Protein AF-0000000084461355 (afdb_homodimer)

Solvent-accessible surface area (backbone atoms only — not comparable to full-atom values): 29724 Å² total; per-residue (Å²): 111,69,67,58,50,47,50,54,44,50,46,58,46,47,44,50,69,73,66,49,80,62,68,92,62,82,38,73,72,47,61,78,74,59,48,78,47,93,41,66,64,48,29,44,41,38,62,54,52,41,50,49,50,45,49,71,66,50,78,59,71,68,61,66,69,59,54,49,51,53,48,51,50,36,51,46,14,26,50,41,54,46,68,76,40,98,62,53,69,63,56,49,51,52,52,50,46,54,50,25,39,36,48,45,52,49,53,40,51,31,39,25,69,75,67,73,39,80,62,88,72,86,71,70,45,66,73,42,81,84,67,58,48,61,45,53,48,51,52,54,51,49,60,55,37,66,74,40,45,88,82,29,44,58,56,48,51,42,51,40,51,42,44,72,57,61,51,51,51,69,34,56,91,40,92,60,22,66,60,54,50,53,51,51,48,50,50,46,44,50,52,48,45,62,56,49,55,57,50,55,49,57,66,56,51,75,69,57,72,72,75,79,78,77,76,85,86,63,74,71,65,60,68,60,54,55,59,53,45,52,52,48,50,49,49,47,49,48,45,50,53,48,51,52,52,53,51,55,61,56,58,60,66,62,60,67,66,63,69,77,108,112,68,68,59,49,47,51,53,44,51,45,59,44,46,44,52,68,72,68,46,78,62,68,92,63,83,40,72,73,46,62,74,75,60,44,79,48,93,41,66,63,47,30,44,40,38,62,55,52,40,50,48,49,44,49,71,68,50,78,60,72,69,61,66,70,58,54,49,51,53,48,51,48,35,51,46,12,27,49,42,53,47,68,75,40,99,62,53,68,64,57,50,49,52,51,49,46,54,49,25,39,36,49,44,52,48,52,41,52,32,38,25,69,75,68,73,40,80,63,86,73,85,69,71,45,67,74,43,81,82,69,58,48,64,43,51,47,52,53,54,50,50,59,56,39,64,75,40,45,89,81,29,43,58,56,48,52,42,52,42,50,43,45,72,56,63,51,51,51,69,35,57,91,42,94,60,20,66,59,53,50,52,51,50,48,50,51,47,45,51,53,48,45,61,56,49,54,56,51,55,47,58,65,54,52,72,71,41,78,72,76,77,77,78,77,84,84,67,70,72,64,60,67,60,55,57,59,54,46,52,52,47,48,51,50,48,50,51,47,50,55,51,50,54,56,52,51,58,62,57,58,60,64,58,60,63,62,59,63,80,103

InterPro domains:
  IPR017732 Type IV / VI secretion system, DotU [PF09850] (40-238)
  IPR017732 Type IV / VI secretion system, DotU [TIGR03349] (39-246)
  IPR038522 Type IV / VI secretion system, DotU superfamily [G3DSA:1.25.40.590] (37-196)

Nearest PDB structures (foldseek):
  7thw-assembly1_A  TM=7.748E-01  e=5.033E-05  Yersinia pestis CO92
  6y4r-assembly1_A  TM=7.777E-01  e=5.281E-05  Acinetobacter baumannii
  4v3i-assembly1_A  TM=7.506E-01  e=5.281E-05  Vibrio cholerae
  3u66-assembly1_A  TM=7.107E-01  e=7.179E-03  Escherichia coli 042
  7thw-assembly1_A  TM=7.822E-01  e=8.140E-05  Yersinia pestis CO92

Structure (mmCIF, N/CA/C/O backbone):
data_AF-0000000084461355-model_v1
#
loop_
_entity.id
_entity.type
_entity.pdbx_description
1 polymer 'IcmH (DotU)'
#
loop_
_atom_site.group_PDB
_atom_site.id
_atom_site.type_symbol
_atom_site.label_atom_id
_atom_site.label_alt_id
_atom_site.label_comp_id
_atom_site.label_asym_id
_atom_site.label_entity_id
_atom_site.label_seq_id
_atom_site.pdbx_PDB_ins_code
_atom_site.Cartn_x
_atom_site.Cartn_y
_atom_site.Cartn_z
_atom_site.occupancy
_atom_site.B_iso_or_equiv
_atom_site.auth_seq_id
_atom_site.auth_comp_id
_atom_site.auth_asym_id
_atom_site.auth_atom_id
_atom_site.pdbx_PDB_model_num
ATOM 1 N N . MET A 1 1 ? 5.43 -34.844 -16.844 1 35.88 1 MET A N 1
ATOM 2 C CA . MET A 1 1 ? 4.113 -35.438 -17.078 1 35.88 1 MET A CA 1
ATOM 3 C C . MET A 1 1 ? 3.164 -35.156 -15.93 1 35.88 1 MET A C 1
ATOM 5 O O . MET A 1 1 ? 1.998 -34.812 -16.156 1 35.88 1 MET A O 1
ATOM 9 N N . ALA A 1 2 ? 3.676 -35.344 -14.766 1 39.03 2 ALA A N 1
ATOM 10 C CA . ALA A 1 2 ? 2.854 -35.219 -13.57 1 39.03 2 ALA A CA 1
ATOM 11 C C . ALA A 1 2 ? 2.549 -33.75 -13.289 1 39.03 2 ALA A C 1
ATOM 13 O O . ALA A 1 2 ? 1.439 -33.406 -12.867 1 39.03 2 ALA A O 1
ATOM 14 N N . ALA A 1 3 ? 3.508 -32.938 -13.586 1 43.47 3 ALA A N 1
ATOM 15 C CA . ALA A 1 3 ? 3.395 -31.484 -13.43 1 43.47 3 ALA A CA 1
ATOM 16 C C . ALA A 1 3 ? 2.389 -30.906 -14.422 1 43.47 3 ALA A C 1
ATOM 18 O O . ALA A 1 3 ? 1.652 -29.969 -14.094 1 43.47 3 ALA A O 1
ATOM 19 N N . GLU A 1 4 ? 2.342 -31.422 -15.547 1 46.56 4 GLU A N 1
ATOM 20 C CA . GLU A 1 4 ? 1.362 -31.047 -16.562 1 46.56 4 GLU A CA 1
ATOM 21 C C . GLU A 1 4 ? -0.053 -31.406 -16.125 1 46.56 4 GLU A C 1
ATOM 23 O O . GLU A 1 4 ? -1.001 -30.672 -16.391 1 46.56 4 GLU A O 1
ATOM 28 N N . HIS A 1 5 ? -0.237 -32.5 -15.5 1 46.66 5 HIS A N 1
ATOM 29 C CA . HIS A 1 5 ? -1.539 -32.938 -15.031 1 46.66 5 HIS A CA 1
ATOM 30 C C . HIS A 1 5 ? -2.041 -32.094 -13.875 1 46.66 5 HIS A C 1
ATOM 32 O O . HIS A 1 5 ? -3.246 -31.859 -13.742 1 46.66 5 HIS A O 1
ATOM 38 N N . TYR A 1 6 ? -1.182 -31.703 -13.117 1 49.25 6 TYR A N 1
ATOM 39 C CA . TYR A 1 6 ? -1.58 -30.891 -11.977 1 49.25 6 TYR A CA 1
ATOM 40 C C . TYR A 1 6 ? -1.993 -29.484 -12.43 1 49.25 6 TYR A C 1
ATOM 42 O O . TYR A 1 6 ? -2.912 -28.891 -11.867 1 49.25 6 TYR A O 1
ATOM 50 N N . SER A 1 7 ? -1.264 -29.016 -13.492 1 53.28 7 SER A N 1
ATOM 51 C CA . SER A 1 7 ? -1.641 -27.719 -14.055 1 53.28 7 SER A CA 1
ATOM 52 C C . SER A 1 7 ? -3.088 -27.719 -14.531 1 53.28 7 SER A C 1
ATOM 54 O O . SER A 1 7 ? -3.855 -26.812 -14.227 1 53.28 7 SER A O 1
ATOM 56 N N . ALA A 1 8 ? -3.311 -28.734 -15.477 1 52.56 8 ALA A N 1
ATOM 57 C CA . ALA A 1 8 ? -4.664 -28.859 -16.016 1 52.56 8 ALA A CA 1
ATOM 58 C C . ALA A 1 8 ? -5.672 -29.109 -14.891 1 52.56 8 ALA A C 1
ATOM 60 O O . ALA A 1 8 ? -6.777 -28.547 -14.914 1 52.56 8 ALA A O 1
ATOM 61 N N . SER A 1 9 ? -5.184 -29.828 -13.906 1 57.56 9 SER A N 1
ATOM 62 C CA . SER A 1 9 ? -6.07 -30.172 -12.805 1 57.56 9 SER A CA 1
ATOM 63 C C . SER A 1 9 ? -6.309 -28.984 -11.883 1 57.56 9 SER A C 1
ATOM 65 O O . SER A 1 9 ? -7.434 -28.766 -11.422 1 57.56 9 SER A O 1
ATOM 67 N N . LEU A 1 10 ? -5.227 -28.297 -11.711 1 60 10 LEU A N 1
ATOM 68 C CA . LEU A 1 10 ? -5.414 -27.125 -10.852 1 60 10 LEU A CA 1
ATOM 69 C C . LEU A 1 10 ? -6.324 -26.094 -11.523 1 60 10 LEU A C 1
ATOM 71 O O . LEU A 1 10 ? -7.23 -25.562 -10.883 1 60 10 LEU A O 1
ATOM 75 N N . VAL A 1 11 ? -6.008 -25.984 -12.797 1 57.38 11 VAL A N 1
ATOM 76 C CA . VAL A 1 11 ? -6.816 -25.031 -13.562 1 57.38 11 VAL A CA 1
ATOM 77 C C . VAL A 1 11 ? -8.234 -25.578 -13.719 1 57.38 11 VAL A C 1
ATOM 79 O O . VAL A 1 11 ? -9.211 -24.828 -13.602 1 57.38 11 VAL A O 1
ATOM 82 N N . SER A 1 12 ? -8.242 -26.828 -14.102 1 57.5 12 SER A N 1
ATOM 83 C CA . SER A 1 12 ? -9.555 -27.453 -14.25 1 57.5 12 SER A CA 1
ATOM 84 C C . SER A 1 12 ? -10.359 -27.359 -12.961 1 57.5 12 SER A C 1
ATOM 86 O O . SER A 1 12 ? -11.586 -27.25 -12.992 1 57.5 12 SER A O 1
ATOM 88 N N . GLN A 1 13 ? -9.656 -27.5 -11.977 1 57.72 13 GLN A N 1
ATOM 89 C CA . GLN A 1 13 ? -10.289 -27.391 -10.664 1 57.72 13 GLN A CA 1
ATOM 90 C C . GLN A 1 13 ? -10.609 -25.938 -10.32 1 57.72 13 GLN A C 1
ATOM 92 O O . GLN A 1 13 ? -11.484 -25.672 -9.492 1 57.72 13 GLN A O 1
ATOM 97 N N . LEU A 1 14 ? -9.742 -25.156 -10.844 1 55.41 14 LEU A N 1
ATOM 98 C CA . LEU A 1 14 ? -10.055 -23.75 -10.656 1 55.41 14 LEU A CA 1
ATOM 99 C C . LEU A 1 14 ? -11.188 -23.328 -11.594 1 55.41 14 LEU A C 1
ATOM 101 O O . LEU A 1 14 ? -11.414 -22.125 -11.789 1 55.41 14 LEU A O 1
ATOM 105 N N . SER A 1 15 ? -11.992 -24.391 -12.016 1 51.44 15 SER A N 1
ATOM 106 C CA . SER A 1 15 ? -13.172 -24.062 -12.805 1 51.44 15 SER A CA 1
ATOM 107 C C . SER A 1 15 ? -13.734 -22.688 -12.414 1 51.44 15 SER A C 1
ATOM 109 O O . SER A 1 15 ? -14.406 -22.562 -11.391 1 51.44 15 SER A O 1
ATOM 111 N N . LEU A 1 16 ? -12.852 -21.766 -12.445 1 46.72 16 LEU A N 1
ATOM 112 C CA . LEU A 1 16 ? -13.516 -20.484 -12.219 1 46.72 16 LEU A CA 1
ATOM 113 C C . LEU A 1 16 ? -14.859 -20.438 -12.938 1 46.72 16 LEU A C 1
ATOM 115 O O . LEU A 1 16 ? -14.914 -20.312 -14.164 1 46.72 16 LEU A O 1
ATOM 119 N N . PRO A 1 17 ? -15.711 -21.312 -12.555 1 41.62 17 PRO A N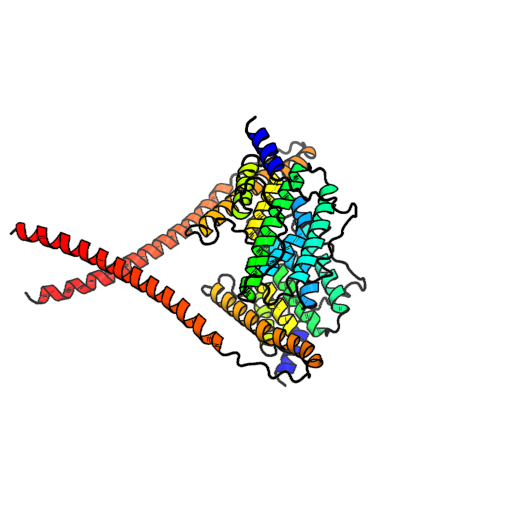 1
ATOM 120 C CA . PRO A 1 17 ? -17 -21.219 -13.234 1 41.62 17 PRO A CA 1
ATOM 121 C C . PRO A 1 17 ? -17.281 -19.828 -13.797 1 41.62 17 PRO A C 1
ATOM 123 O O . PRO A 1 17 ? -18.062 -19.688 -14.734 1 41.62 17 PRO A O 1
ATOM 126 N N . GLY A 1 18 ? -17.234 -18.906 -12.906 1 37.97 18 GLY A N 1
ATOM 127 C CA . GLY A 1 18 ? -17.703 -17.594 -13.32 1 37.97 18 GLY A CA 1
ATOM 128 C C . GLY A 1 18 ? -16.891 -17 -14.445 1 37.97 18 GLY A C 1
ATOM 129 O O . GLY A 1 18 ? -16.312 -15.922 -14.289 1 37.97 18 GLY A O 1
ATOM 130 N N . THR A 1 19 ? -16 -17.656 -15.016 1 41.47 19 THR A N 1
ATOM 131 C CA . THR A 1 19 ? -15.812 -17.078 -16.344 1 41.47 19 THR A CA 1
ATOM 132 C C . THR A 1 19 ? -17.125 -16.484 -16.859 1 41.47 19 THR A C 1
ATOM 134 O O . THR A 1 19 ? -17.844 -17.109 -17.625 1 41.47 19 THR A O 1
ATOM 137 N N . GLN A 1 20 ? -18.109 -16.422 -16.109 1 40.56 20 GLN A N 1
ATOM 138 C CA . GLN A 1 20 ? -19.156 -15.57 -16.641 1 40.56 20 GLN A CA 1
ATOM 139 C C . GLN A 1 20 ? -18.578 -14.531 -17.594 1 40.56 20 GLN A C 1
ATOM 141 O O . GLN A 1 20 ? -17.453 -14.055 -17.406 1 40.56 20 GLN A O 1
ATOM 146 N N . GLN A 1 21 ? -19.062 -14.516 -18.719 1 45.41 21 GLN A N 1
ATOM 147 C CA . GLN A 1 21 ? -18.812 -13.586 -19.812 1 45.41 21 GLN A CA 1
ATOM 148 C C . GLN A 1 21 ? -18.359 -12.227 -19.281 1 45.41 21 GLN A C 1
ATOM 150 O O . GLN A 1 21 ? -19.156 -11.477 -18.719 1 45.41 21 GLN A O 1
ATOM 155 N N . MET A 1 22 ? -17.188 -12.297 -18.531 1 50.72 22 MET A N 1
ATOM 156 C CA . MET A 1 22 ? -16.75 -10.93 -18.266 1 50.72 22 MET A CA 1
ATOM 157 C C . MET A 1 22 ? -17.203 -9.984 -19.375 1 50.72 22 MET A C 1
ATOM 159 O O . MET A 1 22 ? -17.125 -10.32 -20.547 1 50.72 22 MET A O 1
ATOM 163 N N . PRO A 1 23 ? -17.984 -9.102 -19.031 1 51.78 23 PRO A N 1
ATOM 164 C CA . PRO A 1 23 ? -18.438 -8.195 -20.078 1 51.78 23 PRO A CA 1
ATOM 165 C C . PRO A 1 23 ? -17.328 -7.824 -21.062 1 51.78 23 PRO A C 1
ATOM 167 O O . PRO A 1 23 ? -16.156 -7.754 -20.672 1 51.78 23 PRO A O 1
ATOM 170 N N . GLN A 1 24 ? -17.438 -8.172 -22.234 1 55.38 24 GLN A N 1
ATOM 171 C CA . GLN A 1 24 ? -16.547 -7.914 -23.359 1 55.38 24 GLN A CA 1
ATOM 172 C C . GLN A 1 24 ? -16.109 -6.453 -23.375 1 55.38 24 GLN A C 1
ATOM 174 O O . GLN A 1 24 ? -15.211 -6.082 -24.141 1 55.38 24 GLN A O 1
ATOM 179 N N . GLY A 1 25 ? -16.516 -5.633 -22.281 1 60.31 25 GLY A N 1
ATOM 180 C CA . GLY A 1 25 ? -16.109 -4.238 -22.359 1 60.31 25 GLY A CA 1
ATOM 181 C C . GLY A 1 25 ? -14.797 -3.963 -21.656 1 60.31 25 GLY A C 1
ATOM 182 O O . GLY A 1 25 ? -14.336 -4.77 -20.844 1 60.31 25 GLY A O 1
ATOM 183 N N . TYR A 1 26 ? -14.023 -3.076 -22.281 1 67.69 26 TYR A N 1
ATOM 184 C CA . TYR A 1 26 ? -12.789 -2.623 -21.656 1 67.69 26 TYR A CA 1
ATOM 185 C C . TYR A 1 26 ? -13.078 -1.764 -20.422 1 67.69 26 TYR A C 1
ATOM 187 O O . TYR A 1 26 ? -13.836 -0.793 -20.5 1 67.69 26 TYR A O 1
ATOM 195 N N . PHE A 1 27 ? -12.711 -2.256 -19.328 1 71.5 27 PHE A N 1
ATOM 196 C CA . PHE A 1 27 ? -12.867 -1.503 -18.094 1 71.5 27 PHE A CA 1
ATOM 197 C C . PHE A 1 27 ? -11.562 -0.82 -17.703 1 71.5 27 PHE A C 1
ATOM 199 O O . PHE A 1 27 ? -10.508 -1.457 -17.672 1 71.5 27 PHE A O 1
ATOM 206 N N . ARG A 1 28 ? -11.609 0.537 -17.469 1 70.56 28 ARG A N 1
ATOM 207 C CA . ARG A 1 28 ? -10.461 1.299 -17 1 70.56 28 ARG A CA 1
ATOM 208 C C . ARG A 1 28 ? -10.516 1.493 -15.492 1 70.56 28 ARG A C 1
ATOM 210 O O . ARG A 1 28 ? -11.586 1.733 -14.93 1 70.56 28 ARG A O 1
ATOM 217 N N . SER A 1 29 ? -9.43 1.325 -14.852 1 73.75 29 SER A N 1
ATOM 218 C CA . SER A 1 29 ? -9.352 1.51 -13.406 1 73.75 29 SER A CA 1
ATOM 219 C C . SER A 1 29 ? -9.883 2.877 -12.992 1 73.75 29 SER A C 1
ATOM 221 O O . SER A 1 29 ? -9.641 3.875 -13.68 1 73.75 29 SER A O 1
ATOM 223 N N . LYS A 1 30 ? -10.758 2.869 -11.906 1 63.66 30 LYS A N 1
ATOM 224 C CA . LYS A 1 30 ? -11.289 4.109 -11.352 1 63.66 30 LYS A CA 1
ATOM 225 C C . LYS A 1 30 ? -10.641 4.434 -10.008 1 63.66 30 LYS A C 1
ATOM 227 O O . LYS A 1 30 ? -11.102 5.312 -9.281 1 63.66 30 LYS A O 1
ATOM 232 N N . LEU A 1 31 ? -9.75 3.564 -9.477 1 61.31 31 LEU A N 1
ATOM 233 C CA . LEU A 1 31 ? -9.203 3.633 -8.125 1 61.31 31 LEU A CA 1
ATOM 234 C C . LEU A 1 31 ? -8.945 5.078 -7.715 1 61.31 31 LEU A C 1
ATOM 236 O O . LEU A 1 31 ? -9.156 5.445 -6.555 1 61.31 31 LEU A O 1
ATOM 240 N N . PHE A 1 32 ? -8.562 5.961 -8.648 1 58.5 32 PHE A N 1
ATOM 241 C CA . PHE A 1 32 ? -8.188 7.285 -8.164 1 58.5 32 PHE A CA 1
ATOM 242 C C . PHE A 1 32 ? -9.328 8.281 -8.367 1 58.5 32 PHE A C 1
ATOM 244 O O . PHE A 1 32 ? -9.242 9.422 -7.922 1 58.5 32 PHE A O 1
ATOM 251 N N . VAL A 1 33 ? -10.414 7.699 -8.875 1 54.56 33 VAL A N 1
ATOM 252 C CA . VAL A 1 33 ? -11.609 8.531 -8.969 1 54.56 33 VAL A CA 1
ATOM 253 C C . VAL A 1 33 ? -12.562 8.18 -7.828 1 54.56 33 VAL A C 1
ATOM 255 O O . VAL A 1 33 ? -13.219 9.062 -7.266 1 54.56 33 VAL A O 1
ATOM 258 N N . ALA A 1 34 ? -12.648 6.926 -7.496 1 54.28 34 ALA A N 1
ATOM 259 C CA . ALA A 1 34 ? -13.516 6.492 -6.406 1 54.28 34 ALA A CA 1
ATOM 260 C C . ALA A 1 34 ? -12.695 6.086 -5.184 1 54.28 34 ALA A C 1
ATOM 262 O O . ALA A 1 34 ? -12.141 4.988 -5.133 1 54.28 34 ALA A O 1
ATOM 263 N N . PRO A 1 35 ? -12.531 7.148 -4.277 1 57.16 35 PRO A N 1
ATOM 264 C CA . PRO A 1 35 ? -11.578 6.953 -3.182 1 57.16 35 PRO A CA 1
ATOM 265 C C . PRO A 1 35 ? -12.078 5.961 -2.137 1 57.16 35 PRO A C 1
ATOM 267 O O . PRO A 1 35 ? -13.289 5.793 -1.965 1 57.16 35 PRO A O 1
ATOM 270 N N . PHE A 1 36 ? -11.219 5.027 -1.661 1 60.53 36 PHE A N 1
ATOM 271 C CA . PHE A 1 36 ? -11.445 4.148 -0.52 1 60.53 36 PHE A CA 1
ATOM 272 C C . PHE A 1 36 ? -11.617 4.957 0.76 1 60.53 36 PHE A C 1
ATOM 274 O O . PHE A 1 36 ? -11.93 4.402 1.814 1 60.53 36 PHE A O 1
ATOM 281 N N . THR A 1 37 ? -11.445 6.277 0.606 1 65.62 37 THR A N 1
ATOM 282 C CA . THR A 1 37 ? -11.516 7.117 1.799 1 65.62 37 THR A CA 1
ATOM 283 C C . THR A 1 37 ? -12.461 8.297 1.579 1 65.62 37 THR A C 1
ATOM 285 O O . THR A 1 37 ? -12.711 8.688 0.439 1 65.62 37 THR A O 1
ATOM 288 N N . THR A 1 38 ? -13.031 8.711 2.615 1 73.94 38 THR A N 1
ATOM 289 C CA . THR A 1 38 ? -13.859 9.914 2.582 1 73.94 38 THR A CA 1
ATOM 290 C C . THR A 1 38 ? -13 11.172 2.586 1 73.94 38 THR A C 1
ATOM 292 O O . THR A 1 38 ? -13.508 12.281 2.404 1 73.94 38 THR A O 1
ATOM 295 N N . ASN A 1 39 ? -11.672 11.078 2.752 1 85.81 39 ASN A N 1
ATOM 296 C CA . ASN A 1 39 ? -10.719 12.188 2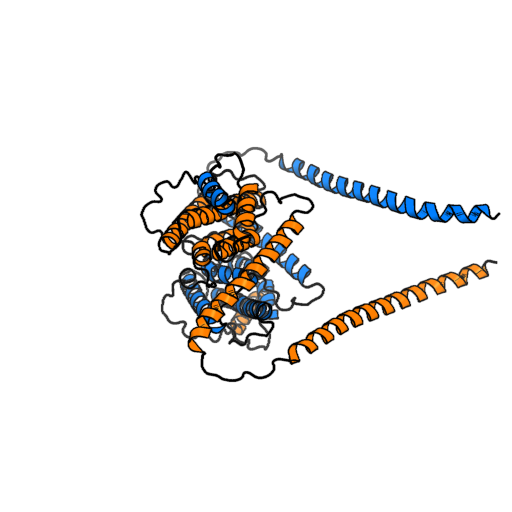.748 1 85.81 39 ASN A CA 1
ATOM 297 C C . ASN A 1 39 ? -10.219 12.484 1.34 1 85.81 39 ASN A C 1
ATOM 299 O O . ASN A 1 39 ? -9.406 11.734 0.793 1 85.81 39 ASN A O 1
ATOM 303 N N . PRO A 1 40 ? -10.641 13.594 0.802 1 87.94 40 PRO A N 1
ATOM 304 C CA . PRO A 1 40 ? -10.258 13.906 -0.576 1 87.94 40 PRO A CA 1
ATOM 305 C C . PRO A 1 40 ? -8.75 14.109 -0.735 1 87.94 40 PRO A C 1
ATOM 307 O O . PRO A 1 40 ? -8.195 13.828 -1.8 1 87.94 40 PRO A O 1
ATOM 310 N N . LEU A 1 41 ? -8.117 14.586 0.305 1 92.25 41 LEU A N 1
ATOM 311 C CA . LEU A 1 41 ? -6.676 14.789 0.261 1 92.25 41 LEU A CA 1
ATOM 312 C C . LEU A 1 41 ? -5.941 13.461 0.12 1 92.25 41 LEU A C 1
ATOM 314 O O . LEU A 1 41 ? -5.066 13.312 -0.737 1 92.25 41 LEU A O 1
ATOM 318 N N . VAL A 1 42 ? -6.344 12.531 0.941 1 91.25 42 VAL A N 1
ATOM 319 C CA . VAL A 1 42 ? -5.727 11.211 0.906 1 91.25 42 VAL A CA 1
ATOM 320 C C . VAL A 1 42 ? -6.094 10.5 -0.397 1 91.25 42 VAL A C 1
ATOM 322 O O . VAL A 1 42 ? -5.273 9.781 -0.97 1 91.25 42 VAL A O 1
ATOM 325 N N . ALA A 1 43 ? -7.254 10.758 -0.844 1 86.19 43 ALA A N 1
ATOM 326 C CA . ALA A 1 43 ? -7.656 10.203 -2.131 1 86.19 43 ALA A CA 1
ATOM 327 C C . ALA A 1 43 ? -6.762 10.711 -3.256 1 86.19 43 ALA A C 1
ATOM 329 O O . ALA A 1 43 ? -6.332 9.938 -4.117 1 86.19 43 ALA A O 1
ATOM 330 N N . ALA A 1 44 ? -6.484 11.961 -3.238 1 88.56 44 ALA A N 1
ATOM 331 C CA . ALA A 1 44 ? -5.621 12.562 -4.254 1 88.56 44 ALA A CA 1
ATOM 332 C C . ALA A 1 44 ? -4.195 12.031 -4.148 1 88.56 44 ALA A C 1
ATOM 334 O O . ALA A 1 44 ? -3.502 11.883 -5.156 1 88.56 44 ALA A O 1
ATOM 335 N N . ALA A 1 45 ? -3.775 11.727 -2.947 1 91.88 45 ALA A N 1
ATOM 336 C CA . ALA A 1 45 ? -2.414 11.25 -2.711 1 91.88 45 ALA A CA 1
ATOM 337 C C . ALA A 1 45 ? -2.307 9.75 -2.965 1 91.88 45 ALA A C 1
ATOM 339 O O . ALA A 1 45 ? -1.21 9.188 -2.939 1 91.88 45 ALA A O 1
ATOM 340 N N . GLY A 1 46 ? -3.357 9.102 -3.25 1 88.38 46 GLY A N 1
ATOM 341 C CA . GLY A 1 46 ? -3.461 7.652 -3.363 1 88.38 46 GLY A CA 1
ATOM 342 C C . GLY A 1 46 ? -2.393 7.047 -4.254 1 88.38 46 GLY A C 1
ATOM 343 O O . GLY A 1 46 ? -1.662 6.148 -3.832 1 88.38 46 GLY A O 1
ATOM 344 N N . PRO A 1 47 ? -2.258 7.527 -5.426 1 87.25 47 PRO A N 1
ATOM 345 C CA . PRO A 1 47 ? -1.268 6.953 -6.34 1 87.25 47 PRO A CA 1
ATOM 346 C C . PRO A 1 47 ? 0.159 7.055 -5.805 1 87.25 47 PRO A C 1
ATOM 348 O O . PRO A 1 47 ? 0.929 6.098 -5.906 1 87.25 47 PRO A O 1
ATOM 351 N N . VAL A 1 48 ? 0.438 8.156 -5.191 1 90.38 48 VAL A N 1
ATOM 352 C CA . VAL A 1 48 ? 1.777 8.344 -4.641 1 90.38 48 VAL A CA 1
ATOM 353 C C . VAL A 1 48 ? 1.991 7.391 -3.467 1 90.38 48 VAL A C 1
ATOM 355 O O . VAL A 1 48 ? 3.021 6.719 -3.385 1 90.38 48 VAL A O 1
ATOM 358 N N . LEU A 1 49 ? 1.007 7.352 -2.641 1 90.12 49 LEU A N 1
ATOM 359 C CA . LEU A 1 49 ? 1.11 6.48 -1.474 1 90.12 49 LEU A CA 1
ATOM 360 C C . LEU A 1 49 ? 1.244 5.023 -1.893 1 90.12 49 LEU A C 1
ATOM 362 O O . LEU A 1 49 ? 2.029 4.273 -1.308 1 90.12 49 LEU A O 1
ATOM 366 N N . SER A 1 50 ? 0.508 4.691 -2.854 1 85.69 50 SER A N 1
ATOM 367 C CA . SER A 1 50 ? 0.581 3.332 -3.375 1 85.69 50 SER A CA 1
ATOM 368 C C . SER A 1 50 ? 1.978 3.014 -3.896 1 85.69 50 SER A C 1
ATOM 370 O O . SER A 1 50 ? 2.516 1.937 -3.631 1 85.69 50 SER A O 1
ATOM 372 N N . LEU A 1 51 ? 2.559 3.92 -4.57 1 85.69 51 LEU A N 1
ATOM 373 C CA . LEU A 1 51 ? 3.914 3.762 -5.082 1 85.69 51 LEU A CA 1
ATOM 374 C C . LEU A 1 51 ? 4.91 3.598 -3.943 1 85.69 51 LEU A C 1
ATOM 376 O O . LEU A 1 51 ? 5.789 2.73 -3.998 1 85.69 51 LEU A O 1
ATOM 380 N N . LEU A 1 52 ? 4.707 4.348 -2.949 1 88.81 52 LEU A N 1
ATOM 381 C CA . LEU A 1 52 ? 5.625 4.324 -1.817 1 88.81 52 LEU A CA 1
ATOM 382 C C . LEU A 1 52 ? 5.535 2.996 -1.072 1 88.81 52 LEU A C 1
ATOM 384 O O . LEU A 1 52 ? 6.551 2.449 -0.638 1 88.81 52 LEU A O 1
ATOM 388 N N . GLU A 1 53 ? 4.391 2.521 -0.964 1 83.88 53 GLU A N 1
ATOM 389 C CA . GLU A 1 53 ? 4.184 1.248 -0.282 1 83.88 53 GLU A CA 1
ATOM 390 C C . GLU A 1 53 ? 4.836 0.1 -1.045 1 83.88 53 GLU A C 1
ATOM 392 O O . GLU A 1 53 ? 5.363 -0.835 -0.439 1 83.88 53 GLU A O 1
ATOM 397 N N . ARG A 1 54 ? 4.871 0.189 -2.27 1 83.31 54 ARG A N 1
ATOM 398 C CA . ARG A 1 54 ? 5.441 -0.859 -3.107 1 83.31 54 ARG A CA 1
ATOM 399 C C . ARG A 1 54 ? 6.961 -0.746 -3.17 1 83.31 54 ARG A C 1
ATOM 401 O O . ARG A 1 54 ? 7.66 -1.757 -3.258 1 83.31 54 ARG A O 1
ATOM 408 N N . LEU A 1 55 ? 7.453 0.458 -3.121 1 85.56 55 LEU A N 1
ATOM 409 C CA . LEU A 1 55 ? 8.891 0.693 -3.158 1 85.56 55 LEU A CA 1
ATOM 410 C C . LEU A 1 55 ? 9.602 -0.095 -2.061 1 85.56 55 LEU A C 1
ATOM 412 O O . LEU A 1 55 ? 10.664 -0.673 -2.295 1 85.56 55 LEU A O 1
ATOM 416 N N . GLY A 1 56 ? 8.953 -0.154 -0.96 1 84 56 GLY A N 1
ATOM 417 C CA . GLY A 1 56 ? 9.602 -0.722 0.208 1 84 56 GLY A CA 1
ATOM 418 C C . GLY A 1 56 ? 9.68 -2.236 0.171 1 84 56 GLY A C 1
ATOM 419 O O . GLY A 1 56 ? 10.492 -2.838 0.876 1 84 56 GLY A O 1
ATOM 420 N N . VAL A 1 57 ? 8.922 -2.82 -0.729 1 85.12 57 VAL A N 1
ATOM 421 C CA . VAL A 1 57 ? 8.844 -4.273 -0.658 1 85.12 57 VAL A CA 1
ATOM 422 C C . VAL A 1 57 ? 9.203 -4.879 -2.014 1 85.12 57 VAL A C 1
ATOM 424 O O . VAL A 1 57 ? 9.328 -6.098 -2.143 1 85.12 57 VAL A O 1
ATOM 427 N N . SER A 1 58 ? 9.367 -4.07 -2.996 1 87.44 58 SER A N 1
ATOM 428 C CA . SER A 1 58 ? 9.641 -4.574 -4.34 1 87.44 58 SER A CA 1
ATOM 429 C C . SER A 1 58 ? 11.016 -5.234 -4.41 1 87.44 58 SER A C 1
ATOM 431 O O . SER A 1 58 ? 12.008 -4.664 -3.953 1 87.44 58 SER A O 1
ATOM 433 N N . PRO A 1 59 ? 11.062 -6.414 -5.027 1 85.56 59 PRO A N 1
ATOM 434 C CA . PRO A 1 59 ? 12.352 -7.102 -5.156 1 85.56 59 PRO A CA 1
ATOM 435 C C . PRO A 1 59 ? 13.234 -6.508 -6.254 1 85.56 59 PRO A C 1
ATOM 437 O O . PRO A 1 59 ? 14.422 -6.816 -6.332 1 85.56 59 PRO A O 1
ATOM 440 N N . SER A 1 60 ? 12.641 -5.695 -7.043 1 82.06 60 SER A N 1
ATOM 441 C CA . SER A 1 60 ? 13.398 -5.051 -8.109 1 82.06 60 SER A CA 1
ATOM 442 C C . SER A 1 60 ? 12.828 -3.676 -8.438 1 82.06 60 SER A C 1
ATOM 444 O O . SER A 1 60 ? 11.609 -3.479 -8.398 1 82.06 60 SER A O 1
ATOM 446 N N . LEU A 1 61 ? 13.734 -2.768 -8.719 1 82.19 61 LEU A N 1
ATOM 447 C CA . LEU A 1 61 ? 13.336 -1.41 -9.078 1 82.19 61 LEU A CA 1
ATOM 448 C C . LEU A 1 61 ? 14.047 -0.948 -10.344 1 82.19 61 LEU A C 1
ATOM 450 O O . LEU A 1 61 ? 15.211 -1.306 -10.578 1 82.19 61 LEU A O 1
ATOM 454 N N . PRO A 1 62 ? 13.383 -0.188 -11.133 1 82.31 62 PRO A N 1
ATOM 455 C CA . PRO A 1 62 ? 14.062 0.424 -12.273 1 82.31 62 PRO A CA 1
ATOM 456 C C . PRO A 1 62 ? 15.102 1.456 -11.859 1 82.31 62 PRO A C 1
ATOM 458 O O . PRO A 1 62 ? 15.242 1.751 -10.664 1 82.31 62 PRO A O 1
ATOM 461 N N . PRO A 1 63 ? 15.852 1.939 -12.883 1 84.31 63 PRO A N 1
ATOM 462 C CA . PRO A 1 63 ? 16.781 3.021 -12.539 1 84.31 63 PRO A CA 1
ATOM 463 C C . PRO A 1 63 ? 16.094 4.172 -11.805 1 84.31 63 PRO A C 1
ATOM 465 O O . PRO A 1 63 ? 14.945 4.512 -12.109 1 84.31 63 PRO A O 1
ATOM 468 N N . VAL A 1 64 ? 16.797 4.758 -10.914 1 87.75 64 VAL A N 1
ATOM 469 C CA . VAL A 1 64 ? 16.234 5.734 -9.992 1 87.75 64 VAL A CA 1
ATOM 470 C C . VAL A 1 64 ? 15.641 6.91 -10.766 1 87.75 64 VAL A C 1
ATOM 472 O O . VAL A 1 64 ? 14.633 7.484 -10.359 1 87.75 64 VAL A O 1
ATOM 475 N N . GLN A 1 65 ? 16.234 7.234 -11.906 1 88.31 65 GLN A N 1
ATOM 476 C CA . GLN A 1 65 ? 15.75 8.367 -12.688 1 88.31 65 GLN A CA 1
ATOM 477 C C . GLN A 1 65 ? 14.367 8.094 -13.258 1 88.31 65 GLN A C 1
ATOM 479 O O . GLN A 1 65 ? 13.547 9.008 -13.367 1 88.31 65 GLN A O 1
ATOM 484 N N . THR A 1 66 ? 14.141 6.875 -13.547 1 85.69 66 THR A N 1
ATOM 485 C CA . THR A 1 66 ? 12.844 6.488 -14.086 1 85.69 66 THR A CA 1
ATOM 486 C C . THR A 1 66 ? 11.758 6.594 -13.016 1 85.69 66 THR A C 1
ATOM 488 O O . THR A 1 66 ? 10.703 7.188 -13.25 1 85.69 66 THR A O 1
ATOM 491 N N . ILE A 1 67 ? 12.07 6.098 -11.867 1 86.5 67 ILE A N 1
ATOM 492 C CA . ILE A 1 67 ? 11.094 6.129 -10.789 1 86.5 67 ILE A CA 1
ATOM 493 C C . ILE A 1 67 ? 10.883 7.57 -10.32 1 86.5 67 ILE A C 1
ATOM 495 O O . ILE A 1 67 ? 9.766 7.957 -9.977 1 86.5 67 ILE A O 1
ATOM 499 N N . ARG A 1 68 ? 11.945 8.336 -10.336 1 90.44 68 ARG A N 1
ATOM 500 C CA . ARG A 1 68 ? 11.82 9.734 -9.945 1 90.44 68 ARG A CA 1
ATOM 501 C C . ARG A 1 68 ? 10.883 10.484 -10.883 1 90.44 68 ARG A C 1
ATOM 503 O O . ARG A 1 68 ? 10.07 11.297 -10.438 1 90.44 68 ARG A O 1
ATOM 510 N N . GLY A 1 69 ? 11.039 10.18 -12.188 1 88.62 69 GLY A N 1
ATOM 511 C CA . GLY A 1 69 ? 10.148 10.789 -13.164 1 88.62 69 GLY A CA 1
ATOM 512 C C . GLY A 1 69 ? 8.688 10.422 -12.945 1 88.62 69 GLY A C 1
ATOM 513 O O . GLY A 1 69 ? 7.809 11.281 -13.047 1 88.62 69 GLY A O 1
ATOM 514 N N . ASN A 1 70 ? 8.43 9.242 -12.609 1 85.94 70 ASN A N 1
ATOM 515 C CA . ASN A 1 70 ? 7.07 8.781 -12.32 1 85.94 70 ASN A CA 1
ATOM 516 C C . ASN A 1 70 ? 6.496 9.469 -11.086 1 85.94 70 ASN A C 1
ATOM 518 O O . ASN A 1 70 ? 5.336 9.883 -11.078 1 85.94 70 ASN A O 1
ATOM 522 N N . ILE A 1 71 ? 7.34 9.586 -10.133 1 91 71 ILE A N 1
ATOM 523 C CA . ILE A 1 71 ? 6.91 10.211 -8.883 1 91 71 ILE A CA 1
ATOM 524 C C . ILE A 1 71 ? 6.613 11.688 -9.117 1 91 71 ILE A C 1
ATOM 526 O O . ILE A 1 71 ? 5.621 12.219 -8.609 1 91 71 ILE A O 1
ATOM 530 N N . GLU A 1 72 ? 7.48 12.297 -9.867 1 91.12 72 GLU A N 1
ATOM 531 C CA . GLU A 1 72 ? 7.266 13.703 -10.203 1 91.12 72 GLU A CA 1
ATOM 532 C C . GLU A 1 72 ? 5.918 13.906 -10.891 1 91.12 72 GLU A C 1
ATOM 534 O O . GLU A 1 72 ? 5.172 14.828 -10.539 1 91.12 72 GLU A O 1
ATOM 539 N N . HIS A 1 73 ? 5.652 13.07 -11.797 1 88.62 73 HIS A N 1
ATOM 540 C CA . HIS A 1 73 ? 4.379 13.148 -12.508 1 88.62 73 HIS A CA 1
ATOM 541 C C . HIS A 1 73 ? 3.203 12.969 -11.547 1 88.62 73 HIS A C 1
ATOM 543 O O . HIS A 1 73 ? 2.217 13.703 -11.625 1 88.62 73 HIS A O 1
ATOM 549 N N . GLU A 1 74 ? 3.328 12.031 -10.672 1 89.81 74 GLU A N 1
ATOM 550 C CA . GLU A 1 74 ? 2.24 11.766 -9.734 1 89.81 74 GLU A CA 1
ATOM 551 C C . GLU A 1 74 ? 2.074 12.906 -8.742 1 89.81 74 GLU A C 1
ATOM 553 O O . GLU A 1 74 ? 0.959 13.203 -8.305 1 89.81 74 GLU A O 1
ATOM 558 N N . LEU A 1 75 ? 3.146 13.555 -8.422 1 91.81 75 LEU A N 1
ATOM 559 C CA . LEU A 1 75 ? 3.064 14.719 -7.543 1 91.81 75 LEU A CA 1
ATOM 560 C C . LEU A 1 75 ? 2.344 15.875 -8.234 1 91.81 75 LEU A C 1
ATOM 562 O O . LEU A 1 75 ? 1.574 16.594 -7.602 1 91.81 75 LEU A O 1
ATOM 566 N N . LEU A 1 76 ? 2.59 16.016 -9.492 1 90.62 76 LEU A N 1
ATOM 567 C CA . LEU A 1 76 ? 1.886 17.031 -10.266 1 90.62 76 LEU A CA 1
ATOM 568 C C . LEU A 1 76 ? 0.397 16.719 -10.359 1 90.62 76 LEU A C 1
ATOM 570 O O . LEU A 1 76 ? -0.442 17.609 -10.227 1 90.62 76 LEU A O 1
ATOM 574 N N . ALA A 1 77 ? 0.12 15.484 -10.531 1 88.81 77 ALA A N 1
ATOM 575 C CA . ALA A 1 77 ? -1.275 15.055 -10.57 1 88.81 77 ALA A CA 1
ATOM 576 C C . ALA A 1 77 ? -1.967 15.297 -9.234 1 88.81 77 ALA A C 1
ATOM 578 O O . ALA A 1 77 ? -3.119 15.734 -9.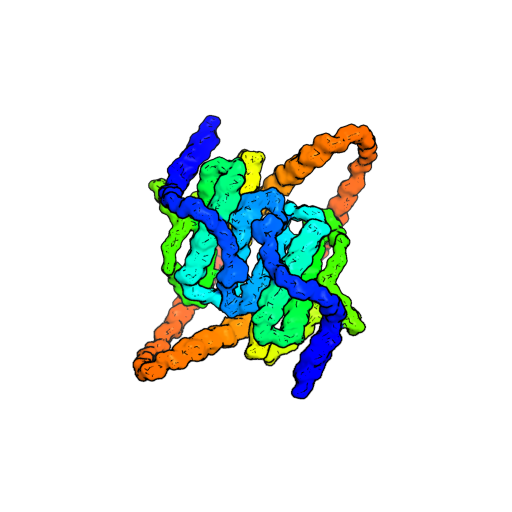195 1 88.81 77 ALA A O 1
ATOM 579 N N . PHE A 1 78 ? -1.277 15.016 -8.203 1 90.44 78 PHE A N 1
ATOM 580 C CA . PHE A 1 78 ? -1.776 15.289 -6.863 1 90.44 78 PHE A CA 1
ATOM 581 C C . PHE A 1 78 ? -2.123 16.766 -6.703 1 90.44 78 PHE A C 1
ATOM 583 O O . PHE A 1 78 ? -3.217 17.109 -6.242 1 90.44 78 PHE A O 1
ATOM 590 N N . HIS A 1 79 ? -1.185 17.516 -7.082 1 89.38 79 HIS A N 1
ATOM 591 C CA . HIS A 1 79 ? -1.379 18.969 -6.961 1 89.38 79 HIS A CA 1
ATOM 592 C C . HIS A 1 79 ? -2.6 19.422 -7.75 1 89.38 79 HIS A C 1
ATOM 594 O O . HIS A 1 79 ? -3.406 20.219 -7.254 1 89.38 79 HIS A O 1
ATOM 600 N N . SER A 1 80 ? -2.762 18.938 -8.914 1 87.88 80 SER A N 1
ATOM 601 C CA . SER A 1 80 ? -3.885 19.297 -9.773 1 87.88 80 SER A CA 1
ATOM 602 C C . SER A 1 80 ? -5.215 18.891 -9.148 1 87.88 80 SER A C 1
ATOM 604 O O . SER A 1 80 ? -6.203 19.609 -9.25 1 87.88 80 SER A O 1
ATOM 606 N N . ARG A 1 81 ? -5.211 17.891 -8.484 1 86.31 81 ARG A N 1
ATOM 607 C CA . ARG A 1 81 ? -6.445 17.375 -7.906 1 86.31 81 ARG A CA 1
ATOM 608 C C . ARG A 1 81 ? -6.844 18.172 -6.664 1 86.31 81 ARG A C 1
ATOM 610 O O . ARG A 1 81 ? -8.031 18.375 -6.402 1 86.31 81 ARG A O 1
ATOM 617 N N . VAL A 1 82 ? -5.84 18.562 -5.938 1 89.12 82 VAL A N 1
ATOM 618 C CA . VAL A 1 82 ? -6.156 19.219 -4.676 1 89.12 82 VAL A CA 1
ATOM 619 C C . VAL A 1 82 ? -6.449 20.703 -4.926 1 89.12 82 VAL A C 1
ATOM 621 O O . VAL A 1 82 ? -7.195 21.328 -4.168 1 89.12 82 VAL A O 1
ATOM 624 N N . LEU A 1 83 ? -5.852 21.297 -5.941 1 83.19 83 LEU A N 1
ATOM 625 C CA . LEU A 1 83 ? -6.133 22.688 -6.27 1 83.19 83 LEU A CA 1
ATOM 626 C C . LEU A 1 83 ? -7.613 22.891 -6.582 1 83.19 83 LEU A C 1
ATOM 628 O O . LEU A 1 83 ? -8.164 23.953 -6.324 1 83.19 83 LEU A O 1
ATOM 632 N N . GLY A 1 84 ? -8.219 21.875 -7.078 1 72.06 84 GLY A N 1
ATOM 633 C CA . GLY A 1 84 ? -9.625 21.953 -7.418 1 72.06 84 GLY A CA 1
ATOM 634 C C . GLY A 1 84 ? -10.547 21.797 -6.219 1 72.06 84 GLY A C 1
ATOM 635 O O . GLY A 1 84 ? -11.75 22 -6.32 1 72.06 84 GLY A O 1
ATOM 636 N N . LYS A 1 85 ? -9.836 21.656 -5.16 1 76.94 85 LYS A N 1
ATOM 637 C CA . LYS A 1 85 ? -10.656 21.453 -3.965 1 76.94 85 LYS A CA 1
ATOM 638 C C . LYS A 1 85 ? -10.609 22.672 -3.053 1 76.94 85 LYS A C 1
ATOM 640 O O . LYS A 1 85 ? -9.891 23.641 -3.332 1 76.94 85 LYS A O 1
ATOM 645 N N . SER A 1 86 ? -11.469 22.891 -2.084 1 83.31 86 SER A N 1
ATOM 646 C CA . SER A 1 86 ? -11.633 24.047 -1.204 1 83.31 86 SER A CA 1
ATOM 647 C C . SER A 1 86 ? -10.547 24.094 -0.141 1 83.31 86 SER A C 1
ATOM 649 O O . SER A 1 86 ? -10.812 24.422 1.018 1 83.31 86 SER A O 1
ATOM 651 N N . TYR A 1 87 ? -9.32 23.703 -0.504 1 88.19 87 TYR A N 1
ATOM 652 C CA . TYR A 1 87 ? -8.219 23.781 0.449 1 88.19 87 TYR A CA 1
ATOM 653 C C . TYR A 1 87 ? -7.453 25.094 0.293 1 88.19 87 TYR A C 1
ATOM 655 O O . TYR A 1 87 ? -7.301 25.609 -0.82 1 88.19 87 TYR A O 1
ATOM 663 N N . SER A 1 88 ? -6.992 25.609 1.429 1 88.81 88 SER A N 1
ATOM 664 C CA . SER A 1 88 ? -6.148 26.797 1.386 1 88.81 88 SER A CA 1
ATOM 665 C C . SER A 1 88 ? -4.762 26.469 0.835 1 88.81 88 SER A C 1
ATOM 667 O O . SER A 1 88 ? -4.336 25.312 0.85 1 88.81 88 SER A O 1
ATOM 669 N N . ASP A 1 89 ? -4.035 27.438 0.389 1 84.5 89 ASP A N 1
ATOM 670 C CA . ASP A 1 89 ? -2.678 27.266 -0.127 1 84.5 89 ASP A CA 1
ATOM 671 C C . ASP A 1 89 ? -1.746 26.703 0.948 1 84.5 89 ASP A C 1
ATOM 673 O O . ASP A 1 89 ? -0.869 25.891 0.657 1 84.5 89 ASP A O 1
ATOM 677 N N . GLU A 1 90 ? -1.981 27.234 2.092 1 85.75 90 GLU A N 1
ATOM 678 C CA . GLU A 1 90 ? -1.174 26.75 3.211 1 85.75 90 GLU A CA 1
ATOM 679 C C . GLU A 1 90 ? -1.385 25.266 3.443 1 85.75 90 GLU A C 1
ATOM 681 O O . GLU A 1 90 ? -0.423 24.516 3.645 1 85.75 90 GLU A O 1
ATOM 686 N N . PHE A 1 91 ? -2.609 24.922 3.383 1 91.56 91 PHE A N 1
ATOM 687 C CA . PHE A 1 91 ? -2.99 23.531 3.568 1 91.56 91 PHE A CA 1
ATOM 688 C C . PHE A 1 91 ? -2.348 22.641 2.506 1 91.56 91 PHE A C 1
ATOM 690 O O . PHE A 1 91 ? -1.766 21.609 2.824 1 91.56 91 PHE A O 1
ATOM 697 N N . ILE A 1 92 ? -2.318 23.125 1.347 1 91.69 92 ILE A N 1
ATOM 698 C CA . ILE A 1 92 ? -1.77 22.375 0.22 1 91.69 92 ILE A CA 1
ATOM 699 C C . ILE A 1 92 ? -0.249 22.312 0.337 1 91.69 92 ILE A C 1
ATOM 701 O O . ILE A 1 92 ? 0.354 21.266 0.064 1 91.69 92 ILE A O 1
ATOM 705 N N . ALA A 1 93 ? 0.32 23.328 0.762 1 90 93 ALA A N 1
ATOM 706 C CA . ALA A 1 93 ? 1.77 23.375 0.928 1 90 93 ALA A CA 1
ATOM 707 C C . ALA A 1 93 ? 2.234 22.375 1.983 1 90 93 ALA A C 1
ATOM 709 O O . ALA A 1 93 ? 3.242 21.688 1.796 1 90 93 ALA A O 1
ATOM 710 N N . ILE A 1 94 ? 1.474 22.328 3.047 1 93.19 94 ILE A N 1
ATOM 711 C CA . ILE A 1 94 ? 1.804 21.375 4.109 1 93.19 94 ILE A CA 1
ATOM 712 C C . ILE A 1 94 ? 1.686 19.953 3.59 1 93.19 94 ILE A C 1
ATOM 714 O O . ILE A 1 94 ? 2.572 19.125 3.818 1 93.19 94 ILE A O 1
ATOM 718 N N . ALA A 1 95 ? 0.646 19.688 2.871 1 96.12 95 ALA A N 1
ATOM 719 C CA . ALA A 1 95 ? 0.416 18.359 2.311 1 96.12 95 ALA A CA 1
ATOM 720 C C . ALA A 1 95 ? 1.557 17.953 1.382 1 96.12 95 ALA A C 1
ATOM 722 O O . ALA A 1 95 ? 2.07 16.844 1.475 1 96.12 95 ALA A O 1
ATOM 723 N N . ARG A 1 96 ? 1.901 18.859 0.564 1 93.75 96 ARG A N 1
ATOM 724 C CA . ARG A 1 96 ? 2.98 18.594 -0.379 1 93.75 96 ARG A CA 1
ATOM 725 C C . ARG A 1 96 ? 4.293 18.328 0.352 1 93.75 96 ARG A C 1
ATOM 727 O O . ARG A 1 96 ? 5.039 17.422 -0.016 1 93.75 96 ARG A O 1
ATOM 734 N N . TYR A 1 97 ? 4.527 19.109 1.309 1 93.62 97 TYR A N 1
ATOM 735 C CA . TYR A 1 97 ? 5.758 18.938 2.07 1 93.62 97 TYR A CA 1
ATOM 736 C C . TYR A 1 97 ? 5.805 17.547 2.717 1 93.62 97 TYR A C 1
ATOM 738 O O . TYR A 1 97 ? 6.82 16.859 2.633 1 93.62 97 TYR A O 1
ATOM 746 N N . LEU A 1 98 ? 4.715 17.172 3.377 1 96.88 98 LEU A N 1
ATOM 747 C CA . LEU A 1 98 ? 4.645 15.867 4.031 1 96.88 98 LEU A CA 1
ATOM 748 C C . LEU A 1 98 ? 4.883 14.742 3.029 1 96.88 98 LEU A C 1
ATOM 750 O O . LEU A 1 98 ? 5.645 13.812 3.303 1 96.88 98 LEU A O 1
ATOM 754 N N . LEU A 1 99 ? 4.305 14.844 1.877 1 97.12 99 LEU A N 1
ATOM 755 C CA . LEU A 1 99 ? 4.445 13.828 0.841 1 97.12 99 LEU A CA 1
ATOM 756 C C . LEU A 1 99 ? 5.875 13.789 0.313 1 97.12 99 LEU A C 1
ATOM 758 O O . LEU A 1 99 ? 6.473 12.711 0.214 1 97.12 99 LEU A O 1
ATOM 762 N N . CYS A 1 100 ? 6.395 14.945 0.024 1 96.56 100 CYS A N 1
ATOM 763 C CA . CYS A 1 100 ? 7.73 15.023 -0.556 1 96.56 100 CYS A CA 1
ATOM 764 C C . CYS A 1 100 ? 8.781 14.484 0.416 1 96.56 100 CYS A C 1
ATOM 766 O O . CYS A 1 100 ? 9.664 13.727 0.023 1 96.56 100 CYS A O 1
ATOM 768 N N . ALA A 1 101 ? 8.641 14.852 1.657 1 96.5 101 ALA A N 1
ATOM 769 C CA . ALA A 1 101 ? 9.578 14.359 2.668 1 96.5 101 ALA A CA 1
ATOM 770 C C . ALA A 1 101 ? 9.539 12.836 2.756 1 96.5 101 ALA A C 1
ATOM 772 O O . ALA A 1 101 ? 10.586 12.188 2.85 1 96.5 101 ALA A O 1
ATOM 773 N N . THR A 1 102 ? 8.359 12.297 2.738 1 97.75 102 THR A N 1
ATOM 774 C CA . THR A 1 102 ? 8.18 10.852 2.816 1 97.75 102 THR A CA 1
ATOM 775 C C . THR A 1 102 ? 8.766 10.164 1.585 1 97.75 102 THR A C 1
ATOM 777 O O . THR A 1 102 ? 9.453 9.148 1.7 1 97.75 102 THR A O 1
ATOM 780 N N . ILE A 1 103 ? 8.516 10.742 0.408 1 97 103 ILE A N 1
ATOM 781 C CA . ILE A 1 103 ? 9.023 10.195 -0.847 1 97 103 ILE A CA 1
ATOM 782 C C . ILE A 1 103 ? 10.547 10.141 -0.809 1 97 103 ILE A C 1
ATOM 784 O O . ILE A 1 103 ? 11.141 9.102 -1.097 1 97 103 ILE A O 1
ATOM 788 N N . ASP A 1 104 ? 11.148 11.211 -0.418 1 96.31 104 ASP A N 1
ATOM 789 C CA . ASP A 1 104 ? 12.609 11.305 -0.408 1 96.31 104 ASP A CA 1
ATOM 790 C C . ASP A 1 104 ? 13.211 10.234 0.496 1 96.31 104 ASP A C 1
ATOM 792 O O . ASP A 1 104 ? 14.164 9.555 0.108 1 96.31 104 ASP A O 1
ATOM 796 N N . GLU A 1 105 ? 12.641 10.102 1.617 1 96.69 105 GLU A N 1
ATOM 797 C CA . GLU A 1 105 ? 13.195 9.141 2.562 1 96.69 105 GLU A CA 1
ATOM 798 C C . GLU A 1 105 ? 13.016 7.707 2.062 1 96.69 105 GLU A C 1
ATOM 800 O O . GLU A 1 105 ? 13.961 6.914 2.082 1 96.69 105 GLU A O 1
ATOM 805 N N . LEU A 1 106 ? 11.828 7.363 1.614 1 95.81 106 LEU A N 1
ATOM 806 C CA . LEU A 1 106 ? 11.523 5.984 1.241 1 95.81 106 LEU A CA 1
ATOM 807 C C . LEU A 1 106 ? 12.25 5.598 -0.046 1 95.81 106 LEU A C 1
ATOM 809 O O . LEU A 1 106 ? 12.648 4.445 -0.216 1 95.81 106 LEU A O 1
ATOM 813 N N . LEU A 1 107 ? 12.359 6.559 -0.962 1 94.06 107 LEU A N 1
ATOM 814 C CA . LEU A 1 107 ? 13.133 6.312 -2.174 1 94.06 107 LEU A CA 1
ATOM 815 C C . LEU A 1 107 ? 14.578 5.98 -1.837 1 94.06 107 LEU A C 1
ATOM 817 O O . LEU A 1 107 ? 15.117 4.977 -2.307 1 94.06 107 LEU A O 1
ATOM 821 N N . GLY A 1 108 ? 15.172 6.781 -0.997 1 93.56 108 GLY A N 1
ATOM 822 C CA . GLY A 1 108 ? 16.547 6.527 -0.568 1 93.56 108 GLY A CA 1
ATOM 823 C C . GLY A 1 108 ? 16.703 5.184 0.119 1 93.56 108 GLY A C 1
ATOM 824 O O . GLY A 1 108 ? 17.625 4.422 -0.208 1 93.56 108 GLY A O 1
ATOM 825 N N . LYS A 1 109 ? 15.773 4.867 1.013 1 93.12 109 LYS A N 1
ATOM 826 C CA . LYS A 1 109 ? 15.828 3.613 1.762 1 93.12 109 LYS A CA 1
ATOM 827 C C . LYS A 1 109 ? 15.688 2.41 0.832 1 93.12 109 LYS A C 1
ATOM 829 O O . LYS A 1 109 ? 16.375 1.403 1.008 1 93.12 109 LYS A O 1
ATOM 834 N N . SER A 1 110 ? 14.812 2.492 -0.131 1 91.62 110 SER A N 1
ATOM 835 C CA . SER A 1 110 ? 14.508 1.366 -1.009 1 91.62 110 SER A CA 1
ATOM 836 C C . SER A 1 110 ? 15.68 1.062 -1.937 1 91.62 110 SER A C 1
ATOM 838 O O . SER A 1 110 ? 16.047 -0.101 -2.125 1 91.62 110 SER A O 1
ATOM 840 N N . TYR A 1 111 ? 16.25 2.047 -2.455 1 91 111 TYR A N 1
ATOM 841 C CA . TYR A 1 111 ? 17.391 1.82 -3.342 1 91 111 TYR A CA 1
ATOM 842 C C . TYR A 1 111 ? 18.625 1.371 -2.555 1 91 111 TYR A C 1
ATOM 844 O O . TYR A 1 111 ? 19.422 0.566 -3.043 1 91 111 TYR A O 1
ATOM 852 N N . LEU A 1 112 ? 18.797 1.913 -1.387 1 91.31 112 LEU A N 1
ATOM 853 C CA . LEU A 1 112 ? 19.875 1.438 -0.523 1 91.31 112 LEU A CA 1
ATOM 854 C C . LEU A 1 112 ? 19.703 -0.041 -0.198 1 91.31 112 LEU A C 1
ATOM 856 O O . LEU A 1 112 ? 20.672 -0.804 -0.217 1 91.31 112 LEU A O 1
ATOM 860 N N . ARG A 1 113 ? 18.531 -0.389 0.077 1 87.5 113 ARG A N 1
ATOM 861 C CA . ARG A 1 113 ? 18.203 -1.77 0.415 1 87.5 113 ARG A CA 1
ATOM 862 C C . ARG A 1 113 ? 18.516 -2.709 -0.741 1 87.5 113 ARG A C 1
ATOM 864 O O . ARG A 1 113 ? 19.109 -3.777 -0.536 1 87.5 113 ARG A O 1
ATOM 871 N N . LEU A 1 114 ? 18.25 -2.348 -1.966 1 84.75 114 LEU A N 1
ATOM 872 C CA . LEU A 1 114 ? 18.344 -3.227 -3.127 1 84.75 114 LEU A CA 1
ATOM 873 C C . LEU A 1 114 ? 19.75 -3.186 -3.721 1 84.75 114 LEU A C 1
ATOM 875 O O . LEU A 1 114 ? 20.266 -4.207 -4.176 1 84.75 114 LEU A O 1
ATOM 879 N N . HIS A 1 115 ? 20.359 -2.002 -3.719 1 86.19 115 HIS A N 1
ATOM 880 C CA . HIS A 1 115 ? 21.609 -1.85 -4.441 1 86.19 115 HIS A CA 1
ATOM 881 C C . HIS A 1 115 ? 22.797 -1.71 -3.479 1 86.19 115 HIS A C 1
ATOM 883 O O . HIS A 1 115 ? 23.953 -1.658 -3.906 1 86.19 115 HIS A O 1
ATOM 889 N N . LYS A 1 116 ? 22.5 -1.632 -2.176 1 85.81 116 LYS A N 1
ATOM 890 C CA . LYS A 1 116 ? 23.5 -1.538 -1.125 1 85.81 116 LYS A CA 1
ATOM 891 C C . LYS A 1 116 ? 24.344 -0.277 -1.283 1 85.81 116 LYS A C 1
ATOM 893 O O . LYS A 1 116 ? 25.516 -0.247 -0.878 1 85.81 116 LYS A O 1
ATOM 898 N N . GLU A 1 117 ? 23.922 0.653 -2.072 1 85.94 117 GLU A N 1
ATOM 899 C CA . GLU A 1 117 ? 24.531 1.972 -2.246 1 85.94 117 GLU A CA 1
ATOM 900 C C . GLU A 1 117 ? 23.469 3.066 -2.264 1 85.94 117 GLU A C 1
ATOM 902 O O . GLU A 1 117 ? 22.359 2.855 -2.764 1 85.94 117 GLU A O 1
ATOM 907 N N . PRO A 1 118 ? 23.906 4.09 -1.64 1 86 118 PRO A N 1
ATOM 908 C CA . PRO A 1 118 ? 22.938 5.195 -1.665 1 86 118 PRO A CA 1
ATOM 909 C C . PRO A 1 118 ? 22.625 5.672 -3.082 1 86 118 PRO A C 1
ATOM 911 O O . PRO A 1 118 ? 23.516 5.711 -3.934 1 86 118 PRO A O 1
ATOM 914 N N . ALA A 1 119 ? 21.406 5.867 -3.268 1 86.06 119 ALA A N 1
ATOM 915 C CA . ALA A 1 119 ? 21 6.43 -4.551 1 86.06 119 ALA A CA 1
ATOM 916 C C . ALA A 1 119 ? 21.141 7.949 -4.555 1 86.06 119 ALA A C 1
ATOM 918 O O . ALA A 1 119 ? 20.859 8.609 -3.557 1 86.06 119 ALA A O 1
ATOM 919 N N . ILE A 1 120 ? 21.625 8.414 -5.68 1 86.62 120 ILE A N 1
ATOM 920 C CA . ILE A 1 120 ? 21.766 9.859 -5.828 1 86.62 120 ILE A CA 1
ATOM 921 C C . ILE A 1 120 ? 20.641 10.398 -6.711 1 86.62 120 ILE A C 1
ATOM 923 O O . ILE A 1 120 ? 20.484 9.984 -7.863 1 86.62 120 ILE A O 1
ATOM 927 N N . PHE A 1 121 ? 19.906 11.234 -6.117 1 87.5 121 PHE A N 1
ATOM 928 C CA . PHE A 1 121 ? 18.859 11.906 -6.867 1 87.5 121 PHE A CA 1
ATOM 929 C C . PHE A 1 121 ? 18.5 13.234 -6.215 1 87.5 121 PHE A C 1
ATOM 931 O O . PHE A 1 121 ? 18.781 13.461 -5.039 1 87.5 121 PHE A O 1
ATOM 938 N N . ALA A 1 122 ? 17.922 14.125 -7.027 1 87.31 122 ALA A N 1
ATOM 939 C CA . ALA A 1 122 ? 17.469 15.406 -6.496 1 87.31 122 ALA A CA 1
ATOM 940 C C . ALA A 1 122 ? 16.266 15.227 -5.578 1 87.31 122 ALA A C 1
ATOM 942 O O . ALA A 1 122 ? 15.281 14.578 -5.953 1 87.31 122 ALA A O 1
ATOM 943 N N . ALA A 1 123 ? 16.359 15.789 -4.434 1 89.94 123 ALA A N 1
ATOM 944 C CA . ALA A 1 123 ? 15.266 15.703 -3.465 1 89.94 123 ALA A CA 1
ATOM 945 C C . ALA A 1 123 ? 14.023 16.438 -3.967 1 89.94 123 ALA A C 1
ATOM 947 O O . ALA A 1 123 ? 14.133 17.422 -4.703 1 89.94 123 ALA A O 1
ATOM 948 N N . PHE A 1 124 ? 12.867 15.93 -3.574 1 92.88 124 PHE A N 1
ATOM 949 C CA . PHE A 1 124 ? 11.609 16.594 -3.895 1 92.88 124 PHE A CA 1
ATOM 950 C C . PHE A 1 124 ? 11.297 17.672 -2.871 1 92.88 124 PHE A C 1
ATOM 952 O O . PHE A 1 124 ? 10.602 18.656 -3.182 1 92.88 124 PHE A O 1
ATOM 959 N N . THR A 1 125 ? 11.773 17.422 -1.662 1 92.19 125 THR A N 1
ATOM 960 C CA . THR A 1 125 ? 11.508 18.359 -0.569 1 92.19 125 THR A CA 1
ATOM 961 C C . THR A 1 125 ? 12.344 19.625 -0.727 1 92.19 125 THR A C 1
ATOM 963 O O . THR A 1 125 ? 13.562 19.562 -0.872 1 92.19 125 THR A O 1
ATOM 966 N N . PRO A 1 126 ? 11.641 20.672 -0.674 1 84.19 126 PRO A N 1
ATOM 967 C CA . PRO A 1 126 ? 12.398 21.922 -0.751 1 84.19 126 PRO A CA 1
ATOM 968 C C . PRO A 1 126 ? 13.25 22.172 0.49 1 84.19 126 PRO A C 1
ATOM 970 O O . PRO A 1 126 ? 12.898 21.719 1.585 1 84.19 126 PRO A O 1
ATOM 973 N N . ALA A 1 127 ? 14.328 22.875 0.273 1 80.88 127 ALA A N 1
ATOM 974 C CA . ALA A 1 127 ? 15.195 23.234 1.39 1 80.88 127 ALA A CA 1
ATOM 975 C C . ALA A 1 127 ? 14.516 24.266 2.295 1 80.88 127 ALA A C 1
ATOM 977 O O . ALA A 1 127 ? 13.789 25.141 1.818 1 80.88 127 ALA A O 1
ATOM 978 N N . SER A 1 128 ? 14.734 23.969 3.561 1 78.25 128 SER A N 1
ATOM 979 C CA . SER A 1 128 ? 14.164 24.906 4.512 1 78.25 128 SER A CA 1
ATOM 980 C C . SER A 1 128 ? 15.078 26.109 4.711 1 78.25 128 SER A C 1
ATOM 982 O O . SER A 1 128 ? 16.297 25.984 4.664 1 78.25 128 SER A O 1
ATOM 984 N N . GLN A 1 129 ? 14.461 27.203 4.969 1 74.88 129 GLN A N 1
ATOM 985 C CA . GLN A 1 129 ? 15.195 28.453 5.172 1 74.88 129 GLN A CA 1
ATOM 986 C C . GLN A 1 129 ? 15.93 28.438 6.512 1 74.88 129 GLN A C 1
ATOM 988 O O . GLN A 1 129 ? 16.984 29.062 6.648 1 74.88 129 GLN A O 1
ATOM 993 N N . ASP A 1 130 ? 15.43 27.781 7.473 1 79.5 130 ASP A N 1
ATOM 994 C CA . ASP A 1 130 ? 15.992 27.812 8.82 1 79.5 130 ASP A CA 1
ATOM 995 C C . ASP A 1 130 ? 16.984 26.672 9.031 1 79.5 130 ASP A C 1
ATOM 997 O O . ASP A 1 130 ? 17.469 26.469 10.148 1 79.5 130 ASP A O 1
ATOM 1001 N N . GLY A 1 131 ? 17.234 25.953 8.094 1 78.31 131 GLY A N 1
ATOM 1002 C CA . GLY A 1 131 ? 18.234 24.906 8.188 1 78.31 131 GLY A CA 1
ATOM 1003 C C . GLY A 1 131 ? 17.688 23.609 8.758 1 78.31 131 GLY A C 1
ATOM 1004 O O . GLY A 1 131 ? 18.406 22.594 8.82 1 78.31 131 GLY A O 1
ATOM 1005 N N . THR A 1 132 ? 16.453 23.641 9.172 1 83.88 132 THR A N 1
ATOM 1006 C CA . THR A 1 132 ? 15.867 22.406 9.703 1 83.88 132 THR A CA 1
ATOM 1007 C C . THR A 1 132 ? 15.586 21.422 8.578 1 83.88 132 THR A C 1
ATOM 1009 O O . THR A 1 132 ? 14.93 21.766 7.59 1 83.88 132 THR A O 1
ATOM 1012 N N . GLY A 1 133 ? 16.016 20.266 8.742 1 88.62 133 GLY A N 1
ATOM 1013 C CA . GLY A 1 133 ? 15.82 19.234 7.727 1 88.62 133 GLY A CA 1
ATOM 1014 C C . GLY A 1 133 ? 14.438 18.625 7.754 1 88.62 133 GLY A C 1
ATOM 1015 O O . GLY A 1 133 ? 13.695 18.797 8.727 1 88.62 133 GLY A O 1
ATOM 1016 N N . PRO A 1 134 ? 14.117 17.969 6.652 1 90.5 134 PRO A N 1
ATOM 1017 C CA . PRO A 1 134 ? 12.797 17.344 6.566 1 90.5 134 PRO A CA 1
ATOM 1018 C C . PRO A 1 134 ? 12.578 16.266 7.625 1 90.5 134 PRO A C 1
ATOM 1020 O O . PRO A 1 134 ? 11.438 15.984 8 1 90.5 134 PRO A O 1
ATOM 1023 N N . GLU A 1 135 ? 13.656 15.648 8.156 1 92.94 135 GLU A N 1
ATOM 1024 C CA . GLU A 1 135 ? 13.555 14.594 9.156 1 92.94 135 GLU A CA 1
ATOM 1025 C C . GLU A 1 135 ? 12.961 15.125 10.461 1 92.94 135 GLU A C 1
ATOM 1027 O O . GLU A 1 135 ? 12.305 14.391 11.195 1 92.94 135 GLU A O 1
ATOM 1032 N N . GLN A 1 136 ? 13.117 16.359 10.68 1 92.56 136 GLN A N 1
ATOM 1033 C CA . GLN A 1 136 ? 12.594 17 11.883 1 92.56 136 GLN A CA 1
ATOM 1034 C C . GLN A 1 136 ? 11.336 17.812 11.578 1 92.56 136 GLN A C 1
ATOM 1036 O O . GLN A 1 136 ? 10.375 17.797 12.352 1 92.56 136 GLN A O 1
ATOM 1041 N N . ARG A 1 137 ? 11.367 18.5 10.508 1 93.31 137 ARG A N 1
ATOM 1042 C CA . ARG A 1 137 ? 10.281 19.406 10.156 1 93.31 137 ARG A CA 1
ATOM 1043 C C . ARG A 1 137 ? 8.969 18.641 10.008 1 93.31 137 ARG A C 1
ATOM 1045 O O . ARG A 1 137 ? 7.902 19.156 10.359 1 93.31 137 ARG A O 1
ATOM 1052 N N . PHE A 1 138 ? 9 17.438 9.523 1 96.12 138 PHE A N 1
ATOM 1053 C CA . PHE A 1 138 ? 7.824 16.594 9.414 1 96.12 138 PHE A CA 1
ATOM 1054 C C . PHE A 1 138 ? 7.117 16.469 10.758 1 96.12 138 PHE A C 1
ATOM 1056 O O . PHE A 1 138 ? 5.902 16.672 10.852 1 96.12 138 PHE A O 1
ATOM 1063 N N . PHE A 1 139 ? 7.863 16.281 11.781 1 96.75 139 PHE A N 1
ATOM 1064 C CA . PHE A 1 139 ? 7.281 16.047 13.102 1 96.75 139 PHE A CA 1
ATOM 1065 C C . PHE A 1 139 ? 6.816 17.375 13.719 1 96.75 139 PHE A C 1
ATOM 1067 O O . PHE A 1 139 ? 5.828 17.406 14.453 1 96.75 139 PHE A O 1
ATOM 1074 N N . ASP A 1 140 ? 7.559 18.406 13.406 1 94.25 140 ASP A N 1
ATOM 1075 C CA . ASP A 1 140 ? 7.082 19.719 13.844 1 94.25 140 ASP A CA 1
ATOM 1076 C C . ASP A 1 140 ? 5.684 20 13.305 1 94.25 140 ASP A C 1
ATOM 1078 O O . ASP A 1 140 ? 4.816 20.484 14.039 1 94.25 140 ASP A O 1
ATOM 1082 N N . ILE A 1 141 ? 5.52 19.672 12.062 1 94.94 141 ILE A N 1
ATOM 1083 C CA . ILE A 1 141 ? 4.23 19.891 11.406 1 94.94 141 ILE A CA 1
ATOM 1084 C C . ILE A 1 141 ? 3.172 19 12.055 1 94.94 141 ILE A C 1
ATOM 1086 O O . ILE A 1 141 ? 2.08 19.469 12.383 1 94.94 141 ILE A O 1
ATOM 1090 N N . VAL A 1 142 ? 3.496 17.766 12.289 1 97.44 142 VAL A N 1
ATOM 1091 C CA . VAL A 1 142 ? 2.545 16.812 12.859 1 97.44 142 VAL A CA 1
ATOM 1092 C C . VAL A 1 142 ? 2.115 17.281 14.25 1 97.44 142 VAL A C 1
ATOM 1094 O O . VAL A 1 142 ? 0.932 17.219 14.594 1 97.44 142 VAL A O 1
ATOM 1097 N N . HIS A 1 143 ? 3.023 17.719 15.016 1 95.5 143 HIS A N 1
ATOM 1098 C CA . HIS A 1 143 ? 2.707 18.203 16.359 1 95.5 143 HIS A CA 1
ATOM 1099 C C . HIS A 1 143 ? 1.787 19.422 16.297 1 95.5 143 HIS A C 1
ATOM 1101 O O . HIS A 1 143 ? 0.881 19.562 17.109 1 95.5 143 HIS A O 1
ATOM 1107 N N . PHE A 1 144 ? 2.033 20.219 15.344 1 94 144 PHE A N 1
ATOM 1108 C CA . PHE A 1 144 ? 1.221 21.406 15.18 1 94 144 PHE A CA 1
ATOM 1109 C C . PHE A 1 144 ? -0.205 21.047 14.781 1 94 144 PHE A C 1
ATOM 1111 O O . PHE A 1 144 ? -1.164 21.5 15.414 1 94 144 PHE A O 1
ATOM 1118 N N . ILE A 1 145 ? -0.399 20.203 13.836 1 95.5 145 ILE A N 1
ATOM 1119 C CA . ILE A 1 145 ? -1.724 19.938 13.281 1 95.5 145 ILE A CA 1
ATOM 1120 C C . ILE A 1 145 ? -2.52 19.047 14.234 1 95.5 145 ILE A C 1
ATOM 1122 O O . ILE A 1 145 ? -3.746 19.156 14.312 1 95.5 145 ILE A O 1
ATOM 1126 N N . LYS A 1 146 ? -1.852 18.203 14.953 1 95.44 146 LYS A N 1
ATOM 1127 C CA . LYS A 1 146 ? -2.586 17.297 15.836 1 95.44 146 LYS A CA 1
ATOM 1128 C C . LYS A 1 146 ? -3.232 18.062 16.984 1 95.44 146 LYS A C 1
ATOM 1130 O O . LYS A 1 146 ? -4.156 17.547 17.625 1 95.44 146 LYS A O 1
ATOM 1135 N N . GLU A 1 147 ? -2.785 19.266 17.281 1 94.38 147 GLU A N 1
ATOM 1136 C CA . GLU A 1 147 ? -3.367 20.109 18.312 1 94.38 147 GLU A CA 1
ATOM 1137 C C . GLU A 1 147 ? -4.676 20.734 17.859 1 94.38 147 GLU A C 1
ATOM 1139 O O . GLU A 1 147 ? -5.449 21.25 18.672 1 94.38 147 GLU A O 1
ATOM 1144 N N . ARG A 1 148 ? -4.93 20.766 16.594 1 93.69 148 ARG A N 1
ATOM 1145 C CA . ARG A 1 148 ? -6.145 21.328 16.016 1 93.69 148 ARG A CA 1
ATOM 1146 C C . ARG A 1 148 ? -6.797 20.344 15.047 1 93.69 148 ARG A C 1
ATOM 1148 O O . ARG A 1 148 ? -6.984 20.641 13.867 1 93.69 148 ARG A O 1
ATOM 1155 N N . PRO A 1 149 ? -7.258 19.234 15.539 1 93.81 149 PRO A N 1
ATOM 1156 C CA . PRO A 1 149 ? -7.727 18.141 14.68 1 93.81 149 PRO A CA 1
ATOM 1157 C C . PRO A 1 149 ? -8.945 18.516 13.844 1 93.81 149 PRO A C 1
ATOM 1159 O O . PRO A 1 149 ? -9.094 18.062 12.711 1 93.81 149 PRO A O 1
ATOM 1162 N N . ASN A 1 150 ? -9.773 19.391 14.297 1 91.56 150 ASN A N 1
ATOM 1163 C CA . ASN A 1 150 ? -10.961 19.781 13.547 1 91.56 150 ASN A CA 1
ATOM 1164 C C . ASN A 1 150 ? -10.609 20.562 12.289 1 91.56 150 ASN A C 1
ATOM 1166 O O . ASN A 1 150 ? -11.273 20.422 11.258 1 91.56 150 ASN A O 1
ATOM 1170 N N . GLN A 1 151 ? -9.57 21.266 12.453 1 91.5 151 GLN A N 1
ATOM 1171 C CA . GLN A 1 151 ? -9.156 22.109 11.344 1 91.5 151 GLN A CA 1
ATOM 1172 C C . GLN A 1 151 ? -8.289 21.344 10.352 1 91.5 151 GLN A C 1
ATOM 1174 O O . GLN A 1 151 ? -8.344 21.594 9.148 1 91.5 151 GLN A O 1
ATOM 1179 N N . TYR A 1 152 ? -7.504 20.375 10.906 1 94.62 152 TYR A N 1
ATOM 1180 C CA . TYR A 1 152 ? -6.477 19.781 10.062 1 94.62 152 TYR A CA 1
ATOM 1181 C C . TYR A 1 152 ? -6.652 18.266 9.977 1 94.62 152 TYR A C 1
ATOM 1183 O O . TYR A 1 152 ? -5.676 17.531 9.828 1 94.62 152 TYR A O 1
ATOM 1191 N N . LEU A 1 153 ? -7.859 17.797 10.023 1 94.19 153 LEU A N 1
ATOM 1192 C CA . LEU A 1 153 ? -8.117 16.359 10.102 1 94.19 153 LEU A CA 1
ATOM 1193 C C . LEU A 1 153 ? -7.602 15.648 8.852 1 94.19 153 LEU A C 1
ATOM 1195 O O . LEU A 1 153 ? -6.992 14.578 8.953 1 94.19 153 LEU A O 1
ATOM 1199 N N . ASP A 1 154 ? -7.789 16.266 7.727 1 94.25 154 ASP A N 1
ATOM 1200 C CA . ASP A 1 154 ? -7.34 15.641 6.48 1 94.25 154 ASP A CA 1
ATOM 1201 C C . ASP A 1 154 ? -5.82 15.547 6.43 1 94.25 154 ASP A C 1
ATOM 1203 O O . ASP A 1 154 ? -5.27 14.555 5.941 1 94.25 154 ASP A O 1
ATOM 1207 N N . LEU A 1 155 ? -5.184 16.516 6.973 1 96.88 155 LEU A N 1
ATOM 1208 C CA . LEU A 1 155 ? -3.725 16.516 7.012 1 96.88 155 LEU A CA 1
ATOM 1209 C C . LEU A 1 155 ? -3.213 15.492 8.023 1 96.88 155 LEU A C 1
ATOM 1211 O O . LEU A 1 155 ? -2.193 14.844 7.793 1 96.88 155 LEU A O 1
ATOM 1215 N N . ILE A 1 156 ? -3.924 15.414 9.109 1 97 156 ILE A N 1
ATOM 1216 C CA . ILE A 1 156 ? -3.564 14.438 10.133 1 97 156 ILE A CA 1
ATOM 1217 C C . ILE A 1 156 ? -3.641 13.031 9.539 1 97 156 ILE A C 1
ATOM 1219 O O . ILE A 1 156 ? -2.746 12.211 9.75 1 97 156 ILE A O 1
ATOM 1223 N N . GLU A 1 157 ? -4.621 12.797 8.797 1 95.31 157 GLU A N 1
ATOM 1224 C CA . GLU A 1 157 ? -4.789 11.5 8.148 1 95.31 157 GLU A CA 1
ATOM 1225 C C . GLU A 1 157 ? -3.695 11.258 7.109 1 95.31 157 GLU A C 1
ATOM 1227 O O . GLU A 1 157 ? -3.184 10.141 6.992 1 95.31 157 GLU A O 1
ATOM 1232 N N . LEU A 1 158 ? -3.369 12.266 6.379 1 96.31 158 LEU A N 1
ATOM 1233 C CA . LEU A 1 158 ? -2.27 12.117 5.43 1 96.31 158 LEU A CA 1
ATOM 1234 C C . LEU A 1 158 ? -0.974 11.766 6.152 1 96.31 158 LEU A C 1
ATOM 1236 O O . LEU A 1 158 ? -0.251 10.859 5.727 1 96.31 158 LEU A O 1
ATOM 1240 N N . ALA A 1 159 ? -0.706 12.469 7.23 1 97.81 159 ALA A N 1
ATOM 1241 C CA . ALA A 1 159 ? 0.494 12.195 8.016 1 97.81 159 ALA A CA 1
ATOM 1242 C C . ALA A 1 159 ? 0.484 10.758 8.547 1 97.81 159 ALA A C 1
ATOM 1244 O O . ALA A 1 159 ? 1.516 10.086 8.547 1 97.81 159 ALA A O 1
ATOM 1245 N N . TYR A 1 160 ? -0.636 10.352 8.953 1 96.5 160 TYR A N 1
ATOM 1246 C CA . TYR A 1 160 ? -0.817 8.984 9.414 1 96.5 160 TYR A CA 1
ATOM 1247 C C . TYR A 1 160 ? -0.389 7.988 8.344 1 96.5 160 TYR A C 1
ATOM 1249 O O . TYR A 1 160 ? 0.392 7.07 8.609 1 96.5 160 TYR A O 1
ATOM 1257 N N . TYR A 1 161 ? -0.822 8.18 7.129 1 95.06 161 TYR A N 1
ATOM 1258 C CA . TYR A 1 161 ? -0.5 7.246 6.051 1 95.06 161 TYR A CA 1
ATOM 1259 C C . TYR A 1 161 ? 0.968 7.355 5.66 1 95.06 161 TYR A C 1
ATOM 1261 O O . TYR A 1 161 ? 1.589 6.359 5.277 1 95.06 161 TYR A O 1
ATOM 1269 N N . CYS A 1 162 ? 1.518 8.539 5.773 1 97.19 162 CYS A N 1
ATOM 1270 C CA . CYS A 1 162 ? 2.947 8.688 5.523 1 97.19 162 CYS A CA 1
ATOM 1271 C C . CYS A 1 162 ? 3.762 7.867 6.516 1 97.19 162 CYS A C 1
ATOM 1273 O O . CYS A 1 162 ? 4.73 7.211 6.137 1 97.19 162 CYS A O 1
ATOM 1275 N N . LEU A 1 163 ? 3.328 7.859 7.746 1 97.12 163 LEU A N 1
ATOM 1276 C CA . LEU A 1 163 ? 4.016 7.105 8.789 1 97.12 163 LEU A CA 1
ATOM 1277 C C . LEU A 1 163 ? 3.834 5.605 8.586 1 97.12 163 LEU A C 1
ATOM 1279 O O . LEU A 1 163 ? 4.781 4.836 8.742 1 97.12 163 LEU A O 1
ATOM 1283 N N . ILE A 1 164 ? 2.652 5.238 8.18 1 94 164 ILE A N 1
ATOM 1284 C CA . ILE A 1 164 ? 2.357 3.832 7.926 1 94 164 ILE A CA 1
ATOM 1285 C C . ILE A 1 164 ? 3.182 3.338 6.738 1 94 164 ILE A C 1
ATOM 1287 O O . ILE A 1 164 ? 3.621 2.186 6.719 1 94 164 ILE A O 1
ATOM 1291 N N . ALA A 1 165 ? 3.402 4.215 5.762 1 93.19 165 ALA A N 1
ATOM 1292 C CA . ALA A 1 165 ? 4.176 3.85 4.578 1 93.19 165 ALA A CA 1
ATOM 1293 C C . ALA A 1 165 ? 5.637 3.59 4.934 1 93.19 165 ALA A C 1
ATOM 1295 O O . ALA A 1 165 ? 6.352 2.91 4.195 1 93.19 165 ALA A O 1
ATOM 1296 N N . GLY A 1 166 ? 6.16 4.281 6.078 1 94.62 166 GLY A N 1
ATOM 1297 C CA . GLY A 1 166 ? 7.492 3.916 6.527 1 94.62 166 GLY A CA 1
ATOM 1298 C C . GLY A 1 166 ? 8.344 5.113 6.91 1 94.62 166 GLY A C 1
ATOM 1299 O O . GLY A 1 166 ? 9.516 4.961 7.258 1 94.62 166 GLY A O 1
ATOM 1300 N N . PHE A 1 167 ? 7.766 6.328 6.887 1 97.56 167 PHE A N 1
ATOM 1301 C CA . PHE A 1 167 ? 8.547 7.504 7.254 1 97.56 167 PHE A CA 1
ATOM 1302 C C . PHE A 1 167 ? 8.992 7.426 8.711 1 97.56 167 PHE A C 1
ATOM 1304 O O . PHE A 1 167 ? 8.18 7.156 9.594 1 97.56 167 PHE A O 1
ATOM 1311 N N . GLU A 1 168 ? 10.266 7.762 8.938 1 97.62 168 GLU A N 1
ATOM 1312 C CA . GLU A 1 168 ? 10.789 7.691 10.297 1 97.62 168 GLU A CA 1
ATOM 1313 C C . GLU A 1 168 ? 11.453 9.008 10.703 1 97.62 168 GLU A C 1
ATOM 1315 O O . GLU A 1 168 ? 11.469 9.359 11.883 1 97.62 168 GLU A O 1
ATOM 1320 N N . GLY A 1 169 ? 12.023 9.672 9.703 1 96.81 169 GLY A N 1
ATOM 1321 C CA . GLY A 1 169 ? 12.695 10.938 9.969 1 96.81 169 GLY A CA 1
ATOM 1322 C C . GLY A 1 169 ? 13.758 10.836 11.039 1 96.81 169 GLY A C 1
ATOM 1323 O O . GLY A 1 169 ? 14.633 9.961 10.984 1 96.81 169 GLY A O 1
ATOM 1324 N N . ILE A 1 170 ? 13.633 11.648 12.055 1 95.94 170 ILE A N 1
ATOM 1325 C CA . ILE A 1 170 ? 14.648 11.758 13.094 1 95.94 170 ILE A CA 1
ATOM 1326 C C . ILE A 1 170 ? 14.609 10.523 13.992 1 95.94 170 ILE A C 1
ATOM 1328 O O . ILE A 1 170 ? 15.555 10.266 14.742 1 95.94 170 ILE A O 1
ATOM 1332 N N . GLN A 1 171 ? 13.594 9.75 13.93 1 95.69 171 GLN A N 1
AT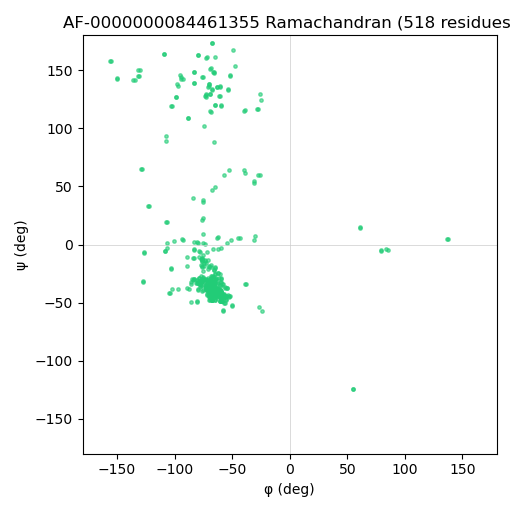OM 1333 C CA . GLN A 1 171 ? 13.453 8.586 14.789 1 95.69 171 GLN A CA 1
ATOM 1334 C C . GLN A 1 171 ? 14.195 7.383 14.211 1 95.69 171 GLN A C 1
ATOM 1336 O O . GLN A 1 171 ? 14.375 6.371 14.898 1 95.69 171 GLN A O 1
ATOM 1341 N N . HIS A 1 172 ? 14.625 7.512 12.969 1 94.62 172 HIS A N 1
ATOM 1342 C CA . HIS A 1 172 ? 15.344 6.414 12.336 1 94.62 172 HIS A CA 1
ATOM 1343 C C . HIS A 1 172 ? 16.641 6.098 13.086 1 94.62 172 HIS A C 1
ATOM 1345 O O . HIS A 1 172 ? 17.438 6.996 13.352 1 94.62 172 HIS A O 1
ATOM 1351 N N . GLY A 1 173 ? 16.812 4.855 13.43 1 90.94 173 GLY A N 1
ATOM 1352 C CA . GLY A 1 173 ? 18.047 4.43 14.078 1 90.94 173 GLY A CA 1
ATOM 1353 C C . GLY A 1 173 ? 18.078 4.758 15.562 1 90.94 173 GLY A C 1
ATOM 1354 O O . GLY A 1 173 ? 19.031 4.402 16.266 1 90.94 173 GLY A O 1
ATOM 1355 N N . GLN A 1 174 ? 17.125 5.434 16.078 1 93.69 174 GLN A N 1
ATOM 1356 C CA . GLN A 1 174 ? 17.062 5.746 17.516 1 93.69 174 GLN A CA 1
ATOM 1357 C C . GLN A 1 174 ? 16.641 4.527 18.328 1 93.69 174 GLN A C 1
ATOM 1359 O O . GLN A 1 174 ? 15.828 3.725 17.875 1 93.69 174 GLN A O 1
ATOM 1364 N N . ALA A 1 175 ? 17.125 4.32 19.484 1 92.44 175 ALA A N 1
ATOM 1365 C CA . ALA A 1 175 ? 16.859 3.17 20.344 1 92.44 175 ALA A CA 1
ATOM 1366 C C . ALA A 1 175 ? 15.367 2.994 20.578 1 92.44 175 ALA A C 1
ATOM 1368 O O . ALA A 1 175 ? 14.844 1.882 20.484 1 92.44 175 ALA A O 1
ATOM 1369 N N . ASN A 1 176 ? 14.68 4.113 20.859 1 94.25 176 ASN A N 1
ATOM 1370 C CA . ASN A 1 176 ? 13.242 4.023 21.109 1 94.25 176 ASN A CA 1
ATOM 1371 C C . ASN A 1 176 ? 12.438 4.574 19.938 1 94.25 176 ASN A C 1
ATOM 1373 O O . ASN A 1 176 ? 11.266 4.918 20.094 1 94.25 176 ASN A O 1
ATOM 1377 N N . GLY A 1 177 ? 13.062 4.652 18.828 1 94.69 177 GLY A N 1
ATOM 1378 C CA . GLY A 1 177 ? 12.438 5.277 17.688 1 94.69 177 GLY A CA 1
ATOM 1379 C C . GLY A 1 177 ? 11.188 4.555 17.219 1 94.69 177 GLY A C 1
ATOM 1380 O O . GLY A 1 177 ? 10.172 5.188 16.906 1 94.69 177 GLY A O 1
ATOM 1381 N N . ARG A 1 178 ? 11.273 3.229 17.172 1 93.69 178 ARG A N 1
ATOM 1382 C CA . ARG A 1 178 ? 10.141 2.428 16.719 1 93.69 178 ARG A CA 1
ATOM 1383 C C . ARG A 1 178 ? 8.938 2.605 17.656 1 93.69 178 ARG A C 1
ATOM 1385 O O . ARG A 1 178 ? 7.809 2.773 17.188 1 93.69 178 ARG A O 1
ATOM 1392 N N . SER A 1 179 ? 9.219 2.607 18.922 1 95.69 179 SER A N 1
ATOM 1393 C CA . SER A 1 179 ? 8.141 2.781 19.906 1 95.69 179 SER A CA 1
ATOM 1394 C C . SER A 1 179 ? 7.523 4.172 19.797 1 95.69 179 SER A C 1
ATOM 1396 O O . SER A 1 179 ? 6.301 4.316 19.875 1 95.69 179 SER A O 1
ATOM 1398 N N . VAL A 1 180 ? 8.375 5.172 19.641 1 96.62 180 VAL A N 1
ATOM 1399 C CA . VAL A 1 180 ? 7.906 6.547 19.5 1 96.62 180 VAL A CA 1
ATOM 1400 C C . VAL A 1 180 ? 6.988 6.652 18.281 1 96.62 180 VAL A C 1
ATOM 1402 O O . VAL A 1 180 ? 5.906 7.238 18.359 1 96.62 180 VAL A O 1
ATOM 1405 N N . LEU A 1 181 ? 7.371 6.035 17.172 1 97.25 181 LEU A N 1
ATOM 1406 C CA . LEU A 1 181 ? 6.598 6.082 15.93 1 97.25 181 LEU A CA 1
ATOM 1407 C C . LEU A 1 181 ? 5.289 5.312 16.078 1 97.25 181 LEU A C 1
ATOM 1409 O O . LEU A 1 181 ? 4.234 5.789 15.656 1 97.25 181 LEU A O 1
ATOM 1413 N N . ASP A 1 182 ? 5.367 4.152 16.734 1 96.12 182 ASP A N 1
ATOM 1414 C CA . ASP A 1 182 ? 4.164 3.354 16.953 1 96.12 182 ASP A CA 1
ATOM 1415 C C . ASP A 1 182 ? 3.146 4.109 17.812 1 96.12 182 ASP A C 1
ATOM 1417 O O . ASP A 1 182 ? 1.949 4.094 17.516 1 96.12 182 ASP A O 1
ATOM 1421 N N . ASN A 1 183 ? 3.617 4.742 18.797 1 97.31 183 ASN A N 1
ATOM 1422 C CA . ASN A 1 183 ? 2.74 5.527 19.656 1 97.31 183 ASN A CA 1
ATOM 1423 C C . ASN A 1 183 ? 2.113 6.695 18.906 1 97.31 183 ASN A C 1
ATOM 1425 O O . ASN A 1 183 ? 0.927 6.984 19.062 1 97.31 183 ASN A O 1
ATOM 1429 N N . LEU A 1 184 ? 2.938 7.34 18.125 1 97.88 184 LEU A N 1
ATOM 1430 C CA . LEU A 1 184 ? 2.428 8.461 17.344 1 97.88 184 LEU A CA 1
ATOM 1431 C C . LEU A 1 184 ? 1.371 7.988 16.344 1 97.88 184 LEU A C 1
ATOM 1433 O O . LEU A 1 184 ? 0.333 8.633 16.188 1 97.88 184 LEU A O 1
ATOM 1437 N N . ILE A 1 185 ? 1.64 6.859 15.68 1 97.12 185 ILE A N 1
ATOM 1438 C CA . ILE A 1 185 ? 0.702 6.285 14.719 1 97.12 185 ILE A CA 1
ATOM 1439 C C . ILE A 1 185 ? -0.619 5.969 15.422 1 97.12 185 ILE A C 1
ATOM 1441 O O . ILE A 1 185 ? -1.692 6.293 14.906 1 97.12 185 ILE A O 1
ATOM 1445 N N . GLU A 1 186 ? -0.541 5.461 16.594 1 95.88 186 GLU A N 1
ATOM 1446 C CA . GLU A 1 186 ? -1.738 5.145 17.359 1 95.88 186 GLU A CA 1
ATOM 1447 C C . GLU A 1 186 ? -2.486 6.41 17.766 1 95.88 186 GLU A C 1
ATOM 1449 O O . GLU A 1 186 ? -3.717 6.461 17.688 1 95.88 186 GLU A O 1
ATOM 1454 N N . GLU A 1 187 ? -1.758 7.332 18.188 1 97.31 187 GLU A N 1
ATOM 1455 C CA . GLU A 1 187 ? -2.355 8.609 18.578 1 97.31 187 GLU A CA 1
ATOM 1456 C C . GLU A 1 187 ? -3.113 9.234 17.406 1 97.31 187 GLU A C 1
ATOM 1458 O O . GLU A 1 187 ? -4.254 9.68 17.578 1 97.31 187 GLU A O 1
ATOM 1463 N N . LEU A 1 188 ? -2.473 9.297 16.25 1 97.06 188 LEU A N 1
ATOM 1464 C CA . LEU A 1 188 ? -3.119 9.867 15.078 1 97.06 188 LEU A CA 1
ATOM 1465 C C . LEU A 1 188 ? -4.344 9.047 14.672 1 97.06 188 LEU A C 1
ATOM 1467 O O . LEU A 1 188 ? -5.375 9.609 14.297 1 97.06 188 LEU A O 1
ATOM 1471 N N . TYR A 1 189 ? -4.195 7.738 14.781 1 93.5 189 TYR A N 1
ATOM 1472 C CA . TYR A 1 189 ? -5.309 6.848 14.484 1 93.5 189 TYR A CA 1
ATOM 1473 C C . TYR A 1 189 ? -6.523 7.18 15.344 1 93.5 189 TYR A C 1
ATOM 1475 O O . TYR A 1 189 ? -7.637 7.316 14.836 1 93.5 189 TYR A O 1
ATOM 1483 N N . GLN A 1 190 ? -6.324 7.395 16.578 1 93.19 190 GLN A N 1
ATOM 1484 C CA . GLN A 1 190 ? -7.402 7.699 17.516 1 93.19 190 GLN A CA 1
ATOM 1485 C C . GLN A 1 190 ? -8.008 9.07 17.234 1 93.19 190 GLN A C 1
ATOM 1487 O O . GLN A 1 190 ? -9.234 9.242 17.297 1 93.19 190 GLN A O 1
ATOM 1492 N N . LEU A 1 191 ? -7.18 9.992 16.938 1 94.81 191 LEU A N 1
ATOM 1493 C CA . LEU A 1 191 ? -7.66 11.328 16.609 1 94.81 191 LEU A CA 1
ATOM 1494 C C . LEU A 1 191 ? -8.578 11.297 15.391 1 94.81 191 LEU A C 1
ATOM 1496 O O . LEU A 1 191 ? -9.625 11.945 15.383 1 94.81 191 LEU A O 1
ATOM 1500 N N . ILE A 1 192 ? -8.242 10.531 14.406 1 93 192 ILE A N 1
ATOM 1501 C CA . ILE A 1 192 ? -9.016 10.43 13.172 1 93 192 ILE A CA 1
ATOM 1502 C C . ILE A 1 192 ? -10.352 9.75 13.461 1 93 192 ILE A C 1
ATOM 1504 O O . ILE A 1 192 ? -11.398 10.211 13 1 93 192 ILE A O 1
ATOM 1508 N N . GLN A 1 193 ? -10.344 8.727 14.242 1 87.19 193 GLN A N 1
ATOM 1509 C CA . GLN A 1 193 ? -11.57 8.008 14.57 1 87.19 193 GLN A CA 1
ATOM 1510 C C . GLN A 1 193 ? -12.539 8.898 15.336 1 87.19 193 GLN A C 1
ATOM 1512 O O . GLN A 1 193 ? -13.742 8.891 15.062 1 87.19 193 GLN A O 1
ATOM 1517 N N . GLN A 1 194 ? -12.008 9.586 16.219 1 89.56 194 GLN A N 1
ATOM 1518 C CA . GLN A 1 194 ? -12.828 10.422 17.078 1 89.56 194 GLN A CA 1
ATOM 1519 C C . GLN A 1 194 ? -13.469 11.562 16.297 1 89.56 194 GLN A C 1
ATOM 1521 O O . GLN A 1 194 ? -14.633 11.891 16.5 1 89.56 194 GLN A O 1
ATOM 1526 N N . HIS A 1 195 ? -12.789 12.07 15.352 1 89.81 195 HIS A N 1
ATOM 1527 C CA . HIS A 1 195 ? -13.25 13.305 14.727 1 89.81 195 HIS A CA 1
ATOM 1528 C C . HIS A 1 195 ? -13.891 13.039 13.375 1 89.81 195 HIS A C 1
ATOM 1530 O O . HIS A 1 195 ? -14.602 13.891 12.836 1 89.81 195 HIS A O 1
ATOM 1536 N N . ARG A 1 196 ? -13.648 11.914 12.719 1 81.75 196 ARG A N 1
ATOM 1537 C CA . ARG A 1 196 ? -14.273 11.609 11.438 1 81.75 196 ARG A CA 1
ATOM 1538 C C . ARG A 1 196 ? -15.695 11.078 11.633 1 81.75 196 ARG A C 1
ATOM 1540 O O . ARG A 1 196 ? -16.594 11.422 10.867 1 81.75 196 ARG A O 1
ATOM 1547 N N . VAL A 1 197 ? -15.953 10.07 12.539 1 64.38 197 VAL A N 1
ATOM 1548 C CA . VAL A 1 197 ? -17.281 9.555 12.859 1 64.38 197 VAL A CA 1
ATOM 1549 C C . VAL A 1 197 ? -18.203 10.711 13.242 1 64.38 197 VAL A C 1
ATOM 1551 O O . VAL A 1 197 ? -19.359 10.742 12.828 1 64.38 197 VAL A O 1
ATOM 1554 N N . ASN A 1 198 ? -17.703 11.516 14.008 1 55.53 198 ASN A N 1
ATOM 1555 C CA . ASN A 1 198 ? -18.531 12.625 14.469 1 55.53 198 ASN A CA 1
ATOM 1556 C C . ASN A 1 198 ? -18.906 13.555 13.328 1 55.53 198 ASN A C 1
ATOM 1558 O O . ASN A 1 198 ? -19.984 14.172 13.344 1 55.53 198 ASN A O 1
ATOM 1562 N N . GLN A 1 199 ? -18.156 13.516 12.336 1 54.88 199 GLN A N 1
ATOM 1563 C CA . GLN A 1 199 ? -18.484 14.305 11.148 1 54.88 199 GLN A CA 1
ATOM 1564 C C . GLN A 1 199 ? -19.547 13.602 10.305 1 54.88 199 GLN A C 1
ATOM 1566 O O . GLN A 1 199 ? -20.406 14.25 9.703 1 54.88 199 GLN A O 1
ATOM 1571 N N . SER A 1 200 ? -19.469 12.25 10.188 1 51.34 200 SER A N 1
ATOM 1572 C CA . SER A 1 200 ? -20.469 11.5 9.422 1 51.34 200 SER A CA 1
ATOM 1573 C C . SER A 1 200 ? -21.828 11.547 10.102 1 51.34 200 SER A C 1
ATOM 1575 O O . SER A 1 200 ? -22.859 11.578 9.43 1 51.34 200 SER A O 1
ATOM 1577 N N . HIS A 1 201 ? -21.953 11.492 11.438 1 44.03 201 HIS A N 1
ATOM 1578 C CA . HIS A 1 201 ? -23.219 11.617 12.141 1 44.03 201 HIS A CA 1
ATOM 1579 C C . HIS A 1 201 ? -23.812 13.008 11.953 1 44.03 201 HIS A C 1
ATOM 1581 O O . HIS A 1 201 ? -25.047 13.164 11.875 1 44.03 201 HIS A O 1
ATOM 1587 N N . HIS A 1 202 ? -23.109 13.93 11.945 1 40.44 202 HIS A N 1
ATOM 1588 C CA . HIS A 1 202 ? -23.719 15.242 11.773 1 40.44 202 HIS A CA 1
ATOM 1589 C C . HIS A 1 202 ? -24.297 15.398 10.375 1 40.44 202 HIS A C 1
ATOM 1591 O O . HIS A 1 202 ? -25.297 16.109 10.188 1 40.44 202 HIS A O 1
ATOM 1597 N N . LEU A 1 203 ? -23.766 14.758 9.438 1 37.56 203 LEU A N 1
ATOM 1598 C CA . LEU A 1 203 ? -24.375 14.875 8.117 1 37.56 203 LEU A CA 1
ATOM 1599 C C . LEU A 1 203 ? -25.641 14.039 8.031 1 37.56 203 LEU A C 1
ATOM 1601 O O . LEU A 1 203 ? -26.578 14.391 7.305 1 37.56 203 LEU A O 1
ATOM 1605 N N . PHE A 1 204 ? -25.734 12.883 8.773 1 37.75 204 PHE A N 1
ATOM 1606 C CA . PHE A 1 204 ? -26.984 12.109 8.742 1 37.75 204 PHE A CA 1
ATOM 1607 C C . PHE A 1 204 ? -28.031 12.734 9.656 1 37.75 204 PHE A C 1
ATOM 1609 O O . PHE A 1 204 ? -29.203 12.383 9.586 1 37.75 204 PHE A O 1
ATOM 1616 N N . LYS A 1 205 ? -27.766 13.391 10.805 1 37.06 205 LYS A N 1
ATOM 1617 C CA . LYS A 1 205 ? -28.812 13.93 11.656 1 37.06 205 LYS A CA 1
ATOM 1618 C C . LYS A 1 205 ? -29.641 14.992 10.922 1 37.06 205 LYS A C 1
ATOM 1620 O O . LYS A 1 205 ? -30.781 15.266 11.289 1 37.06 205 LYS A O 1
ATOM 1625 N N . GLU A 1 206 ? -29.156 15.711 9.984 1 35.06 206 GLU A N 1
ATOM 1626 C CA . GLU A 1 206 ? -30.109 16.719 9.5 1 35.06 206 GLU A CA 1
ATOM 1627 C C . GLU A 1 206 ? -31.312 16.047 8.844 1 35.06 206 GLU A C 1
ATOM 1629 O O . GLU A 1 206 ? -32.375 16.688 8.68 1 35.06 206 GLU A O 1
ATOM 1634 N N . GLN A 1 207 ? -31.203 14.789 8.43 1 33.78 207 GLN A N 1
ATOM 1635 C CA . GLN A 1 207 ? -32.5 14.414 7.855 1 33.78 207 GLN A CA 1
ATOM 1636 C C . GLN A 1 207 ? -33.438 13.922 8.938 1 33.78 207 GLN A C 1
ATOM 1638 O O . GLN A 1 207 ? -34.656 13.898 8.734 1 33.78 207 GLN A O 1
ATOM 1643 N N . LYS A 1 208 ? -33.094 12.984 9.852 1 34.31 208 LYS A N 1
ATOM 1644 C CA . LYS A 1 208 ? -34.156 12.305 10.57 1 34.31 208 LYS A CA 1
ATOM 1645 C C . LYS A 1 208 ? -34.625 13.117 11.773 1 34.31 208 LYS A C 1
ATOM 1647 O O . LYS A 1 208 ? -34.031 13.039 12.844 1 34.31 208 LYS A O 1
ATOM 1652 N N . LYS A 1 209 ? -34.844 14.25 12.055 1 34.41 209 LYS A N 1
ATOM 1653 C CA . LYS A 1 209 ? -35.406 14.516 13.383 1 34.41 209 LYS A CA 1
ATOM 1654 C C . LYS A 1 209 ? -36.625 13.656 13.641 1 34.41 209 LYS A C 1
ATOM 1656 O O . LYS A 1 209 ? -37.5 14.023 14.445 1 34.41 209 LYS A O 1
ATOM 1661 N N . ALA A 1 210 ? -37.094 12.703 12.789 1 30.81 210 ALA A N 1
ATOM 1662 C CA . ALA A 1 210 ? -38.312 12.266 13.484 1 30.81 210 ALA A CA 1
ATOM 1663 C C . ALA A 1 210 ? -37.969 11.594 14.812 1 30.81 210 ALA A C 1
ATOM 1665 O O . ALA A 1 210 ? -36.875 11.078 14.984 1 30.81 210 ALA A O 1
ATOM 1666 N N . ASP A 1 211 ? -38.812 11.391 15.875 1 28.95 211 ASP A N 1
ATOM 1667 C CA . ASP A 1 211 ? -38.969 11.273 17.328 1 28.95 211 ASP A CA 1
ATOM 1668 C C . ASP A 1 211 ? -38.469 9.93 17.828 1 28.95 211 ASP A C 1
ATOM 1670 O O . ASP A 1 211 ? -38.656 9.562 18.984 1 28.95 211 ASP A O 1
ATOM 1674 N N . PHE A 1 212 ? -38.094 8.859 16.969 1 33.03 212 PHE A N 1
ATOM 1675 C CA . PHE A 1 212 ? -38.281 7.613 17.703 1 33.03 212 PHE A CA 1
ATOM 1676 C C . PHE A 1 212 ? -37.344 7.52 18.891 1 33.03 212 PHE A C 1
ATOM 1678 O O . PHE A 1 212 ? -36.156 7.895 18.781 1 33.03 212 PHE A O 1
ATOM 1685 N N . SER A 1 213 ? -37.875 7.406 20.125 1 30.45 213 SER A N 1
ATOM 1686 C CA . SER A 1 213 ? -37.344 7.336 21.484 1 30.45 213 SER A CA 1
ATOM 1687 C C . SER A 1 213 ? -36.375 6.18 21.641 1 30.45 213 SER A C 1
ATOM 1689 O O . SER A 1 213 ? -36.75 5.012 21.578 1 30.45 213 SER A O 1
ATOM 1691 N N . PRO A 1 214 ? -35.312 6.152 20.906 1 32.22 214 PRO A N 1
ATOM 1692 C CA . PRO A 1 214 ? -34.562 4.883 20.828 1 32.22 214 PRO A CA 1
ATOM 1693 C C . PRO A 1 214 ? -34.062 4.41 22.188 1 32.22 214 PRO A C 1
ATOM 1695 O O . PRO A 1 214 ? -33.781 5.234 23.062 1 32.22 214 PRO A O 1
ATOM 1698 N N . THR A 1 215 ? -34.531 3.252 22.562 1 30.19 215 THR A N 1
ATOM 1699 C CA . THR A 1 215 ? -34.438 2.375 23.719 1 30.19 215 THR A CA 1
ATOM 1700 C C . THR A 1 215 ? -32.969 2.193 24.109 1 30.19 215 THR A C 1
ATOM 1702 O O . THR A 1 215 ? -32.062 2.404 23.297 1 30.19 215 THR A O 1
ATOM 1705 N N . SER A 1 216 ? -32.719 1.619 25.344 1 29.47 216 SER A N 1
ATOM 1706 C CA . SER A 1 216 ? -31.734 1.575 26.422 1 29.47 216 SER A CA 1
ATOM 1707 C C . SER A 1 216 ? -30.516 0.747 26.016 1 29.47 216 SER A C 1
ATOM 1709 O O . SER A 1 216 ? -30.656 -0.394 25.578 1 29.47 216 SER A O 1
ATOM 1711 N N . ARG A 1 217 ? -29.484 1.354 25.672 1 30.34 217 ARG A N 1
ATOM 1712 C CA . ARG A 1 217 ? -28.188 0.953 25.141 1 30.34 217 ARG A CA 1
ATOM 1713 C C . ARG A 1 217 ? -27.375 0.178 26.188 1 30.34 217 ARG A C 1
ATOM 1715 O O . ARG A 1 217 ? -26.609 0.764 26.938 1 30.34 217 ARG A O 1
ATOM 1722 N N . LYS A 1 218 ? -27.969 -0.853 26.922 1 30.03 218 LYS A N 1
ATOM 1723 C CA . LYS A 1 218 ? -27.281 -1.343 28.109 1 30.03 218 LYS A CA 1
ATOM 1724 C C . LYS A 1 218 ? -26.047 -2.158 27.734 1 30.03 218 LYS A C 1
ATOM 1726 O O . LYS A 1 218 ? -25.109 -2.279 28.516 1 30.03 218 LYS A O 1
ATOM 1731 N N . PRO A 1 219 ? -26.156 -3.051 26.703 1 30.34 219 PRO A N 1
ATOM 1732 C CA . PRO A 1 219 ? -25.453 -4.312 26.922 1 30.34 219 PRO A CA 1
ATOM 1733 C C . PRO A 1 219 ? -23.938 -4.18 26.75 1 30.34 219 PRO A C 1
ATOM 1735 O O . PRO A 1 219 ? -23.219 -5.184 26.766 1 30.34 219 PRO A O 1
ATOM 1738 N N . LEU A 1 220 ? -23.547 -3.066 26.641 1 30.89 220 LEU A N 1
ATOM 1739 C CA . LEU A 1 220 ? -22.188 -2.916 26.125 1 30.89 220 LEU A CA 1
ATOM 1740 C C . LEU A 1 220 ? -21.156 -3.363 27.156 1 30.89 220 LEU A C 1
ATOM 1742 O O . LEU A 1 220 ? -20.094 -3.865 26.797 1 30.89 220 LEU A O 1
ATOM 1746 N N . LEU A 1 221 ? -21.531 -3.541 28.344 1 30.31 221 LEU A N 1
ATOM 1747 C CA . LEU A 1 221 ? -20.609 -3.686 29.469 1 30.31 221 LEU A CA 1
ATOM 1748 C C . LEU A 1 221 ? -20.031 -5.098 29.516 1 30.31 221 LEU A C 1
ATOM 1750 O O . LEU A 1 221 ? -18.859 -5.281 29.844 1 30.31 221 LEU A O 1
ATOM 1754 N N . THR A 1 222 ? -20.75 -6.055 29.047 1 33.5 222 THR A N 1
ATOM 1755 C CA . THR A 1 222 ? -20.422 -7.434 29.391 1 33.5 222 THR A CA 1
ATOM 1756 C C . THR A 1 222 ? -19.234 -7.926 28.562 1 33.5 222 THR A C 1
ATOM 1758 O O . THR A 1 222 ? -18.359 -8.617 29.078 1 33.5 222 THR A O 1
ATOM 1761 N N . VAL A 1 223 ? -19.156 -7.469 27.391 1 33.03 223 VAL A N 1
ATOM 1762 C CA . VAL A 1 223 ? -18.188 -8.141 26.516 1 33.03 223 VAL A CA 1
ATOM 1763 C C . VAL A 1 223 ? -16.766 -7.699 26.891 1 33.03 223 VAL A C 1
ATOM 1765 O O . VAL A 1 223 ? -15.812 -8.445 26.688 1 33.03 223 VAL A O 1
ATOM 1768 N N . CYS A 1 224 ? -16.609 -6.707 27.656 1 34.34 224 CYS A N 1
ATOM 1769 C CA . CYS A 1 224 ? -15.352 -6.207 28.203 1 34.34 224 CYS A CA 1
ATOM 1770 C C . CYS A 1 224 ? -14.781 -7.176 29.234 1 34.34 224 CYS A C 1
ATOM 1772 O O . CYS A 1 224 ? -13.57 -7.406 29.266 1 34.34 224 CYS A O 1
ATOM 1774 N N . PHE A 1 225 ? -15.586 -7.84 29.859 1 40.38 225 PHE A N 1
ATOM 1775 C CA . PHE A 1 225 ? -15.156 -8.641 31 1 40.38 225 PHE A CA 1
ATOM 1776 C C . PHE A 1 225 ? -14.547 -9.961 30.547 1 40.38 225 PHE A C 1
ATOM 1778 O O . PHE A 1 225 ? -13.555 -10.422 31.109 1 40.38 225 PHE A O 1
ATOM 1785 N N . LEU A 1 226 ? -14.984 -10.461 29.469 1 40.16 226 LEU A N 1
ATOM 1786 C CA . LEU A 1 226 ? -14.516 -11.781 29.078 1 40.16 226 LEU A CA 1
ATOM 1787 C C . LEU A 1 226 ? -13.109 -11.703 28.5 1 40.16 226 LEU A C 1
ATOM 1789 O O . LEU A 1 226 ? -12.258 -12.547 28.797 1 40.16 226 LEU A O 1
ATOM 1793 N N . SER A 1 227 ? -12.828 -10.68 27.844 1 38.06 227 SER A N 1
ATOM 1794 C CA . SER A 1 227 ? -11.508 -10.594 27.234 1 38.06 227 SER A CA 1
ATOM 1795 C C . SER A 1 227 ? -10.438 -10.289 28.281 1 38.06 227 SER A C 1
ATOM 1797 O O . SER A 1 227 ? -9.344 -10.867 28.25 1 38.06 227 SER A O 1
ATOM 1799 N N . LEU A 1 228 ? -10.758 -9.664 29.25 1 43.84 228 LEU A N 1
ATOM 1800 C CA . LEU A 1 228 ? -9.898 -9.414 30.406 1 43.84 228 LEU A CA 1
ATOM 1801 C C . LEU A 1 228 ? -9.633 -10.703 31.172 1 43.84 228 LEU A C 1
ATOM 1803 O O . LEU A 1 228 ? -8.508 -10.945 31.609 1 43.84 228 LEU A O 1
ATOM 1807 N N . GLY A 1 229 ? -10.57 -11.516 31.141 1 47.06 229 GLY A N 1
ATOM 1808 C CA . GLY A 1 229 ? -10.438 -12.812 31.781 1 47.06 229 GLY A CA 1
ATOM 1809 C C . GLY A 1 229 ? -9.453 -13.727 31.078 1 47.06 229 GLY A C 1
ATOM 1810 O O . GLY A 1 229 ? -8.602 -14.352 31.719 1 47.06 229 GLY A O 1
ATOM 1811 N N . LEU A 1 230 ? -9.562 -13.664 29.891 1 46.81 230 LEU A N 1
ATOM 1812 C CA . LEU A 1 230 ? -8.695 -14.539 29.109 1 46.81 230 LEU A CA 1
ATOM 1813 C C . LEU A 1 230 ? -7.242 -14.094 29.203 1 46.81 230 LEU A C 1
ATOM 1815 O O . LEU A 1 230 ? -6.34 -14.922 29.328 1 46.81 230 LEU A O 1
ATOM 1819 N N . LEU A 1 231 ? -7.066 -12.922 29.312 1 44.56 231 LEU A N 1
ATOM 1820 C CA . LEU A 1 231 ? -5.73 -12.359 29.484 1 44.56 231 LEU A CA 1
ATOM 1821 C C . LEU A 1 231 ? -5.199 -12.641 30.891 1 44.56 231 LEU A C 1
ATOM 1823 O O . LEU A 1 231 ? -4.035 -13.008 31.047 1 44.56 231 LEU A O 1
ATOM 1827 N N . ILE A 1 232 ? -6.055 -12.555 31.672 1 53.75 232 ILE A N 1
ATOM 1828 C CA . ILE A 1 232 ? -5.676 -12.828 33.062 1 53.75 232 ILE A CA 1
ATOM 1829 C C . ILE A 1 232 ? -5.391 -14.32 33.219 1 53.75 232 ILE A C 1
ATOM 1831 O O . ILE A 1 232 ? -4.395 -14.703 33.812 1 53.75 232 ILE A O 1
ATOM 1835 N N . ALA A 1 233 ? -6.184 -15.109 32.594 1 54.81 233 ALA A N 1
ATOM 1836 C CA . ALA A 1 233 ? -6.012 -16.562 32.656 1 54.81 233 ALA A CA 1
ATOM 1837 C C . ALA A 1 233 ? -4.699 -16.969 31.984 1 54.81 233 ALA A C 1
ATOM 1839 O O . ALA A 1 233 ? -3.959 -17.797 32.531 1 54.81 233 ALA A O 1
ATOM 1840 N N . GLY A 1 234 ? -4.488 -16.359 30.984 1 46.19 234 GLY A N 1
ATOM 1841 C CA . GLY A 1 234 ? -3.223 -16.625 30.312 1 46.19 234 GLY A CA 1
ATOM 1842 C C . GLY A 1 234 ? -2.02 -16.188 31.125 1 46.19 234 GLY A C 1
ATOM 1843 O O . GLY A 1 234 ? -1.024 -16.906 31.219 1 46.19 234 GLY A O 1
ATOM 1844 N N . TYR A 1 235 ? -2.113 -15.102 31.703 1 48.31 235 TYR A N 1
ATOM 1845 C CA . TYR A 1 235 ? -1.07 -14.594 32.594 1 48.31 235 TYR A CA 1
ATOM 1846 C C . TYR A 1 235 ? -0.902 -15.5 33.812 1 48.31 235 TYR A C 1
ATOM 1848 O O . TYR A 1 235 ? 0.222 -15.836 34.188 1 48.31 235 TYR A O 1
ATOM 1856 N N . LEU A 1 236 ? -1.96 -15.93 34.281 1 53.94 236 LEU A N 1
ATOM 1857 C CA . LEU A 1 236 ? -1.909 -16.797 35.438 1 53.94 236 LEU A CA 1
ATOM 1858 C C . LEU A 1 236 ? -1.313 -18.156 35.094 1 53.94 236 LEU A C 1
ATOM 1860 O O . LEU A 1 236 ? -0.487 -18.688 35.844 1 53.94 236 LEU A O 1
ATOM 1864 N N . VAL A 1 237 ? -1.729 -18.547 34 1 52.75 237 VAL A N 1
ATOM 1865 C CA . VAL A 1 237 ? -1.197 -19.828 33.531 1 52.75 237 VAL A CA 1
ATOM 1866 C C . VAL A 1 237 ? 0.306 -19.703 33.281 1 52.75 237 VAL A C 1
ATOM 1868 O O . VAL A 1 237 ? 1.081 -20.562 33.719 1 52.75 237 VAL A O 1
ATOM 1871 N N . SER A 1 238 ? 0.67 -18.719 32.719 1 49 238 SER A N 1
ATOM 1872 C CA . SER A 1 238 ? 2.088 -18.469 32.5 1 49 238 SER A CA 1
ATOM 1873 C C . SER A 1 238 ? 2.836 -18.234 33.781 1 49 238 SER A C 1
ATOM 1875 O O . SER A 1 238 ? 3.947 -18.734 33.969 1 49 238 SER A O 1
ATOM 1877 N N . TYR A 1 239 ? 2.238 -17.578 34.594 1 50.16 239 TYR A N 1
ATOM 1878 C CA . TYR A 1 239 ? 2.812 -17.344 35.906 1 50.16 239 TYR A CA 1
ATOM 1879 C C . TYR A 1 239 ? 2.963 -18.641 36.688 1 50.16 239 TYR A C 1
ATOM 1881 O O . TYR A 1 239 ? 3.998 -18.891 37.312 1 50.16 239 TYR A O 1
ATOM 1889 N N . ILE A 1 240 ? 1.961 -19.438 36.594 1 54.28 240 ILE A N 1
ATOM 1890 C CA . ILE A 1 240 ? 2.004 -20.734 37.281 1 54.28 240 ILE A CA 1
ATOM 1891 C C . ILE A 1 240 ? 3.072 -21.609 36.656 1 54.28 240 ILE A C 1
ATOM 1893 O O . ILE A 1 240 ? 3.824 -22.297 37.344 1 54.28 240 ILE A O 1
ATOM 1897 N N . LEU A 1 241 ? 3.098 -21.516 35.406 1 50.09 241 LEU A N 1
ATOM 1898 C CA . LEU A 1 241 ? 4.082 -22.344 34.719 1 50.09 241 LEU A CA 1
ATOM 1899 C C . LEU A 1 241 ? 5.496 -21.875 35.031 1 50.09 241 LEU A C 1
ATOM 1901 O O . LEU A 1 241 ? 6.402 -22.688 35.219 1 50.09 241 LEU A O 1
ATOM 1905 N N . LEU A 1 242 ? 5.641 -20.609 35.094 1 45.06 242 LEU A N 1
ATOM 1906 C CA . LEU A 1 242 ? 6.949 -20.047 35.406 1 45.06 242 LEU A CA 1
ATOM 1907 C C . LEU A 1 242 ? 7.309 -20.328 36.875 1 45.06 242 LEU A C 1
ATOM 1909 O O . LEU A 1 242 ? 8.461 -20.625 37.188 1 45.06 242 LEU A O 1
ATOM 1913 N N . GLU A 1 243 ? 6.305 -20.109 37.688 1 50.41 243 GLU A N 1
ATOM 1914 C CA . GLU A 1 243 ? 6.559 -20.406 39.094 1 50.41 243 GLU A CA 1
ATOM 1915 C C . GLU A 1 243 ? 6.91 -21.891 39.281 1 50.41 243 GLU A C 1
ATOM 1917 O O . GLU A 1 243 ? 7.773 -22.219 40.094 1 50.41 243 GLU A O 1
ATOM 1922 N N . ASN A 1 244 ? 6.242 -22.672 38.562 1 47.66 244 ASN A N 1
ATOM 1923 C CA . ASN A 1 244 ? 6.543 -24.094 38.719 1 47.66 244 ASN A CA 1
ATOM 1924 C C . ASN A 1 244 ? 7.938 -24.422 38.188 1 47.66 244 ASN A C 1
ATOM 1926 O O . ASN A 1 244 ? 8.625 -25.281 38.719 1 47.66 244 ASN A O 1
ATOM 1930 N N . LYS A 1 245 ? 8.398 -23.781 37.156 1 46.31 245 LYS A N 1
ATOM 1931 C CA . LYS A 1 245 ? 9.75 -24.047 36.688 1 46.31 245 LYS A CA 1
ATOM 1932 C C . LYS A 1 245 ? 10.797 -23.5 37.656 1 46.31 245 LYS A C 1
ATOM 1934 O O . LYS A 1 245 ? 11.852 -24.109 37.844 1 46.31 245 LYS A O 1
ATOM 1939 N N . ALA A 1 246 ? 10.539 -22.375 38.219 1 44.31 246 ALA A N 1
ATOM 1940 C CA . ALA A 1 246 ? 11.508 -21.828 39.156 1 44.31 246 ALA A CA 1
ATOM 1941 C C . ALA A 1 246 ? 11.625 -22.719 40.406 1 44.31 246 ALA A C 1
ATOM 1943 O O . ALA A 1 246 ? 12.711 -22.859 40.969 1 44.31 246 ALA A O 1
ATOM 1944 N N . LYS A 1 247 ? 10.477 -23.25 40.781 1 45.88 247 LYS A N 1
ATOM 1945 C CA . LYS A 1 247 ? 10.539 -24.125 41.938 1 45.88 247 LYS A CA 1
ATOM 1946 C C . LYS A 1 247 ? 11.344 -25.391 41.656 1 45.88 247 LYS A C 1
ATOM 1948 O O . LYS A 1 247 ? 12.047 -25.906 42.5 1 45.88 247 LYS A O 1
ATOM 1953 N N . THR A 1 248 ? 11.273 -25.797 40.438 1 44.47 248 THR A N 1
ATOM 1954 C CA . THR A 1 248 ? 11.992 -27.031 40.156 1 44.47 248 THR A CA 1
ATOM 1955 C C . THR A 1 248 ? 13.5 -26.797 40.156 1 44.47 248 THR A C 1
ATOM 1957 O O . THR A 1 248 ? 14.258 -27.641 40.656 1 44.47 248 THR A O 1
ATOM 1960 N N . VAL A 1 249 ? 14.031 -25.641 39.688 1 46.12 249 VAL A N 1
ATOM 1961 C CA . VAL A 1 249 ? 15.477 -25.406 39.656 1 46.12 249 VAL A CA 1
ATOM 1962 C C . VAL A 1 249 ? 15.984 -25.203 41.094 1 46.12 249 VAL A C 1
ATOM 1964 O O . VAL A 1 249 ? 17.094 -25.641 41.438 1 46.12 249 VAL A O 1
ATOM 1967 N N . GLN A 1 250 ? 15.25 -24.5 41.938 1 41.09 250 GLN A N 1
ATOM 1968 C CA . GLN A 1 250 ? 15.758 -24.25 43.281 1 41.09 250 GLN A CA 1
ATOM 1969 C C . GLN A 1 250 ? 15.828 -25.531 44.094 1 41.09 250 GLN A C 1
ATOM 1971 O O . GLN A 1 250 ? 16.734 -25.719 44.906 1 41.09 250 GLN A O 1
ATOM 1976 N N . THR A 1 251 ? 14.812 -26.375 43.906 1 41.78 251 THR A N 1
ATOM 1977 C CA . THR A 1 251 ? 14.836 -27.547 44.781 1 41.78 251 THR A CA 1
ATOM 1978 C C . THR A 1 251 ? 15.977 -28.484 44.406 1 41.78 251 THR A C 1
ATOM 1980 O O . THR A 1 251 ? 16.453 -29.281 45.219 1 41.78 251 THR A O 1
ATOM 1983 N N . GLY A 1 252 ? 16.516 -28.391 43.219 1 40.62 252 GLY A N 1
ATOM 1984 C CA . GLY A 1 252 ? 17.578 -29.328 42.938 1 40.62 252 GLY A CA 1
ATOM 1985 C C . GLY A 1 252 ? 18.859 -29.062 43.719 1 40.62 252 GLY A C 1
ATOM 1986 O O . GLY A 1 252 ? 19.609 -29.984 44.031 1 40.62 252 GLY A O 1
ATOM 1987 N N . HIS A 1 253 ? 19.25 -27.828 43.938 1 40.09 253 HIS A N 1
ATOM 1988 C CA . HIS A 1 253 ? 20.547 -27.594 44.531 1 40.09 253 HIS A CA 1
ATOM 1989 C C . HIS A 1 253 ? 20.531 -27.906 46.031 1 40.09 253 HIS A C 1
ATOM 1991 O O . HIS A 1 253 ? 21.594 -28.078 46.656 1 40.09 253 HIS A O 1
ATOM 1997 N N . HIS A 1 254 ? 19.391 -27.781 46.719 1 37.69 254 HIS A N 1
ATOM 1998 C CA . HIS A 1 254 ? 19.5 -27.938 48.156 1 37.69 254 HIS A CA 1
ATOM 1999 C C . HIS A 1 254 ? 19.781 -29.391 48.531 1 37.69 254 HIS A C 1
ATOM 2001 O O . HIS A 1 254 ? 20.109 -29.688 49.688 1 37.69 254 HIS A O 1
ATOM 2007 N N . LEU A 1 255 ? 19.516 -30.375 47.75 1 35.03 255 LEU A N 1
ATOM 2008 C CA . LEU A 1 255 ? 19.641 -31.703 48.344 1 35.03 255 LEU A CA 1
ATOM 2009 C C . LEU A 1 255 ? 21.094 -32.094 48.5 1 35.03 255 LEU A C 1
ATOM 2011 O O . LEU A 1 255 ? 21.438 -32.844 49.438 1 35.03 255 LEU A O 1
ATOM 2015 N N . ILE A 1 256 ? 22.062 -31.594 47.812 1 35.12 256 ILE A N 1
ATOM 2016 C CA . ILE A 1 256 ? 23.328 -32.312 47.938 1 35.12 256 ILE A CA 1
ATOM 2017 C C . ILE A 1 256 ? 24.016 -31.938 49.25 1 35.12 256 ILE A C 1
ATOM 2019 O O . ILE A 1 256 ? 24.828 -32.688 49.781 1 35.12 256 ILE A O 1
ATOM 2023 N N . ALA A 1 257 ? 23.844 -30.766 49.812 1 36.06 257 ALA A N 1
ATOM 2024 C CA . ALA A 1 257 ? 24.75 -30.422 50.906 1 36.06 257 ALA A CA 1
ATOM 2025 C C . ALA A 1 257 ? 24.453 -31.266 52.125 1 36.06 257 ALA A C 1
ATOM 2027 O O . ALA A 1 257 ? 25.328 -31.438 53 1 36.06 257 ALA A O 1
ATOM 2028 N N . LYS A 1 258 ? 23.156 -31.562 52.438 1 33.81 258 LYS A N 1
ATOM 2029 C CA . LYS A 1 258 ? 22.969 -32 53.812 1 33.81 258 LYS A CA 1
ATOM 2030 C C . LYS A 1 258 ? 23.5 -33.406 54 1 33.81 258 LYS A C 1
ATOM 2032 O O . LYS A 1 258 ? 23.547 -33.938 55.125 1 33.81 258 LYS A O 1
ATOM 2037 N N . LEU A 1 259 ? 23.781 -34.125 52.906 1 35.84 259 LEU A N 1
ATOM 2038 C CA . LEU A 1 259 ? 24.156 -35.5 53.281 1 35.84 259 LEU A CA 1
ATOM 2039 C C . LEU A 1 259 ? 25.562 -35.5 53.875 1 35.84 259 LEU A C 1
ATOM 2041 O O . LEU A 1 259 ? 26.047 -36.562 54.344 1 35.84 259 LEU A O 1
ATOM 2045 N N . ASP A 1 260 ? 26.438 -34.438 53.719 1 39.75 260 ASP A N 1
ATOM 2046 C CA . ASP A 1 260 ? 27.75 -34.719 54.281 1 39.75 260 ASP A CA 1
ATOM 2047 C C . ASP A 1 260 ? 27.766 -34.562 55.781 1 39.75 260 ASP A C 1
ATOM 2049 O O . ASP A 1 260 ? 28.781 -34.781 56.438 1 39.75 260 ASP A O 1
ATOM 2053 N N . ASP A 1 261 ? 26.656 -33.969 56.406 1 29.91 261 ASP A N 1
ATOM 2054 C CA . ASP A 1 261 ? 26.828 -34.156 57.844 1 29.91 261 ASP A CA 1
ATOM 2055 C C . ASP A 1 261 ? 26.344 -35.531 58.312 1 29.91 261 ASP A C 1
ATOM 2057 O O . ASP A 1 261 ? 25.312 -36.031 57.812 1 29.91 261 ASP A O 1
ATOM 2061 N N . MET B 1 1 ? -3.531 33.25 19.25 1 36.59 1 MET B N 1
ATOM 2062 C CA . MET B 1 1 ? -2.596 34.219 18.688 1 36.59 1 MET B CA 1
ATOM 2063 C C . MET B 1 1 ? -1.278 33.562 18.312 1 36.59 1 MET B C 1
ATOM 2065 O O . MET B 1 1 ? -0.721 33.812 17.25 1 36.59 1 MET B O 1
ATOM 2069 N N . ALA B 1 2 ? -0.793 32.781 19.234 1 39.53 2 ALA B N 1
ATOM 2070 C CA . ALA B 1 2 ? 0.516 32.156 19.078 1 39.53 2 ALA B CA 1
ATOM 2071 C C . ALA B 1 2 ? 0.459 31.047 18.047 1 39.53 2 ALA B C 1
ATOM 2073 O O . ALA B 1 2 ? 1.405 30.844 17.281 1 39.53 2 ALA B O 1
ATOM 2074 N N . ALA B 1 3 ? -0.637 30.375 18.047 1 43.75 3 ALA B N 1
ATOM 2075 C CA . ALA B 1 3 ? -0.91 29.281 17.094 1 43.75 3 ALA B CA 1
ATOM 2076 C C . ALA B 1 3 ? -1.046 29.812 15.68 1 43.75 3 ALA B C 1
ATOM 2078 O O . ALA B 1 3 ? -0.617 29.172 14.719 1 43.75 3 ALA B O 1
ATOM 2079 N N . GLU B 1 4 ? -1.586 30.938 15.531 1 46.81 4 GLU B N 1
ATOM 2080 C CA . GLU B 1 4 ? -1.688 31.625 14.25 1 46.81 4 GLU B CA 1
ATOM 2081 C C . GLU B 1 4 ? -0.311 32.031 13.727 1 46.81 4 GLU B C 1
ATOM 2083 O O . GLU B 1 4 ? -0.062 31.953 12.516 1 46.81 4 GLU B O 1
ATOM 2088 N N . HIS B 1 5 ? 0.559 32.438 14.523 1 46.78 5 HIS B N 1
ATOM 2089 C CA . HIS B 1 5 ? 1.909 32.844 14.164 1 46.78 5 HIS B CA 1
ATOM 2090 C C . HIS B 1 5 ? 2.756 31.641 13.742 1 46.78 5 HIS B C 1
ATOM 2092 O O . HIS B 1 5 ? 3.604 31.75 12.852 1 46.78 5 HIS B O 1
ATOM 2098 N N . TYR B 1 6 ? 2.549 30.625 14.375 1 49.47 6 TYR B N 1
ATOM 2099 C CA . TYR B 1 6 ? 3.318 29.438 14.031 1 49.47 6 TYR B CA 1
ATOM 2100 C C . TYR B 1 6 ? 2.883 28.875 12.688 1 49.47 6 TYR B C 1
ATOM 2102 O O . TYR B 1 6 ? 3.709 28.375 11.922 1 49.47 6 TYR B O 1
ATOM 2110 N N . SER B 1 7 ? 1.525 28.984 12.445 1 53.19 7 SER B N 1
ATOM 2111 C CA . SER B 1 7 ? 1.019 28.547 11.148 1 53.19 7 SER B CA 1
ATOM 2112 C C . SER B 1 7 ? 1.695 29.312 10.008 1 53.19 7 SER B C 1
ATOM 2114 O O . SER B 1 7 ? 2.146 28.719 9.039 1 53.19 7 SER B O 1
ATOM 2116 N N . ALA B 1 8 ? 1.549 30.688 10.148 1 52.62 8 ALA B N 1
ATOM 2117 C CA . ALA B 1 8 ? 2.16 31.547 9.141 1 52.62 8 ALA B CA 1
ATOM 2118 C C . ALA B 1 8 ? 3.666 31.312 9.055 1 52.62 8 ALA B C 1
ATOM 2120 O O . ALA B 1 8 ? 4.234 31.281 7.961 1 52.62 8 ALA B O 1
ATOM 2121 N N . SER B 1 9 ? 4.195 31.016 10.211 1 57.47 9 SER B N 1
ATOM 2122 C CA . SER B 1 9 ? 5.641 30.828 10.273 1 57.47 9 SER B CA 1
ATOM 2123 C C . SER B 1 9 ? 6.047 29.469 9.703 1 57.47 9 SER B C 1
ATOM 2125 O O . SER B 1 9 ? 7.043 29.375 8.984 1 57.47 9 SER B O 1
ATOM 2127 N N . LEU B 1 10 ? 5.215 28.547 10.055 1 59.84 10 LEU B N 1
ATOM 2128 C CA . LEU B 1 10 ? 5.547 27.234 9.508 1 59.84 10 LEU B CA 1
ATOM 2129 C C . LEU B 1 10 ? 5.398 27.219 7.988 1 59.84 10 LEU B C 1
ATOM 2131 O O . LEU B 1 10 ? 6.266 26.703 7.277 1 59.84 10 LEU B O 1
ATOM 2135 N N . VAL B 1 11 ? 4.305 27.875 7.633 1 57.41 11 VAL B N 1
ATOM 2136 C CA . VAL B 1 11 ? 4.051 27.953 6.199 1 57.41 11 VAL B CA 1
ATOM 2137 C C . VAL B 1 11 ? 5.086 28.859 5.539 1 57.41 11 VAL B C 1
ATOM 2139 O O . VAL B 1 11 ? 5.582 28.562 4.453 1 57.41 11 VAL B O 1
ATOM 2142 N N . SER B 1 12 ? 5.227 30 6.191 1 57.47 12 SER B N 1
ATOM 2143 C CA . SER B 1 12 ? 6.215 30.922 5.66 1 57.47 12 SER B CA 1
ATOM 2144 C C . SER B 1 12 ? 7.59 30.266 5.555 1 57.47 12 SER B C 1
ATOM 2146 O O . SER B 1 12 ? 8.367 30.594 4.652 1 57.47 12 SER B O 1
ATOM 2148 N N . GLN B 1 13 ? 7.805 29.5 6.473 1 57.59 13 GLN B N 1
ATOM 2149 C CA . GLN B 1 13 ? 9.078 28.781 6.48 1 57.59 13 GLN B CA 1
ATOM 2150 C C . GLN B 1 13 ? 9.07 27.641 5.465 1 57.59 13 GLN B C 1
ATOM 2152 O O . GLN B 1 13 ? 10.133 27.188 5.031 1 57.59 13 GLN B O 1
ATOM 2157 N N . LEU B 1 14 ? 7.898 27.188 5.344 1 55.5 14 LEU B N 1
ATOM 2158 C CA . LEU B 1 14 ? 7.793 26.172 4.297 1 55.5 14 LEU B CA 1
ATOM 2159 C C . LEU B 1 14 ? 7.805 26.812 2.914 1 55.5 14 LEU B C 1
ATOM 2161 O O . LEU B 1 14 ? 7.449 26.172 1.922 1 55.5 14 LEU B O 1
ATOM 2165 N N . SER B 1 15 ? 8.375 28.094 2.91 1 51.72 15 SER B N 1
ATOM 2166 C CA . SER B 1 15 ? 8.547 28.734 1.614 1 51.72 15 SER B CA 1
ATOM 2167 C C . SER B 1 15 ? 8.797 27.719 0.51 1 51.72 15 SER B C 1
ATOM 2169 O O . SER B 1 15 ? 9.898 27.188 0.381 1 51.72 15 SER B O 1
ATOM 2171 N N . LEU B 1 16 ? 7.887 26.812 0.454 1 46.88 16 LEU B N 1
ATOM 2172 C CA . LEU B 1 16 ? 8.109 25.984 -0.726 1 46.88 16 LEU B CA 1
ATOM 2173 C C . LEU B 1 16 ? 8.539 26.844 -1.914 1 46.88 16 LEU B C 1
ATOM 2175 O O . LEU B 1 16 ? 7.73 27.562 -2.496 1 46.88 16 LEU B O 1
ATOM 2179 N N . PRO B 1 17 ? 9.641 27.422 -1.778 1 42.03 17 PRO B N 1
ATOM 2180 C CA . PRO B 1 17 ? 10.055 28.219 -2.947 1 42.03 17 PRO B CA 1
ATOM 2181 C C . PRO B 1 17 ? 9.445 27.688 -4.246 1 42.03 17 PRO B C 1
ATOM 2183 O O . PRO B 1 17 ? 9.281 28.453 -5.203 1 42.03 17 PRO B O 1
ATOM 2186 N N . GLY B 1 18 ? 9.664 26.453 -4.449 1 38.31 18 GLY B N 1
ATOM 2187 C CA . GLY B 1 18 ? 9.289 25.953 -5.762 1 38.31 18 GLY B CA 1
ATOM 2188 C C . GLY B 1 18 ? 7.801 26.047 -6.035 1 38.31 18 GLY B C 1
ATOM 2189 O O . GLY B 1 18 ? 7.152 25.047 -6.336 1 38.31 18 GLY B O 1
ATOM 2190 N N . THR B 1 19 ? 7.027 26.609 -5.227 1 41.53 19 THR B N 1
ATOM 2191 C CA . THR B 1 19 ? 5.855 27.047 -5.965 1 41.53 19 THR B CA 1
ATOM 2192 C C . THR B 1 19 ? 6.223 27.406 -7.406 1 41.53 19 THR B C 1
ATOM 2194 O O . THR B 1 19 ? 6.355 28.578 -7.75 1 41.53 19 THR B O 1
ATOM 2197 N N . GLN B 1 20 ? 7.395 27.219 -7.793 1 40.31 20 GLN B N 1
ATOM 2198 C CA . GLN B 1 20 ? 7.504 27.328 -9.242 1 40.31 20 GLN B CA 1
ATOM 2199 C C . GLN B 1 20 ? 6.176 27.016 -9.922 1 40.31 20 GLN B C 1
ATOM 2201 O O . GLN B 1 20 ? 5.395 26.203 -9.43 1 40.31 20 GLN B O 1
ATOM 2206 N N . GLN B 1 21 ? 5.789 27.844 -10.734 1 44.94 21 GLN B N 1
ATOM 2207 C CA . GLN B 1 21 ? 4.633 27.812 -11.625 1 44.94 21 GLN B CA 1
ATOM 2208 C C . GLN B 1 21 ? 4.258 26.375 -11.984 1 44.94 21 GLN B C 1
ATOM 2210 O O . GLN B 1 21 ? 4.965 25.719 -12.75 1 44.94 21 GLN B O 1
ATOM 2215 N N . MET B 1 22 ? 3.943 25.594 -10.883 1 50.12 22 MET B N 1
ATOM 2216 C CA . MET B 1 22 ? 3.396 24.328 -11.367 1 50.12 22 MET B CA 1
ATOM 2217 C C . MET B 1 22 ? 2.725 24.516 -12.727 1 50.12 22 MET B C 1
ATOM 2219 O O . MET B 1 22 ? 2.012 25.484 -12.945 1 50.12 22 MET B O 1
ATOM 2223 N N . PRO B 1 23 ? 3.236 23.891 -13.664 1 50.72 23 PRO B N 1
ATOM 2224 C CA . PRO B 1 23 ? 2.598 24.078 -14.969 1 50.72 23 PRO B CA 1
ATOM 2225 C C . PRO B 1 23 ? 1.074 24.125 -14.883 1 50.72 23 PRO B C 1
ATOM 2227 O O . PRO B 1 23 ? 0.48 23.5 -14.008 1 50.72 23 PRO B O 1
ATOM 2230 N N . GLN B 1 24 ? 0.493 25.172 -15.18 1 54.81 24 GLN B N 1
ATOM 2231 C CA . GLN B 1 24 ? -0.936 25.453 -15.219 1 54.81 24 GLN B CA 1
ATOM 2232 C C . GLN B 1 24 ? -1.713 24.312 -15.859 1 54.81 24 GLN B C 1
ATOM 2234 O O . GLN B 1 24 ? -2.943 24.266 -15.789 1 54.81 24 GLN B O 1
ATOM 2239 N N . GLY B 1 25 ? -0.978 23.125 -16.203 1 59.97 25 GLY B N 1
ATOM 2240 C CA . GLY B 1 25 ? -1.737 22.078 -16.844 1 59.97 25 GLY B CA 1
ATOM 2241 C C . GLY B 1 25 ? -2.264 21.031 -15.875 1 59.97 25 GLY B C 1
ATOM 2242 O O . GLY B 1 25 ? -1.797 20.953 -14.734 1 59.97 25 GLY B O 1
ATOM 2243 N N . TYR B 1 26 ? -3.488 20.578 -16.172 1 66.81 26 TYR B N 1
ATOM 2244 C CA . TYR B 1 26 ? -4.062 19.484 -15.391 1 66.81 26 TYR B CA 1
ATOM 2245 C C . TYR B 1 26 ? -3.33 18.172 -15.664 1 66.81 26 TYR B C 1
ATOM 2247 O O . TYR B 1 26 ? -3.172 17.781 -16.828 1 66.81 26 TYR B O 1
ATOM 2255 N N . PHE B 1 27 ? -2.709 17.688 -14.672 1 70.75 27 PHE B N 1
ATOM 2256 C CA . PHE B 1 27 ? -2.027 16.406 -14.789 1 70.75 27 PHE B CA 1
ATOM 2257 C C . PHE B 1 27 ? -2.881 15.289 -14.211 1 70.75 27 PHE B C 1
ATOM 2259 O O . PHE B 1 27 ? -3.387 15.398 -13.094 1 70.75 27 PHE B O 1
ATOM 2266 N N . ARG B 1 28 ? -3.109 14.188 -15.039 1 69.75 28 ARG B N 1
ATOM 2267 C CA . ARG B 1 28 ? -3.826 13 -14.578 1 69.75 28 ARG B CA 1
ATOM 2268 C C . ARG B 1 28 ? -2.855 11.898 -14.164 1 69.75 28 ARG B C 1
ATOM 2270 O O . ARG B 1 28 ? -1.831 11.688 -14.82 1 69.75 28 ARG B O 1
ATOM 2277 N N . SER B 1 29 ? -3.131 11.266 -13.109 1 73.94 29 SER B N 1
ATOM 2278 C CA . SER B 1 29 ? -2.293 10.18 -12.617 1 73.94 29 SER B CA 1
ATOM 2279 C C . SER B 1 29 ? -2.072 9.125 -13.695 1 73.94 29 SER B C 1
ATOM 2281 O O . SER B 1 29 ? -2.992 8.797 -14.445 1 73.94 29 SER B O 1
ATOM 2283 N N . LYS B 1 30 ? -0.758 8.703 -13.867 1 63.41 30 LYS B N 1
ATOM 2284 C CA . LYS B 1 30 ? -0.4 7.652 -14.812 1 63.41 30 LYS B CA 1
ATOM 2285 C C . LYS B 1 30 ? -0.049 6.359 -14.078 1 63.41 30 LYS B C 1
ATOM 2287 O O . LYS B 1 30 ? 0.525 5.441 -14.672 1 63.41 30 LYS B O 1
ATOM 2292 N N . LEU B 1 31 ? -0.149 6.387 -12.75 1 60.34 31 LEU B N 1
ATOM 2293 C CA . LEU B 1 31 ? 0.313 5.262 -11.945 1 60.34 31 LEU B CA 1
ATOM 2294 C C . LEU B 1 31 ? -0.014 3.936 -12.625 1 60.34 31 LEU B C 1
ATOM 2296 O O . LEU B 1 31 ? 0.771 2.986 -12.555 1 60.34 31 LEU B O 1
ATOM 2300 N N . PHE B 1 32 ? -1.108 3.852 -13.328 1 58.38 32 PHE B N 1
ATOM 2301 C CA . PHE B 1 32 ? -1.473 2.535 -13.836 1 58.38 32 PHE B CA 1
ATOM 2302 C C . PHE B 1 32 ? -0.849 2.293 -15.203 1 58.38 32 PHE B C 1
ATOM 2304 O O . PHE B 1 32 ? -0.801 1.157 -15.68 1 58.38 32 PHE B O 1
ATOM 2311 N N . VAL B 1 33 ? -0.308 3.363 -15.75 1 53.81 33 VAL B N 1
ATOM 2312 C CA . VAL B 1 33 ? 0.312 3.186 -17.062 1 53.81 33 VAL B CA 1
ATOM 2313 C C . VAL B 1 33 ? 1.817 2.982 -16.891 1 53.81 33 VAL B C 1
ATOM 2315 O O . VAL B 1 33 ? 2.43 2.207 -17.641 1 53.81 33 VAL B O 1
ATOM 2318 N N . ALA B 1 34 ? 2.398 3.67 -15.984 1 53.41 34 ALA B N 1
ATOM 2319 C CA . ALA B 1 34 ? 3.842 3.551 -15.789 1 53.41 34 ALA B CA 1
ATOM 2320 C C . ALA B 1 34 ? 4.16 2.785 -14.508 1 53.41 34 ALA B C 1
ATOM 2322 O O . ALA B 1 34 ? 4.137 3.354 -13.414 1 53.41 34 ALA B O 1
ATOM 2323 N N . PRO B 1 35 ? 4.242 1.387 -14.734 1 56.91 35 PRO B N 1
ATOM 2324 C CA . PRO B 1 35 ? 4.336 0.526 -13.547 1 56.91 35 PRO B CA 1
ATOM 2325 C C . PRO B 1 35 ? 5.68 0.654 -12.828 1 56.91 35 PRO B C 1
ATOM 2327 O O . PRO B 1 35 ? 6.684 1.002 -13.453 1 56.91 35 PRO B O 1
ATOM 2330 N N . PHE B 1 36 ? 5.703 0.727 -11.516 1 60.38 36 PHE B N 1
ATOM 2331 C CA . PHE B 1 36 ? 6.875 0.627 -10.656 1 60.38 36 PHE B CA 1
ATOM 2332 C C . PHE B 1 36 ? 7.57 -0.716 -10.844 1 60.38 36 PHE B C 1
ATOM 2334 O O . PHE B 1 36 ? 8.648 -0.949 -10.289 1 60.38 36 PHE B O 1
ATOM 2341 N N . THR B 1 37 ? 6.938 -1.562 -11.711 1 65.31 37 THR B N 1
ATOM 2342 C CA . THR B 1 37 ? 7.492 -2.898 -11.883 1 65.31 37 THR B CA 1
ATOM 2343 C C . THR B 1 37 ? 7.625 -3.25 -13.359 1 65.31 37 THR B C 1
ATOM 2345 O O . THR B 1 37 ? 6.926 -2.684 -14.203 1 65.31 37 THR B O 1
ATOM 2348 N N . THR B 1 38 ? 8.562 -4.043 -13.633 1 73.88 38 THR B N 1
ATOM 2349 C CA . THR B 1 38 ? 8.727 -4.578 -14.984 1 73.88 38 THR B CA 1
ATOM 2350 C C . THR B 1 38 ? 7.746 -5.719 -15.234 1 73.88 38 THR B C 1
ATOM 2352 O O . THR B 1 38 ? 7.629 -6.203 -16.359 1 73.88 38 THR B O 1
ATOM 2355 N N . ASN B 1 39 ? 6.969 -6.191 -14.258 1 85.69 39 ASN B N 1
ATOM 2356 C CA . ASN B 1 39 ? 5.969 -7.25 -14.352 1 85.69 39 ASN B CA 1
ATOM 2357 C C . ASN B 1 39 ? 4.605 -6.699 -14.75 1 85.69 39 ASN B C 1
ATOM 2359 O O . ASN B 1 39 ? 3.922 -6.07 -13.945 1 85.69 39 ASN B O 1
ATOM 2363 N N . PRO B 1 40 ? 4.203 -6.992 -15.953 1 87.81 40 PRO B N 1
ATOM 2364 C CA . PRO B 1 40 ? 2.936 -6.43 -16.422 1 87.81 40 PRO B CA 1
ATOM 2365 C C . PRO B 1 40 ? 1.732 -6.93 -15.633 1 87.81 40 PRO B C 1
ATOM 2367 O O . PRO B 1 40 ? 0.739 -6.211 -15.492 1 87.81 40 PRO B O 1
ATOM 2370 N N . LEU B 1 41 ? 1.831 -8.125 -15.125 1 92.19 41 LEU B N 1
ATOM 2371 C CA . LEU B 1 41 ? 0.746 -8.68 -14.32 1 92.19 41 LEU B CA 1
ATOM 2372 C C . LEU B 1 41 ? 0.561 -7.891 -13.031 1 92.19 41 LEU B C 1
ATOM 2374 O O . LEU B 1 41 ? -0.559 -7.5 -12.695 1 92.19 41 LEU B O 1
ATOM 2378 N N . VAL B 1 42 ? 1.656 -7.664 -12.383 1 91.19 42 VAL B N 1
ATOM 2379 C CA . VAL B 1 42 ? 1.616 -6.914 -11.125 1 91.19 42 VAL B CA 1
ATOM 2380 C C . VAL B 1 42 ? 1.231 -5.461 -11.406 1 91.19 42 VAL B C 1
ATOM 2382 O O . VAL B 1 42 ? 0.514 -4.84 -10.625 1 91.19 42 VAL B O 1
ATOM 2385 N N . ALA B 1 43 ? 1.667 -4.988 -12.508 1 86.06 43 ALA B N 1
ATOM 2386 C CA . ALA B 1 43 ? 1.271 -3.637 -12.898 1 86.06 43 ALA B CA 1
ATOM 2387 C C . ALA B 1 43 ? -0.241 -3.537 -13.07 1 86.06 43 ALA B C 1
ATOM 2389 O O . ALA B 1 43 ? -0.861 -2.572 -12.617 1 86.06 43 ALA B O 1
ATOM 2390 N N . ALA B 1 44 ? -0.812 -4.508 -13.703 1 88.38 44 ALA B N 1
ATOM 2391 C CA . ALA B 1 44 ? -2.256 -4.531 -13.914 1 88.38 44 ALA B CA 1
ATOM 2392 C C . ALA B 1 44 ? -3.004 -4.672 -12.594 1 88.38 44 ALA B C 1
ATOM 2394 O O . ALA B 1 44 ? -4.098 -4.125 -12.43 1 88.38 44 ALA B O 1
ATOM 2395 N N . ALA B 1 45 ? -2.408 -5.375 -11.664 1 91.81 45 ALA B N 1
ATOM 2396 C CA . ALA B 1 45 ? -3.039 -5.613 -10.367 1 91.81 45 ALA B CA 1
ATOM 2397 C C . ALA B 1 45 ? -2.818 -4.438 -9.422 1 91.81 45 ALA B C 1
ATOM 2399 O O . ALA B 1 45 ? -3.381 -4.398 -8.328 1 91.81 45 ALA B O 1
ATOM 2400 N N . GLY B 1 46 ? -2.082 -3.475 -9.789 1 88.19 46 GLY B N 1
ATOM 2401 C CA . GLY B 1 46 ? -1.641 -2.363 -8.961 1 88.19 46 GLY B CA 1
ATOM 2402 C C . GLY B 1 46 ? -2.775 -1.693 -8.211 1 88.19 46 GLY B C 1
ATOM 2403 O O . GLY B 1 46 ? -2.723 -1.566 -6.984 1 88.19 46 GLY B O 1
ATOM 2404 N N . PRO B 1 47 ? -3.787 -1.313 -8.883 1 87.12 47 PRO B N 1
ATOM 2405 C CA . PRO B 1 47 ? -4.895 -0.626 -8.211 1 87.12 47 PRO B CA 1
ATOM 2406 C C . PRO B 1 47 ? -5.555 -1.483 -7.137 1 87.12 47 PRO B C 1
ATOM 2408 O O . PRO B 1 47 ? -5.859 -0.987 -6.047 1 87.12 47 PRO B O 1
ATOM 2411 N N . VAL B 1 48 ? -5.68 -2.732 -7.438 1 90.25 48 VAL B N 1
ATOM 2412 C CA . VAL B 1 48 ? -6.297 -3.633 -6.469 1 90.25 48 VAL B CA 1
ATOM 2413 C C . VAL B 1 48 ? -5.379 -3.799 -5.258 1 90.25 48 VAL B C 1
ATOM 2415 O O . VAL B 1 48 ? -5.828 -3.701 -4.113 1 90.25 48 VAL B O 1
ATOM 2418 N N . LEU B 1 49 ? -4.145 -4.004 -5.555 1 90.06 49 LEU B N 1
ATOM 2419 C CA . LEU B 1 49 ? -3.176 -4.191 -4.477 1 90.06 49 LEU B CA 1
ATOM 2420 C C . LEU B 1 49 ? -3.092 -2.945 -3.602 1 90.06 49 LEU B C 1
ATOM 2422 O O . LEU B 1 49 ? -3.016 -3.049 -2.375 1 90.06 49 LEU B O 1
ATOM 2426 N N . SER B 1 50 ? -3.117 -1.856 -4.238 1 85.75 50 SER B N 1
ATOM 2427 C CA . SER B 1 50 ? -3.092 -0.596 -3.506 1 85.75 50 SER B CA 1
ATOM 2428 C C . SER B 1 50 ? -4.301 -0.468 -2.584 1 85.75 50 SER B C 1
ATOM 2430 O O . SER B 1 50 ? -4.164 -0.062 -1.427 1 85.75 50 SER B O 1
ATOM 2432 N N . LEU B 1 51 ? -5.418 -0.843 -3.047 1 85.69 51 LEU B N 1
ATOM 2433 C CA . LEU B 1 51 ? -6.641 -0.817 -2.254 1 85.69 51 LEU B CA 1
ATOM 2434 C C . LEU B 1 51 ? -6.531 -1.751 -1.054 1 85.69 51 LEU B C 1
ATOM 2436 O O . LEU B 1 51 ? -6.898 -1.379 0.063 1 85.69 51 LEU B O 1
ATOM 2440 N N . LEU B 1 52 ? -5.973 -2.854 -1.29 1 88.94 52 LEU B N 1
ATOM 2441 C CA . LEU B 1 52 ? -5.855 -3.854 -0.235 1 88.94 52 LEU B CA 1
ATOM 2442 C C . LEU B 1 52 ? -4.895 -3.385 0.854 1 88.94 52 LEU B C 1
ATOM 2444 O O . LEU B 1 52 ? -5.145 -3.604 2.043 1 88.94 52 LEU B O 1
ATOM 2448 N N . GLU B 1 53 ? -3.879 -2.781 0.456 1 84 53 GLU B N 1
ATOM 2449 C CA . GLU B 1 53 ? -2.898 -2.275 1.412 1 84 53 GLU B CA 1
ATOM 2450 C C . GLU B 1 53 ? -3.498 -1.182 2.291 1 84 53 GLU B C 1
ATOM 2452 O O . GLU B 1 53 ? -3.184 -1.09 3.479 1 84 53 GLU B O 1
ATOM 2457 N N . ARG B 1 54 ? -4.348 -0.454 1.766 1 83.31 54 ARG B N 1
ATOM 2458 C CA . ARG B 1 54 ? -4.965 0.646 2.498 1 83.31 54 ARG B CA 1
ATOM 2459 C C . ARG B 1 54 ? -6.09 0.142 3.396 1 83.31 54 ARG B C 1
ATOM 2461 O O . ARG B 1 54 ? -6.32 0.688 4.477 1 83.31 54 ARG B O 1
ATOM 2468 N N . LEU B 1 55 ? -6.766 -0.877 2.961 1 85.69 55 LEU B N 1
ATOM 2469 C CA . LEU B 1 55 ? -7.852 -1.463 3.742 1 85.69 55 LEU B CA 1
ATOM 2470 C C . LEU B 1 55 ? -7.371 -1.851 5.137 1 85.69 55 LEU B C 1
ATOM 2472 O O . LEU B 1 55 ? -8.078 -1.635 6.121 1 85.69 55 LEU B O 1
ATOM 2476 N N . GLY B 1 56 ? -6.176 -2.322 5.156 1 84.31 56 GLY B N 1
ATOM 2477 C CA . GLY B 1 56 ? -5.676 -2.889 6.398 1 84.31 56 GLY B CA 1
ATOM 2478 C C . GLY B 1 56 ? -5.293 -1.837 7.422 1 84.31 56 GLY B C 1
ATOM 2479 O O . GLY B 1 56 ? -5.199 -2.131 8.617 1 84.31 56 GLY B O 1
ATOM 2480 N N . VAL B 1 57 ? -5.188 -0.608 6.969 1 85.19 57 VAL B N 1
ATOM 2481 C CA . VAL B 1 57 ? -4.641 0.379 7.895 1 85.19 57 VAL B CA 1
ATOM 2482 C C . VAL B 1 57 ? -5.594 1.567 8.008 1 85.19 57 VAL B C 1
ATOM 2484 O O . VAL B 1 57 ? -5.379 2.469 8.82 1 85.19 57 VAL B O 1
ATOM 2487 N N . SER B 1 58 ? -6.602 1.584 7.215 1 87.62 58 SER B N 1
ATOM 2488 C CA . SER B 1 58 ? -7.516 2.721 7.207 1 87.62 58 SER B CA 1
ATOM 2489 C C . SER B 1 58 ? -8.305 2.807 8.516 1 87.62 58 SER B C 1
ATOM 2491 O O . SER B 1 58 ? -8.859 1.807 8.977 1 87.62 58 SER B O 1
ATOM 2493 N N . PRO B 1 59 ? -8.367 4.016 9.078 1 85.75 59 PRO B N 1
ATOM 2494 C CA . PRO B 1 59 ? -9.125 4.176 10.32 1 85.75 59 PRO B CA 1
ATOM 2495 C C . PRO B 1 59 ? -10.633 4.199 10.094 1 85.75 59 PRO B C 1
ATOM 2497 O O . PRO B 1 59 ? -11.406 4.09 11.047 1 85.75 59 PRO B O 1
ATOM 2500 N N . SER B 1 60 ? -11 4.324 8.875 1 82.38 60 SER B N 1
ATOM 2501 C CA . SER B 1 60 ? -12.43 4.328 8.547 1 82.38 60 SER B CA 1
ATOM 2502 C C . SER B 1 60 ? -12.672 3.77 7.152 1 82.38 60 SER B C 1
ATOM 2504 O O . SER B 1 60 ? -11.875 3.99 6.238 1 82.38 60 SER B O 1
ATOM 2506 N N . LEU B 1 61 ? -13.773 3.047 7.047 1 82.31 61 LEU B N 1
ATOM 2507 C CA . LEU B 1 61 ? -14.156 2.463 5.766 1 82.31 61 LEU B CA 1
ATOM 2508 C C . LEU B 1 61 ? -15.617 2.738 5.453 1 82.31 61 LEU B C 1
ATOM 2510 O O . LEU B 1 61 ? -16.453 2.779 6.359 1 82.31 61 LEU B O 1
ATOM 2514 N N . PRO B 1 62 ? -15.914 2.932 4.215 1 82.38 62 PRO B N 1
ATOM 2515 C CA . PRO B 1 62 ? -17.328 3.035 3.83 1 82.38 62 PRO B CA 1
ATOM 2516 C C . PRO B 1 62 ? -18.078 1.722 4.004 1 82.38 62 PRO B C 1
ATOM 2518 O O . PRO B 1 62 ? -17.484 0.704 4.363 1 82.38 62 PRO B O 1
ATOM 2521 N N . PRO B 1 63 ? -19.422 1.824 3.791 1 84.38 63 PRO B N 1
ATOM 2522 C CA . PRO B 1 63 ? -20.172 0.562 3.826 1 84.38 63 PRO B CA 1
ATOM 2523 C C . PRO B 1 63 ? -19.562 -0.502 2.912 1 84.38 63 PRO B C 1
ATOM 2525 O O . PRO B 1 63 ? -19.094 -0.184 1.819 1 84.38 63 PRO B O 1
ATOM 2528 N N . VAL B 1 64 ? -19.656 -1.712 3.32 1 87.88 64 VAL B N 1
ATOM 2529 C CA . VAL B 1 64 ? -18.969 -2.822 2.674 1 87.88 64 VAL B CA 1
ATOM 2530 C C . VAL B 1 64 ? -19.438 -2.947 1.225 1 87.88 64 VAL B C 1
ATOM 2532 O O . VAL B 1 64 ? -18.641 -3.299 0.341 1 87.88 64 VAL B O 1
ATOM 2535 N N . GLN B 1 65 ? -20.688 -2.615 0.963 1 88.31 65 GLN B N 1
ATOM 2536 C CA . GLN B 1 65 ? -21.219 -2.746 -0.389 1 88.31 65 GLN B CA 1
ATOM 2537 C C . GLN B 1 65 ? -20.547 -1.755 -1.34 1 88.31 65 GLN B C 1
ATOM 2539 O O . GLN B 1 65 ? -20.344 -2.059 -2.516 1 88.31 65 GLN B O 1
ATOM 2544 N N . THR B 1 66 ? -20.219 -0.651 -0.798 1 85.56 66 THR B N 1
ATOM 2545 C CA . THR B 1 66 ? -19.547 0.37 -1.605 1 85.56 66 THR B CA 1
ATOM 2546 C C . THR B 1 66 ? -18.141 -0.065 -1.976 1 85.56 66 THR B C 1
ATOM 2548 O O . THR B 1 66 ? -17.75 0.005 -3.143 1 85.56 66 THR B O 1
ATOM 2551 N N . ILE B 1 67 ? -17.453 -0.563 -1.004 1 86.5 67 ILE B N 1
ATOM 2552 C CA . ILE B 1 67 ? -16.078 -0.986 -1.247 1 86.5 67 ILE B CA 1
ATOM 2553 C C . ILE B 1 67 ? -16.062 -2.221 -2.146 1 86.5 67 ILE B C 1
ATOM 2555 O O . ILE B 1 67 ? -15.188 -2.367 -3.002 1 86.5 67 ILE B O 1
ATOM 2559 N N . ARG B 1 68 ? -17.047 -3.08 -1.96 1 90.31 68 ARG B N 1
ATOM 2560 C CA . ARG B 1 68 ? -17.141 -4.27 -2.801 1 90.31 68 ARG B CA 1
ATOM 2561 C C . ARG B 1 68 ? -17.344 -3.891 -4.266 1 90.31 68 ARG B C 1
ATOM 2563 O O . ARG B 1 68 ? -16.734 -4.488 -5.156 1 90.31 68 ARG B O 1
ATOM 2570 N N . GLY B 1 69 ? -18.219 -2.879 -4.469 1 88.44 69 GLY B N 1
ATOM 2571 C CA . GLY B 1 69 ? -18.422 -2.395 -5.82 1 88.44 69 GLY B CA 1
ATOM 2572 C C . GLY B 1 69 ? -17.172 -1.827 -6.457 1 88.44 69 GLY B C 1
ATOM 2573 O O . GLY B 1 69 ? -16.891 -2.084 -7.633 1 88.44 69 GLY B O 1
ATOM 2574 N N . ASN B 1 70 ? -16.406 -1.135 -5.727 1 85.81 70 ASN B N 1
ATOM 2575 C CA . ASN B 1 70 ? -15.141 -0.582 -6.211 1 85.81 70 ASN B CA 1
ATOM 2576 C C . ASN B 1 70 ? -14.141 -1.683 -6.559 1 85.81 70 ASN B C 1
ATOM 2578 O O . ASN B 1 70 ? -13.469 -1.615 -7.586 1 85.81 70 ASN B O 1
ATOM 2582 N N . ILE B 1 71 ? -14.125 -2.652 -5.715 1 90.88 71 ILE B N 1
ATOM 2583 C CA . ILE B 1 71 ? -13.203 -3.758 -5.926 1 90.88 71 ILE B CA 1
ATOM 2584 C C . ILE B 1 71 ? -13.609 -4.543 -7.172 1 90.88 71 ILE B C 1
ATOM 2586 O O . ILE B 1 71 ? -12.758 -4.934 -7.973 1 90.88 71 ILE B O 1
ATOM 2590 N N . GLU B 1 72 ? -14.891 -4.742 -7.289 1 91.06 72 GLU B N 1
ATOM 2591 C CA . GLU B 1 72 ? -15.391 -5.438 -8.469 1 91.06 72 GLU B CA 1
ATOM 2592 C C . GLU B 1 72 ? -14.977 -4.719 -9.75 1 91.06 72 GLU B C 1
ATOM 2594 O O . GLU B 1 72 ? -14.523 -5.352 -10.703 1 91.06 72 GLU B O 1
ATOM 2599 N N . HIS B 1 73 ? -15.141 -3.469 -9.727 1 88.75 73 HIS B N 1
ATOM 2600 C CA . HIS B 1 73 ? -14.758 -2.67 -10.883 1 88.75 73 HIS B CA 1
ATOM 2601 C C . HIS B 1 73 ? -13.266 -2.801 -11.18 1 88.75 73 HIS B C 1
ATOM 2603 O O . HIS B 1 73 ? -12.859 -2.949 -12.336 1 88.75 73 HIS B O 1
ATOM 2609 N N . GLU B 1 74 ? -12.484 -2.754 -10.141 1 89.75 74 GLU B N 1
ATOM 2610 C CA . GLU B 1 74 ? -11.039 -2.838 -10.328 1 89.75 74 GLU B CA 1
ATOM 2611 C C . GLU B 1 74 ? -10.625 -4.227 -10.797 1 89.75 74 GLU B C 1
ATOM 2613 O O . GLU B 1 74 ? -9.664 -4.367 -11.555 1 89.75 74 GLU B O 1
ATOM 2618 N N . LEU B 1 75 ? -11.344 -5.23 -10.391 1 91.69 75 LEU B N 1
ATOM 2619 C CA . LEU B 1 75 ? -11.062 -6.582 -10.859 1 91.69 75 LEU B CA 1
ATOM 2620 C C . LEU B 1 75 ? -11.375 -6.711 -12.344 1 91.69 75 LEU B C 1
ATOM 2622 O O . LEU B 1 75 ? -10.656 -7.387 -13.078 1 91.69 75 LEU B O 1
ATOM 2626 N N . LEU B 1 76 ? -12.414 -6.062 -12.766 1 90.56 76 LEU B N 1
ATOM 2627 C CA . LEU B 1 76 ? -12.758 -6.055 -14.188 1 90.56 76 LEU B CA 1
ATOM 2628 C C . LEU B 1 76 ? -11.695 -5.312 -14.992 1 90.56 76 LEU B C 1
ATOM 2630 O O . LEU B 1 76 ? -11.312 -5.758 -16.078 1 90.56 76 LEU B O 1
ATOM 2634 N N . ALA B 1 77 ? -11.258 -4.242 -14.438 1 88.94 77 ALA B N 1
ATOM 2635 C CA . ALA B 1 77 ? -10.195 -3.484 -15.094 1 88.94 77 ALA B CA 1
ATOM 2636 C C . ALA B 1 77 ? -8.914 -4.312 -15.203 1 88.94 77 ALA B C 1
ATOM 2638 O O . ALA B 1 77 ? -8.234 -4.281 -16.234 1 88.94 77 ALA B O 1
ATOM 2639 N N . PHE B 1 78 ? -8.609 -5.008 -14.156 1 90.94 78 PHE B N 1
ATOM 2640 C CA . PHE B 1 78 ? -7.465 -5.914 -14.148 1 90.94 78 PHE B CA 1
ATOM 2641 C C . PHE B 1 78 ? -7.574 -6.934 -15.273 1 90.94 78 PHE B C 1
ATOM 2643 O O . PHE B 1 78 ? -6.633 -7.125 -16.047 1 90.94 78 PHE B O 1
ATOM 2650 N N . HIS B 1 79 ? -8.695 -7.516 -15.312 1 89.38 79 HIS B N 1
ATOM 2651 C CA . HIS B 1 79 ? -8.922 -8.539 -16.328 1 89.38 79 HIS B CA 1
ATOM 2652 C C . HIS B 1 79 ? -8.75 -7.969 -17.734 1 89.38 79 HIS B C 1
ATOM 2654 O O . HIS B 1 79 ? -8.109 -8.594 -18.578 1 89.38 79 HIS B O 1
ATOM 2660 N N . SER B 1 80 ? -9.258 -6.82 -17.969 1 87.94 80 SER B N 1
ATOM 2661 C CA . SER B 1 80 ? -9.164 -6.172 -19.281 1 87.94 80 SER B CA 1
ATOM 2662 C C . SER B 1 80 ? -7.711 -5.879 -19.641 1 87.94 80 SER B C 1
ATOM 2664 O O . SER B 1 80 ? -7.324 -6.008 -20.812 1 87.94 80 SER B O 1
ATOM 2666 N N . ARG B 1 81 ? -6.98 -5.602 -18.734 1 86.25 81 ARG B N 1
ATOM 2667 C CA . ARG B 1 81 ? -5.59 -5.238 -18.984 1 86.25 81 ARG B CA 1
ATOM 2668 C C . ARG B 1 81 ? -4.742 -6.469 -19.281 1 86.25 81 ARG B C 1
ATOM 2670 O O . ARG B 1 81 ? -3.82 -6.41 -20.094 1 86.25 81 ARG B O 1
ATOM 2677 N N . VAL B 1 82 ? -5.07 -7.531 -18.609 1 89.06 82 VAL B N 1
ATOM 2678 C CA . VAL B 1 82 ? -4.23 -8.711 -18.766 1 89.06 82 VAL B CA 1
ATOM 2679 C C . VAL B 1 82 ? -4.648 -9.484 -20.016 1 89.06 82 VAL B C 1
ATOM 2681 O O . VAL B 1 82 ? -3.838 -10.188 -20.625 1 89.06 82 VAL B O 1
ATOM 2684 N N . LEU B 1 83 ? -5.918 -9.422 -20.391 1 83.12 83 LEU B N 1
ATOM 2685 C CA . LEU B 1 83 ? -6.375 -10.086 -21.609 1 83.12 83 LEU B CA 1
ATOM 2686 C C . LEU B 1 83 ? -5.629 -9.555 -22.828 1 83.12 83 LEU B C 1
ATOM 2688 O O . LEU B 1 83 ? -5.418 -10.289 -23.797 1 83.12 83 LEU B O 1
ATOM 2692 N N . GLY B 1 84 ? -5.219 -8.352 -22.766 1 72.5 84 GLY B N 1
ATOM 2693 C CA . GLY B 1 84 ? -4.496 -7.75 -23.875 1 72.5 84 GLY B CA 1
ATOM 2694 C C . GLY B 1 84 ? -3.027 -8.125 -23.906 1 72.5 84 GLY B C 1
ATOM 2695 O O . GLY B 1 84 ? -2.328 -7.84 -24.875 1 72.5 84 GLY B O 1
ATOM 2696 N N . LYS B 1 85 ? -2.771 -8.938 -22.938 1 77.06 85 LYS B N 1
ATOM 2697 C CA . LYS B 1 85 ? -1.364 -9.32 -22.891 1 77.06 85 LYS B CA 1
ATOM 2698 C C . LYS B 1 85 ? -1.178 -10.781 -23.312 1 77.06 85 LYS B C 1
ATOM 2700 O O . LYS B 1 85 ? -2.154 -11.492 -23.562 1 77.06 85 LYS B O 1
ATOM 2705 N N . SER B 1 86 ? -0.018 -11.297 -23.656 1 83.5 86 SER B N 1
ATOM 2706 C CA . SER B 1 86 ? 0.314 -12.617 -24.188 1 83.5 86 SER B CA 1
ATOM 2707 C C . SER B 1 86 ? 0.258 -13.68 -23.078 1 83.5 86 SER B C 1
ATOM 2709 O O . SER B 1 86 ? 1.126 -14.555 -23.016 1 83.5 86 SER B O 1
ATOM 2711 N N . TYR B 1 87 ? -0.706 -13.57 -22.172 1 88.19 87 TYR B N 1
ATOM 2712 C CA . TYR B 1 87 ? -0.854 -14.586 -21.141 1 88.19 87 TYR B CA 1
ATOM 2713 C C . TYR B 1 87 ? -1.883 -15.633 -21.547 1 88.19 87 TYR B C 1
ATOM 2715 O O . TYR B 1 87 ? -2.875 -15.312 -22.203 1 88.19 87 TYR B O 1
ATOM 2723 N N . SER B 1 88 ? -1.622 -16.859 -21.125 1 88.75 88 SER B N 1
ATOM 2724 C CA . SER B 1 88 ? -2.596 -17.922 -21.359 1 88.75 88 SER B CA 1
ATOM 2725 C C . SER B 1 88 ? -3.809 -17.766 -20.453 1 88.75 88 SER B C 1
ATOM 2727 O O . SER B 1 88 ? -3.732 -17.109 -19.406 1 88.75 88 SER B O 1
ATOM 2729 N N . ASP B 1 89 ? -4.898 -18.359 -20.766 1 84.44 89 ASP B N 1
ATOM 2730 C CA . ASP B 1 89 ? -6.117 -18.328 -19.953 1 84.44 89 ASP B CA 1
ATOM 2731 C C . ASP B 1 89 ? -5.883 -18.938 -18.578 1 84.44 89 ASP B C 1
ATOM 2733 O O . ASP B 1 89 ? -6.422 -18.438 -17.578 1 84.44 89 ASP B O 1
ATOM 2737 N N . GLU B 1 90 ? -5.133 -19.969 -18.625 1 85.75 90 GLU B N 1
ATOM 2738 C CA . GLU B 1 90 ? -4.805 -20.609 -17.359 1 85.75 90 GLU B CA 1
ATOM 2739 C C . GLU B 1 90 ? -4.043 -19.656 -16.438 1 85.75 90 GLU B C 1
ATOM 2741 O O . GLU B 1 90 ? -4.344 -19.578 -15.242 1 85.75 90 GLU B O 1
ATOM 2746 N N . PHE B 1 91 ? -3.135 -19.016 -17.047 1 91.44 91 PHE B N 1
ATOM 2747 C CA . PHE B 1 91 ? -2.318 -18.047 -16.312 1 91.44 91 PHE B CA 1
ATOM 2748 C C . PHE B 1 91 ? -3.184 -16.938 -15.727 1 91.44 91 PHE B C 1
ATOM 2750 O O . PHE B 1 91 ? -3.053 -16.609 -14.547 1 91.44 91 PHE B O 1
ATOM 2757 N N . ILE B 1 92 ? -4.113 -16.531 -16.469 1 91.62 92 ILE B N 1
ATOM 2758 C CA . ILE B 1 92 ? -5 -15.445 -16.047 1 91.62 92 ILE B CA 1
ATOM 2759 C C . ILE B 1 92 ? -5.945 -15.945 -14.961 1 91.62 92 ILE B C 1
ATOM 2761 O O . ILE B 1 92 ? -6.219 -15.227 -13.992 1 91.62 92 ILE B O 1
ATOM 2765 N N . ALA B 1 93 ? -6.371 -17.094 -15.078 1 89.94 93 ALA B N 1
ATOM 2766 C CA . ALA B 1 93 ? -7.273 -17.688 -14.094 1 89.94 93 ALA B CA 1
ATOM 2767 C C . ALA B 1 93 ? -6.59 -17.812 -12.734 1 89.94 93 ALA B C 1
ATOM 2769 O O . ALA B 1 93 ? -7.195 -17.531 -11.695 1 89.94 93 ALA B O 1
ATOM 2770 N N . ILE B 1 94 ? -5.367 -18.25 -12.797 1 93.25 94 ILE B N 1
ATOM 2771 C CA . ILE B 1 94 ? -4.602 -18.391 -11.562 1 93.25 94 ILE B CA 1
ATOM 2772 C C . ILE B 1 94 ? -4.418 -17.016 -10.914 1 93.25 94 ILE B C 1
ATOM 2774 O O . ILE B 1 94 ? -4.621 -16.875 -9.703 1 93.25 94 ILE B O 1
ATOM 2778 N N . ALA B 1 95 ? -4.09 -16.047 -11.703 1 96.06 95 ALA B N 1
ATOM 2779 C CA . ALA B 1 95 ? -3.889 -14.688 -11.203 1 96.06 95 ALA B CA 1
ATOM 2780 C C . ALA B 1 95 ? -5.156 -14.156 -10.547 1 96.06 95 ALA B C 1
ATOM 2782 O O . ALA B 1 95 ? -5.105 -13.594 -9.445 1 96.06 95 ALA B O 1
ATOM 2783 N N . ARG B 1 96 ? -6.215 -14.367 -11.219 1 93.69 96 ARG B N 1
ATOM 2784 C CA . ARG B 1 96 ? -7.496 -13.898 -10.695 1 93.69 96 ARG B CA 1
ATOM 2785 C C . ARG B 1 96 ? -7.832 -14.594 -9.375 1 93.69 96 ARG B C 1
ATOM 2787 O O . ARG B 1 96 ? -8.305 -13.953 -8.438 1 93.69 96 ARG B O 1
ATOM 2794 N N . TYR B 1 97 ? -7.605 -15.828 -9.367 1 93.62 97 TYR B N 1
ATOM 2795 C CA . TYR B 1 97 ? -7.898 -16.578 -8.148 1 93.62 97 TYR B CA 1
ATOM 2796 C C . TYR B 1 97 ? -7.082 -16.047 -6.977 1 93.62 97 TYR B C 1
ATOM 2798 O O . TYR B 1 97 ? -7.617 -15.82 -5.891 1 93.62 97 TYR B O 1
ATOM 2806 N N . LEU B 1 98 ? -5.773 -15.875 -7.188 1 96.88 98 LEU B N 1
ATOM 2807 C CA . LEU B 1 98 ? -4.895 -15.375 -6.141 1 96.88 98 LEU B CA 1
ATOM 2808 C C . LEU B 1 98 ? -5.371 -14.016 -5.637 1 96.88 98 LEU B C 1
ATOM 2810 O O . LEU B 1 98 ? -5.426 -13.781 -4.43 1 96.88 98 LEU B O 1
ATOM 2814 N N . LEU B 1 99 ? -5.762 -13.164 -6.531 1 97.06 99 LEU B N 1
ATOM 2815 C CA . LEU B 1 99 ? -6.227 -11.828 -6.176 1 97.06 99 LEU B CA 1
ATOM 2816 C C . LEU B 1 99 ? -7.543 -11.898 -5.41 1 97.06 99 LEU B C 1
ATOM 2818 O O . LEU B 1 99 ? -7.688 -11.266 -4.359 1 97.06 99 LEU B O 1
ATOM 2822 N N . CYS B 1 100 ? -8.453 -12.672 -5.93 1 96.5 100 CYS B N 1
ATOM 2823 C CA . CYS B 1 100 ? -9.781 -12.758 -5.32 1 96.5 100 CYS B CA 1
ATOM 2824 C C . CYS B 1 100 ? -9.695 -13.344 -3.916 1 96.5 100 CYS B C 1
ATOM 2826 O O . CYS B 1 100 ? -10.328 -12.836 -2.99 1 96.5 100 CYS B O 1
ATOM 2828 N N . ALA B 1 101 ? -8.891 -14.359 -3.768 1 96.56 101 ALA B N 1
ATOM 2829 C CA . ALA B 1 101 ? -8.727 -14.961 -2.449 1 96.56 101 ALA B CA 1
ATOM 2830 C C . ALA B 1 101 ? -8.172 -13.945 -1.449 1 96.56 101 ALA B C 1
ATOM 2832 O O . ALA B 1 101 ? -8.625 -13.883 -0.306 1 96.56 101 ALA B O 1
ATOM 2833 N N . THR B 1 102 ? -7.199 -13.195 -1.885 1 97.75 102 THR B N 1
ATOM 2834 C CA . THR B 1 102 ? -6.578 -12.188 -1.03 1 97.75 102 THR B CA 1
ATOM 2835 C C . THR B 1 102 ? -7.578 -11.094 -0.675 1 97.75 102 THR B C 1
ATOM 2837 O O . THR B 1 102 ? -7.664 -10.672 0.481 1 97.75 102 THR B O 1
ATOM 2840 N N . ILE B 1 103 ? -8.359 -10.648 -1.658 1 96.94 103 ILE B N 1
ATOM 2841 C CA . ILE B 1 103 ? -9.367 -9.617 -1.454 1 96.94 103 ILE B CA 1
ATOM 2842 C C . ILE B 1 103 ? -10.375 -10.078 -0.403 1 96.94 103 ILE B C 1
ATOM 2844 O O . ILE B 1 103 ? -10.648 -9.352 0.556 1 96.94 103 ILE B O 1
ATOM 2848 N N . ASP B 1 104 ? -10.859 -11.258 -0.557 1 96.31 104 ASP B N 1
ATOM 2849 C CA . ASP B 1 104 ? -11.883 -11.773 0.344 1 96.31 104 ASP B CA 1
ATOM 2850 C C . ASP B 1 104 ? -11.383 -11.805 1.786 1 96.31 104 ASP B C 1
ATOM 2852 O O . ASP B 1 104 ? -12.086 -11.375 2.703 1 96.31 104 ASP B O 1
ATOM 2856 N N . GLU B 1 105 ? -10.203 -12.273 1.927 1 96.69 105 GLU B N 1
ATOM 2857 C CA . GLU B 1 105 ? -9.664 -12.383 3.279 1 96.69 105 GLU B CA 1
ATOM 2858 C C . GLU B 1 105 ? -9.43 -11.008 3.898 1 96.69 105 GLU B C 1
ATOM 2860 O O . GLU B 1 105 ? -9.82 -10.766 5.043 1 96.69 105 GLU B O 1
ATOM 2865 N N . LEU B 1 106 ? -8.805 -10.109 3.17 1 95.81 106 LEU B N 1
ATOM 2866 C CA . LEU B 1 106 ? -8.414 -8.82 3.723 1 95.81 106 LEU B CA 1
ATOM 2867 C C . LEU B 1 106 ? -9.633 -7.934 3.951 1 95.81 106 LEU B C 1
ATOM 2869 O O . LEU B 1 106 ? -9.672 -7.145 4.898 1 95.81 106 LEU B O 1
ATOM 2873 N N . LEU B 1 107 ? -10.609 -8.047 3.057 1 94 107 LEU B N 1
ATOM 2874 C CA . LEU B 1 107 ? -11.859 -7.324 3.262 1 94 107 LEU B CA 1
ATOM 2875 C C . LEU B 1 107 ? -12.531 -7.762 4.559 1 94 107 LEU B C 1
ATOM 2877 O O . LEU B 1 107 ? -12.898 -6.922 5.383 1 94 107 LEU B O 1
ATOM 2881 N N . GLY B 1 108 ? -12.633 -9.047 4.742 1 93.62 108 GLY B N 1
ATOM 2882 C CA . GLY B 1 108 ? -13.211 -9.562 5.973 1 93.62 108 GLY B CA 1
ATOM 2883 C C . GLY B 1 108 ? -12.461 -9.125 7.219 1 93.62 108 GLY B C 1
ATOM 2884 O O . GLY B 1 108 ? -13.07 -8.672 8.188 1 93.62 108 GLY B O 1
ATOM 2885 N N . LYS B 1 109 ? -11.141 -9.203 7.156 1 93.12 109 LYS B N 1
ATOM 2886 C CA . LYS B 1 109 ? -10.297 -8.836 8.289 1 93.12 109 LYS B CA 1
ATOM 2887 C C . LYS B 1 109 ? -10.438 -7.355 8.625 1 93.12 109 LYS B C 1
ATOM 2889 O O . LYS B 1 109 ? -10.484 -6.98 9.797 1 93.12 109 LYS B O 1
ATOM 2894 N N . SER B 1 110 ? -10.492 -6.508 7.609 1 91.62 110 SER B N 1
ATOM 2895 C CA . SER B 1 110 ? -10.516 -5.062 7.809 1 91.62 110 SER B CA 1
ATOM 2896 C C . SER B 1 110 ? -11.836 -4.609 8.422 1 91.62 110 SER B C 1
ATOM 2898 O O . SER B 1 110 ? -11.852 -3.791 9.344 1 91.62 110 SER B O 1
ATOM 2900 N N . TYR B 1 111 ? -12.875 -5.145 7.973 1 91.06 111 TYR B N 1
ATOM 2901 C CA . TYR B 1 111 ? -14.172 -4.766 8.531 1 91.06 111 TYR B CA 1
ATOM 2902 C C . TYR B 1 111 ? -14.352 -5.34 9.93 1 91.06 111 TYR B C 1
ATOM 2904 O O . TYR B 1 111 ? -14.961 -4.707 10.789 1 91.06 111 TYR B O 1
ATOM 2912 N N . LEU B 1 112 ? -13.875 -6.531 10.148 1 91.5 112 LEU B N 1
ATOM 2913 C CA . LEU B 1 112 ? -13.898 -7.094 11.492 1 91.5 112 LEU B CA 1
ATOM 2914 C C . LEU B 1 112 ? -13.109 -6.219 12.461 1 91.5 112 LEU B C 1
ATOM 2916 O O . LEU B 1 112 ? -13.547 -5.977 13.586 1 91.5 112 LEU B O 1
ATOM 2920 N N . ARG B 1 113 ? -12.016 -5.785 12.016 1 87.62 113 ARG B N 1
ATOM 2921 C CA . ARG B 1 113 ? -11.141 -4.941 12.82 1 87.62 113 ARG B CA 1
ATOM 2922 C C . ARG B 1 113 ? -11.828 -3.641 13.211 1 87.62 113 ARG B C 1
ATOM 2924 O O . ARG B 1 113 ? -11.766 -3.211 14.359 1 87.62 113 ARG B O 1
ATOM 2931 N N . LEU B 1 114 ? -12.555 -3.018 12.312 1 85 114 LEU B N 1
ATOM 2932 C CA . LEU B 1 114 ? -13.117 -1.685 12.508 1 85 114 LEU B CA 1
ATOM 2933 C C . LEU B 1 114 ? -14.484 -1.764 13.18 1 85 114 LEU B C 1
ATOM 2935 O O . LEU B 1 114 ? -14.82 -0.917 14.008 1 85 114 LEU B O 1
ATOM 2939 N N . HIS B 1 115 ? -15.281 -2.77 12.812 1 86.31 115 HIS B N 1
ATOM 2940 C CA . HIS B 1 115 ? -16.672 -2.797 13.266 1 86.31 115 HIS B CA 1
ATOM 2941 C C . HIS B 1 115 ? -16.875 -3.885 14.32 1 86.31 115 HIS B C 1
ATOM 2943 O O . HIS B 1 115 ? -17.969 -4.008 14.875 1 86.31 115 HIS B O 1
ATOM 2949 N N . LYS B 1 116 ? -15.836 -4.703 14.586 1 85.75 116 LYS B N 1
ATOM 2950 C CA . LYS B 1 116 ? -15.859 -5.762 15.586 1 85.75 116 LYS B CA 1
ATOM 2951 C C . LYS B 1 116 ? -16.938 -6.797 15.258 1 85.75 116 LYS B C 1
ATOM 2953 O O . LYS B 1 116 ? -17.469 -7.445 16.156 1 85.75 116 LYS B O 1
ATOM 2958 N N . GLU B 1 117 ? -17.469 -6.801 14.086 1 86 117 GLU B N 1
ATOM 2959 C CA . GLU B 1 117 ? -18.391 -7.789 13.555 1 86 117 GLU B CA 1
ATOM 2960 C C . GLU B 1 117 ? -18.016 -8.211 12.141 1 86 117 GLU B C 1
ATOM 2962 O O . GLU B 1 117 ? -17.516 -7.402 11.359 1 86 117 GLU B O 1
ATOM 2967 N N . PRO B 1 118 ? -18.219 -9.461 11.984 1 85.81 118 PRO B N 1
ATOM 2968 C CA . PRO B 1 118 ? -17.922 -9.914 10.625 1 85.81 118 PRO B CA 1
ATOM 2969 C C . PRO B 1 118 ? -18.781 -9.234 9.562 1 85.81 118 PRO B C 1
ATOM 2971 O O . PRO B 1 118 ? -19.969 -8.984 9.797 1 85.81 118 PRO B O 1
ATOM 2974 N N . ALA B 1 119 ? -18.125 -8.875 8.562 1 86.19 119 ALA B N 1
ATOM 2975 C CA . ALA B 1 119 ? -18.859 -8.305 7.438 1 86.19 119 ALA B CA 1
ATOM 2976 C C . ALA B 1 119 ? -19.422 -9.406 6.543 1 86.19 119 ALA B C 1
ATOM 2978 O O . ALA B 1 119 ? -18.766 -10.422 6.309 1 86.19 119 ALA B O 1
ATOM 2979 N N . ILE B 1 120 ? -20.641 -9.164 6.129 1 86.56 120 ILE B N 1
ATOM 2980 C CA . ILE B 1 120 ? -21.281 -10.109 5.223 1 86.56 120 ILE B CA 1
ATOM 2981 C C . ILE B 1 120 ? -21.25 -9.562 3.799 1 86.56 120 ILE B C 1
ATOM 2983 O O . ILE B 1 120 ? -21.781 -8.484 3.533 1 86.56 120 ILE B O 1
ATOM 2987 N N . PHE B 1 121 ? -20.625 -10.297 3.014 1 87.5 121 PHE B N 1
ATOM 2988 C CA . PHE B 1 121 ? -20.609 -9.945 1.6 1 87.5 121 PHE B CA 1
ATOM 2989 C C . PHE B 1 121 ? -20.344 -11.18 0.74 1 87.5 121 PHE B C 1
ATOM 2991 O O . PHE B 1 121 ? -19.844 -12.195 1.235 1 87.5 121 PHE B O 1
ATOM 2998 N N . ALA B 1 122 ? -20.766 -11.07 -0.524 1 87.06 122 ALA B N 1
ATOM 2999 C CA . ALA B 1 122 ? -20.5 -12.164 -1.455 1 87.06 122 ALA B CA 1
ATOM 3000 C C . ALA B 1 122 ? -19.016 -12.266 -1.774 1 87.06 122 ALA B C 1
ATOM 3002 O O . ALA B 1 122 ? -18.375 -11.273 -2.139 1 87.06 122 ALA B O 1
ATOM 3003 N N . ALA B 1 123 ? -18.484 -13.43 -1.645 1 89.81 123 ALA B N 1
ATOM 3004 C CA . ALA B 1 123 ? -17.078 -13.664 -1.937 1 89.81 123 ALA B CA 1
ATOM 3005 C C . ALA B 1 123 ? -16.781 -13.469 -3.422 1 89.81 123 ALA B C 1
ATOM 3007 O O . ALA B 1 123 ? -17.656 -13.711 -4.266 1 89.81 123 ALA B O 1
ATOM 3008 N N . PHE B 1 124 ? -15.578 -13.008 -3.705 1 93 124 PHE B N 1
ATOM 3009 C CA . PHE B 1 124 ? -15.125 -12.875 -5.086 1 93 124 PHE B CA 1
ATOM 3010 C C . PHE B 1 124 ? -14.578 -14.195 -5.605 1 93 124 PHE B C 1
ATOM 3012 O O . PHE B 1 124 ? -14.602 -14.461 -6.809 1 93 124 PHE B O 1
ATOM 3019 N N . THR B 1 125 ? -14.023 -14.961 -4.668 1 92.19 125 THR B N 1
ATOM 3020 C CA . THR B 1 125 ? -13.422 -16.234 -5.023 1 92.19 125 THR B CA 1
ATOM 3021 C C . THR B 1 125 ? -14.492 -17.281 -5.355 1 92.19 125 THR B C 1
ATOM 3023 O O . THR B 1 125 ? -15.406 -17.5 -4.562 1 92.19 125 THR B O 1
ATOM 3026 N N . PRO B 1 126 ? -14.289 -17.812 -6.469 1 84 126 PRO B N 1
ATOM 3027 C CA . PRO B 1 126 ? -15.25 -18.859 -6.805 1 84 126 PRO B CA 1
ATOM 3028 C C . PRO B 1 126 ? -15.102 -20.094 -5.926 1 84 126 PRO B C 1
ATOM 3030 O O . PRO B 1 126 ? -14 -20.391 -5.449 1 84 126 PRO B O 1
ATOM 3033 N N . ALA B 1 127 ? -16.203 -20.781 -5.754 1 80.94 127 ALA B N 1
ATOM 3034 C CA . ALA B 1 127 ? -16.172 -22.031 -4.992 1 80.94 127 ALA B CA 1
ATOM 3035 C C . ALA B 1 127 ? -15.438 -23.125 -5.754 1 80.94 127 ALA B C 1
ATOM 3037 O O . ALA B 1 127 ? -15.516 -23.203 -6.984 1 80.94 127 ALA B O 1
ATOM 3038 N N . SER B 1 128 ? -14.664 -23.812 -4.93 1 78.19 128 SER B N 1
ATOM 3039 C CA . SER B 1 128 ? -13.945 -24.922 -5.562 1 78.19 128 SER B CA 1
ATOM 3040 C C . SER B 1 128 ? -14.82 -26.156 -5.664 1 78.19 128 SER B C 1
ATOM 3042 O O . SER B 1 128 ? -15.656 -26.422 -4.793 1 78.19 128 SER B O 1
ATOM 3044 N N . GLN B 1 129 ? -14.562 -26.891 -6.684 1 74.88 129 GLN B N 1
ATOM 3045 C CA . GLN B 1 129 ? -15.328 -28.125 -6.926 1 74.88 129 GLN B CA 1
ATOM 3046 C C . GLN B 1 129 ? -14.945 -29.219 -5.93 1 74.88 129 GLN B C 1
ATOM 3048 O O . GLN B 1 129 ? -15.766 -30.062 -5.582 1 74.88 129 GLN B O 1
ATOM 3053 N N . ASP B 1 130 ? -13.758 -29.219 -5.465 1 79.56 130 ASP B N 1
ATOM 3054 C CA . ASP B 1 130 ? -13.273 -30.297 -4.613 1 79.56 130 ASP B CA 1
ATOM 3055 C C . ASP B 1 130 ? -13.453 -29.953 -3.135 1 79.56 130 ASP B C 1
ATOM 3057 O O . ASP B 1 130 ? -12.984 -30.672 -2.26 1 79.56 130 ASP B O 1
ATOM 3061 N N . GLY B 1 131 ? -14.031 -28.922 -2.846 1 78.25 131 GLY B N 1
ATOM 3062 C CA . GLY B 1 131 ? -14.328 -28.547 -1.471 1 78.25 131 GLY B CA 1
ATOM 3063 C C . GLY B 1 131 ? -13.172 -27.859 -0.776 1 78.25 131 GLY B C 1
ATOM 3064 O O . GLY B 1 131 ? -13.305 -27.422 0.367 1 78.25 131 GLY B O 1
ATOM 3065 N N . THR B 1 132 ? -12.062 -27.766 -1.457 1 83.88 132 THR B N 1
ATOM 3066 C CA . THR B 1 132 ? -10.93 -27.078 -0.856 1 83.88 132 THR B CA 1
ATOM 3067 C C . THR B 1 132 ? -11.164 -25.562 -0.828 1 83.88 132 THR B C 1
ATOM 3069 O O . THR B 1 132 ? -11.469 -24.969 -1.857 1 83.88 132 THR B O 1
ATOM 3072 N N . GLY B 1 133 ? -11 -25 0.275 1 88.62 133 GLY B N 1
ATOM 3073 C CA . GLY B 1 133 ? -11.219 -23.562 0.416 1 88.62 133 GLY B CA 1
ATOM 3074 C C . GLY B 1 133 ? -10.055 -22.734 -0.089 1 88.62 133 GLY B C 1
ATOM 3075 O O . GLY B 1 133 ? -8.961 -23.25 -0.315 1 88.62 133 GLY B O 1
ATOM 3076 N N . PRO B 1 134 ? -10.359 -21.453 -0.295 1 90.56 134 PRO B N 1
ATOM 3077 C CA . PRO B 1 134 ? -9.312 -20.562 -0.792 1 90.56 134 PRO B CA 1
ATOM 3078 C C . PRO B 1 134 ? -8.133 -20.438 0.174 1 90.56 134 PRO B C 1
ATOM 3080 O O . PRO B 1 134 ? -7.012 -20.141 -0.247 1 90.56 134 PRO B O 1
ATOM 3083 N N . GLU B 1 135 ? -8.336 -20.688 1.493 1 92.94 135 GLU B N 1
ATOM 3084 C CA . GLU B 1 135 ? -7.281 -20.578 2.498 1 92.94 135 GLU B CA 1
ATOM 3085 C C . GLU B 1 135 ? -6.188 -21.609 2.262 1 92.94 135 GLU B C 1
ATOM 3087 O O . GLU B 1 135 ? -5.023 -21.375 2.596 1 92.94 135 GLU B O 1
ATOM 3092 N N . GLN B 1 136 ? -6.535 -22.656 1.638 1 92.56 136 GLN B N 1
ATOM 3093 C CA . GLN B 1 136 ? -5.578 -23.719 1.348 1 92.56 136 GLN B CA 1
ATOM 3094 C C . GLN B 1 136 ? -5.16 -23.703 -0.12 1 92.56 136 GLN B C 1
ATOM 3096 O O . GLN B 1 136 ? -3.986 -23.891 -0.44 1 92.56 136 GLN B O 1
ATOM 3101 N N . ARG B 1 137 ? -6.098 -23.5 -0.951 1 93.31 137 ARG B N 1
ATOM 3102 C CA . ARG B 1 137 ? -5.855 -23.562 -2.389 1 93.31 137 ARG B CA 1
ATOM 3103 C C . ARG B 1 137 ? -4.809 -22.531 -2.811 1 93.31 137 ARG B C 1
ATOM 3105 O O . ARG B 1 137 ? -4.008 -22.781 -3.713 1 93.31 137 ARG B O 1
ATOM 3112 N N . PHE B 1 138 ? -4.793 -21.406 -2.213 1 96.06 138 PHE B N 1
ATOM 3113 C CA . PHE B 1 138 ? -3.791 -20.375 -2.477 1 96.06 138 PHE B CA 1
ATOM 3114 C C . PHE B 1 138 ? -2.385 -20.953 -2.344 1 96.06 138 PHE B C 1
ATOM 3116 O O . PHE B 1 138 ? -1.551 -20.766 -3.234 1 96.06 138 PHE B O 1
ATOM 3123 N N . PHE B 1 139 ? -2.168 -21.703 -1.33 1 96.75 139 PHE B N 1
ATOM 3124 C CA . PHE B 1 139 ? -0.834 -22.219 -1.062 1 96.75 139 PHE B CA 1
ATOM 3125 C C . PHE B 1 139 ? -0.517 -23.391 -1.981 1 96.75 139 PHE B C 1
ATOM 3127 O O . PHE B 1 139 ? 0.636 -23.594 -2.371 1 96.75 139 PHE B O 1
ATOM 3134 N N . ASP B 1 140 ? -1.551 -24.141 -2.285 1 94.25 140 ASP B N 1
ATOM 3135 C CA . ASP B 1 140 ? -1.34 -25.188 -3.281 1 94.25 140 ASP B CA 1
ATOM 3136 C C . ASP B 1 140 ? -0.817 -24.609 -4.59 1 94.25 140 ASP B C 1
ATOM 3138 O O . ASP B 1 140 ? 0.109 -25.156 -5.195 1 94.25 140 ASP B O 1
ATOM 3142 N N . ILE B 1 141 ? -1.423 -23.531 -4.969 1 94.88 141 ILE B N 1
ATOM 3143 C CA . ILE B 1 141 ? -1.03 -22.844 -6.199 1 94.88 141 ILE B CA 1
ATOM 3144 C C . ILE B 1 141 ? 0.4 -22.328 -6.07 1 94.88 141 ILE B C 1
ATOM 3146 O O . ILE B 1 141 ? 1.225 -22.531 -6.965 1 94.88 141 ILE B O 1
ATOM 3150 N N . VAL B 1 142 ? 0.719 -21.719 -4.973 1 97.38 142 VAL B N 1
ATOM 3151 C CA . VAL B 1 142 ? 2.041 -21.141 -4.762 1 97.38 142 VAL B CA 1
ATOM 3152 C C . VAL B 1 142 ? 3.102 -22.234 -4.816 1 97.38 142 VAL B C 1
ATOM 3154 O O . VAL B 1 142 ? 4.156 -22.047 -5.43 1 97.38 142 VAL B O 1
ATOM 3157 N N . HIS B 1 143 ? 2.854 -23.328 -4.203 1 95.56 143 HIS B N 1
ATOM 3158 C CA . HIS B 1 143 ? 3.795 -24.438 -4.215 1 95.56 143 HIS B CA 1
ATOM 3159 C C . HIS B 1 143 ? 4.012 -24.969 -5.633 1 95.56 143 HIS B C 1
ATOM 3161 O O . HIS B 1 143 ? 5.133 -25.312 -6.004 1 95.56 143 HIS B O 1
ATOM 3167 N N . PHE B 1 144 ? 2.967 -24.969 -6.336 1 94.06 144 PHE B N 1
ATOM 3168 C CA . PHE B 1 144 ? 3.045 -25.453 -7.711 1 94.06 144 PHE B CA 1
ATOM 3169 C C . PHE B 1 144 ? 3.881 -24.5 -8.562 1 94.06 144 PHE B C 1
ATOM 3171 O O . PHE B 1 144 ? 4.812 -24.938 -9.25 1 94.06 144 PHE B O 1
ATOM 3178 N N . ILE B 1 145 ? 3.66 -23.234 -8.508 1 95.5 145 ILE B N 1
ATOM 3179 C CA . ILE B 1 145 ? 4.289 -22.297 -9.43 1 95.5 145 ILE B CA 1
ATOM 3180 C C . ILE B 1 145 ? 5.734 -22.047 -9.008 1 95.5 145 ILE B C 1
ATOM 3182 O O . ILE B 1 145 ? 6.598 -21.797 -9.852 1 95.5 145 ILE B O 1
ATOM 3186 N N . LYS B 1 146 ? 6.016 -22.109 -7.75 1 95.38 146 LYS B N 1
ATOM 3187 C CA . LYS B 1 146 ? 7.379 -21.828 -7.309 1 95.38 146 LYS B CA 1
ATOM 3188 C C . LYS B 1 146 ? 8.344 -22.922 -7.781 1 95.38 146 LYS B C 1
ATOM 3190 O O . LYS B 1 146 ? 9.555 -22.703 -7.816 1 95.38 146 LYS B O 1
ATOM 3195 N N . GLU B 1 147 ? 7.844 -24.094 -8.164 1 94.38 147 GLU B N 1
ATOM 3196 C CA . GLU B 1 147 ? 8.672 -25.172 -8.688 1 94.38 147 GLU B CA 1
ATOM 3197 C C . GLU B 1 147 ? 9.07 -24.906 -10.133 1 94.38 147 GLU B C 1
ATOM 3199 O O . GLU B 1 147 ? 9.977 -25.547 -10.664 1 94.38 147 GLU B O 1
ATOM 3204 N N . ARG B 1 148 ? 8.406 -24.031 -10.812 1 93.75 148 ARG B N 1
ATOM 3205 C CA . ARG B 1 148 ? 8.688 -23.672 -12.195 1 93.75 148 ARG B CA 1
ATOM 3206 C C . ARG B 1 148 ? 8.812 -22.156 -12.352 1 93.75 148 ARG B C 1
ATOM 3208 O O . ARG B 1 148 ? 8.078 -21.547 -13.125 1 93.75 148 ARG B O 1
ATOM 3215 N N . PRO B 1 149 ? 9.797 -21.562 -11.742 1 93.69 149 PRO B N 1
ATOM 3216 C CA . PRO B 1 149 ? 9.898 -20.109 -11.672 1 93.69 149 PRO B CA 1
ATOM 3217 C C . PRO B 1 149 ? 10.078 -19.453 -13.039 1 93.69 149 PRO B C 1
ATOM 3219 O O . PRO B 1 149 ? 9.578 -18.344 -13.273 1 93.69 149 PRO B O 1
ATOM 3222 N N . ASN B 1 150 ? 10.664 -20.094 -13.969 1 91.56 150 ASN B N 1
ATOM 3223 C CA . ASN B 1 150 ? 10.875 -19.5 -15.289 1 91.56 150 ASN B CA 1
ATOM 3224 C C . ASN B 1 150 ? 9.562 -19.344 -16.047 1 91.56 150 ASN B C 1
ATOM 3226 O O . ASN B 1 150 ? 9.391 -18.375 -16.797 1 91.56 150 ASN B O 1
ATOM 3230 N N . GLN B 1 151 ? 8.734 -20.25 -15.75 1 91.5 151 GLN B N 1
ATOM 3231 C CA . GLN B 1 151 ? 7.457 -20.25 -16.453 1 91.5 151 GLN B CA 1
ATOM 3232 C C . GLN B 1 151 ? 6.453 -19.328 -15.766 1 91.5 151 GLN B C 1
ATOM 3234 O O . GLN B 1 151 ? 5.625 -18.703 -16.438 1 91.5 151 GLN B O 1
ATOM 3239 N N . TYR B 1 152 ? 6.562 -19.266 -14.43 1 94.56 152 TYR B N 1
ATOM 3240 C CA . TYR B 1 152 ? 5.488 -18.609 -13.688 1 94.56 152 TYR B CA 1
ATOM 3241 C C . TYR B 1 152 ? 6.02 -17.453 -12.859 1 94.56 152 TYR B C 1
ATOM 3243 O O . TYR B 1 152 ? 5.477 -17.141 -11.797 1 94.56 152 TYR B O 1
ATOM 3251 N N . LEU B 1 153 ? 7.043 -16.766 -13.32 1 94.06 153 LEU B N 1
ATOM 3252 C CA . LEU B 1 153 ? 7.715 -15.75 -12.531 1 94.06 153 LEU B CA 1
ATOM 3253 C C . LEU B 1 153 ? 6.762 -14.602 -12.211 1 94.06 153 LEU B C 1
ATOM 3255 O O . LEU B 1 153 ? 6.742 -14.102 -11.078 1 94.06 153 LEU B O 1
ATOM 3259 N N . ASP B 1 154 ? 5.957 -14.234 -13.172 1 94.12 154 ASP B N 1
ATOM 3260 C CA . ASP B 1 154 ? 5.023 -13.133 -12.953 1 94.12 154 ASP B CA 1
ATOM 3261 C C . ASP B 1 154 ? 3.973 -13.5 -11.906 1 94.12 154 ASP B C 1
ATOM 3263 O O . ASP B 1 154 ? 3.584 -12.664 -11.094 1 94.12 154 ASP B O 1
ATOM 3267 N N . LEU B 1 155 ? 3.586 -14.734 -11.906 1 96.81 155 LEU B N 1
ATOM 3268 C CA . LEU B 1 155 ? 2.611 -15.203 -10.93 1 96.81 155 LEU B CA 1
ATOM 3269 C C . LEU B 1 155 ? 3.238 -15.305 -9.547 1 96.81 155 LEU B C 1
ATOM 3271 O O . LEU B 1 155 ? 2.588 -15.016 -8.539 1 96.81 155 LEU B O 1
ATOM 3275 N N . ILE B 1 156 ? 4.477 -15.734 -9.539 1 97 156 ILE B N 1
ATOM 3276 C CA . ILE B 1 156 ? 5.203 -15.82 -8.281 1 97 156 ILE B CA 1
ATOM 3277 C C . ILE B 1 156 ? 5.301 -14.438 -7.645 1 97 156 ILE B C 1
ATOM 3279 O O . ILE B 1 156 ? 5.082 -14.281 -6.441 1 97 156 ILE B O 1
ATOM 3283 N N . GLU B 1 157 ? 5.562 -13.492 -8.422 1 95.19 157 GLU B N 1
ATOM 3284 C CA . GLU B 1 157 ? 5.652 -12.117 -7.938 1 95.19 157 GLU B CA 1
ATOM 3285 C C . GLU B 1 157 ? 4.297 -11.609 -7.461 1 95.19 157 GLU B C 1
ATOM 3287 O O . GLU B 1 157 ? 4.211 -10.914 -6.445 1 95.19 157 GLU B O 1
ATOM 3292 N N . LEU B 1 158 ? 3.268 -11.938 -8.172 1 96.25 158 LEU B N 1
ATOM 3293 C CA . LEU B 1 158 ? 1.932 -11.562 -7.723 1 96.25 158 LEU B CA 1
ATOM 3294 C C . LEU B 1 158 ? 1.621 -12.18 -6.363 1 96.25 158 LEU B C 1
ATOM 3296 O O . LEU B 1 158 ? 1.123 -11.5 -5.465 1 96.25 158 LEU B O 1
ATOM 3300 N N . ALA B 1 159 ? 1.928 -13.453 -6.23 1 97.81 159 ALA B N 1
ATOM 3301 C CA . ALA B 1 159 ? 1.701 -14.141 -4.961 1 97.81 159 ALA B CA 1
ATOM 3302 C C . ALA B 1 159 ? 2.496 -13.484 -3.834 1 97.81 159 ALA B C 1
ATOM 3304 O O . ALA B 1 159 ? 1.996 -13.344 -2.715 1 97.81 159 ALA B O 1
ATOM 3305 N N . TYR B 1 160 ? 3.68 -13.125 -4.18 1 96.12 160 TYR B N 1
ATOM 3306 C CA . TYR B 1 160 ? 4.531 -12.414 -3.229 1 96.12 160 TYR B CA 1
ATOM 3307 C C . TYR B 1 160 ? 3.84 -11.164 -2.711 1 96.12 160 TYR B C 1
ATOM 3309 O O . TYR B 1 160 ? 3.76 -10.945 -1.499 1 96.12 160 TYR B O 1
ATOM 3317 N N . TYR B 1 161 ? 3.271 -10.367 -3.553 1 95 161 TYR B N 1
ATOM 3318 C CA . TYR B 1 161 ? 2.627 -9.125 -3.154 1 95 161 TYR B CA 1
ATOM 3319 C C . TYR B 1 161 ? 1.326 -9.398 -2.408 1 95 161 TYR B C 1
ATOM 3321 O O . TYR B 1 161 ? 0.955 -8.648 -1.503 1 95 161 TYR B O 1
ATOM 3329 N N . CYS B 1 162 ? 0.649 -10.469 -2.766 1 97.12 162 CYS B N 1
ATOM 3330 C CA . CYS B 1 162 ? -0.543 -10.844 -2.018 1 97.12 162 CYS B CA 1
ATOM 3331 C C . CYS B 1 162 ? -0.199 -11.172 -0.57 1 97.12 162 CYS B C 1
ATOM 3333 O O . CYS B 1 162 ? -0.914 -10.766 0.349 1 97.12 162 CYS B O 1
ATOM 3335 N N . LEU B 1 163 ? 0.926 -11.828 -0.378 1 97.06 163 LEU B N 1
ATOM 3336 C CA . LEU B 1 163 ? 1.37 -12.195 0.962 1 97.06 163 LEU B CA 1
ATOM 3337 C C . LEU B 1 163 ? 1.828 -10.961 1.739 1 97.06 163 LEU B C 1
ATOM 3339 O O . LEU B 1 163 ? 1.517 -10.82 2.924 1 97.06 163 LEU B O 1
ATOM 3343 N N . ILE B 1 164 ? 2.486 -10.086 1.047 1 93.94 164 ILE B N 1
ATOM 3344 C CA . ILE B 1 164 ? 2.961 -8.852 1.666 1 93.94 164 ILE B CA 1
ATOM 3345 C C . ILE B 1 164 ? 1.77 -7.988 2.074 1 93.94 164 ILE B C 1
ATOM 3347 O O . ILE B 1 164 ? 1.811 -7.309 3.104 1 93.94 164 ILE B O 1
ATOM 3351 N N . ALA B 1 165 ? 0.704 -8.039 1.27 1 93.06 165 ALA B N 1
ATOM 3352 C CA . ALA B 1 165 ? -0.492 -7.25 1.562 1 93.06 165 ALA B CA 1
ATOM 3353 C C . ALA B 1 165 ? -1.183 -7.75 2.828 1 93.06 165 ALA B C 1
ATOM 3355 O O . ALA B 1 165 ? -1.948 -7.02 3.457 1 93.06 165 ALA B O 1
ATOM 3356 N N . GLY B 1 166 ? -0.993 -9.125 3.16 1 94.56 166 GLY B N 1
ATO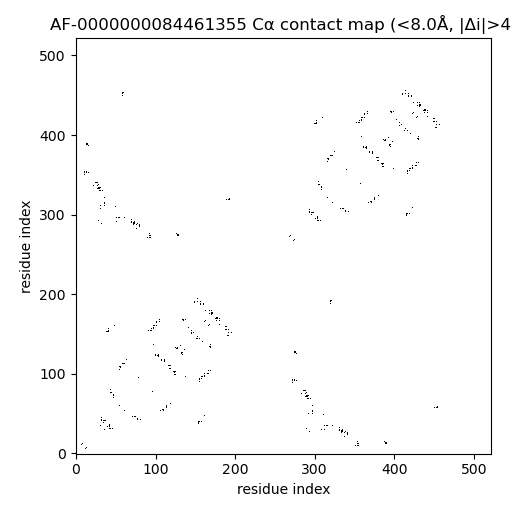M 3357 C CA . GLY B 1 166 ? -1.497 -9.578 4.449 1 94.56 166 GLY B CA 1
ATOM 3358 C C . GLY B 1 166 ? -2.207 -10.914 4.375 1 94.56 166 GLY B C 1
ATOM 3359 O O . GLY B 1 166 ? -2.744 -11.398 5.379 1 94.56 166 GLY B O 1
ATOM 3360 N N . PHE B 1 167 ? -2.201 -11.562 3.191 1 97.56 167 PHE B N 1
ATOM 3361 C CA . PHE B 1 167 ? -2.861 -12.859 3.08 1 97.56 167 PHE B CA 1
ATOM 3362 C C . PHE B 1 167 ? -2.191 -13.891 3.982 1 97.56 167 PHE B C 1
ATOM 3364 O O . PHE B 1 167 ? -0.966 -14.031 3.967 1 97.56 167 PHE B O 1
ATOM 3371 N N . GLU B 1 168 ? -3.041 -14.664 4.688 1 97.62 168 GLU B N 1
ATOM 3372 C CA . GLU B 1 168 ? -2.494 -15.656 5.605 1 97.62 168 GLU B CA 1
ATOM 3373 C C . GLU B 1 168 ? -3.092 -17.031 5.34 1 97.62 168 GLU B C 1
ATOM 3375 O O . GLU B 1 168 ? -2.436 -18.062 5.566 1 97.62 168 GLU B O 1
ATOM 3380 N N . GLY B 1 169 ? -4.352 -17.031 4.906 1 96.81 169 GLY B N 1
ATOM 3381 C CA . GLY B 1 169 ? -5.031 -18.281 4.629 1 96.81 169 GLY B CA 1
ATOM 3382 C C . GLY B 1 169 ? -5.027 -19.234 5.809 1 96.81 169 GLY B C 1
ATOM 3383 O O . GLY B 1 169 ? -5.395 -18.859 6.922 1 96.81 169 GLY B O 1
ATOM 3384 N N . ILE B 1 170 ? -4.527 -20.422 5.578 1 95.88 170 ILE B N 1
ATOM 3385 C CA . ILE B 1 170 ? -4.582 -21.5 6.57 1 95.88 170 ILE B CA 1
ATOM 3386 C C . ILE B 1 170 ? -3.584 -21.203 7.691 1 95.88 170 ILE B C 1
ATOM 3388 O O . ILE B 1 170 ? -3.658 -21.812 8.766 1 95.88 170 ILE B O 1
ATOM 3392 N N . GLN B 1 171 ? -2.684 -20.328 7.504 1 95.62 171 GLN B N 1
ATOM 3393 C CA . GLN B 1 171 ? -1.658 -20.031 8.5 1 95.62 171 GLN B CA 1
ATOM 3394 C C . GLN B 1 171 ? -2.174 -19.047 9.547 1 95.62 171 GLN B C 1
ATOM 3396 O O . GLN B 1 171 ? -1.538 -18.844 10.586 1 95.62 171 GLN B O 1
ATOM 3401 N N . HIS B 1 172 ? -3.324 -18.453 9.266 1 94.62 172 HIS B N 1
ATOM 3402 C CA . HIS B 1 172 ? -3.9 -17.5 10.211 1 94.62 172 HIS B CA 1
ATOM 3403 C C . HIS B 1 172 ? -4.195 -18.172 11.547 1 94.62 172 HIS B C 1
ATOM 3405 O O . HIS B 1 172 ? -4.855 -19.203 11.602 1 94.62 172 HIS B O 1
ATOM 3411 N N . GLY B 1 173 ? -3.713 -17.594 12.602 1 90.94 173 GLY B N 1
ATOM 3412 C CA . GLY B 1 173 ? -3.998 -18.094 13.938 1 90.94 173 GLY B CA 1
ATOM 3413 C C . GLY B 1 173 ? -3.152 -19.297 14.32 1 90.94 173 GLY B C 1
ATOM 3414 O O . GLY B 1 173 ? -3.246 -19.797 15.438 1 90.94 173 GLY B O 1
ATOM 3415 N N . GLN B 1 174 ? -2.357 -19.812 13.453 1 93.56 174 GLN B N 1
ATOM 3416 C CA . GLN B 1 174 ? -1.484 -20.938 13.758 1 93.56 174 GLN B CA 1
ATOM 3417 C C . GLN B 1 174 ? -0.281 -20.5 14.586 1 93.56 174 GLN B C 1
ATOM 3419 O O . GLN B 1 174 ? 0.233 -19.391 14.406 1 93.56 174 GLN B O 1
ATOM 3424 N N . ALA B 1 175 ? 0.205 -21.25 15.477 1 92.56 175 ALA B N 1
ATOM 3425 C CA . ALA B 1 175 ? 1.307 -20.938 16.391 1 92.56 175 ALA B CA 1
ATOM 3426 C C . ALA B 1 175 ? 2.549 -20.516 15.609 1 92.56 175 ALA B C 1
ATOM 3428 O O . ALA B 1 175 ? 3.188 -19.516 15.953 1 92.56 175 ALA B O 1
ATOM 3429 N N . ASN B 1 176 ? 2.855 -21.25 14.531 1 94.25 176 ASN B N 1
ATOM 3430 C CA . ASN B 1 176 ? 4.035 -20.906 13.75 1 94.25 176 ASN B CA 1
ATOM 3431 C C . ASN B 1 176 ? 3.652 -20.281 12.414 1 94.25 176 ASN B C 1
ATOM 3433 O O . ASN B 1 176 ? 4.457 -20.266 11.477 1 94.25 176 ASN B O 1
ATOM 3437 N N . GLY B 1 177 ? 2.473 -19.812 12.352 1 94.56 177 GLY B N 1
ATOM 3438 C CA . GLY B 1 177 ? 1.959 -19.297 11.086 1 94.56 177 GLY B CA 1
ATOM 3439 C C . GLY B 1 177 ? 2.74 -18.109 10.562 1 94.56 177 GLY B C 1
ATOM 3440 O O . GLY B 1 177 ? 3.041 -18.047 9.367 1 94.56 177 GLY B O 1
ATOM 3441 N N . ARG B 1 178 ? 3.061 -17.188 11.469 1 93.56 178 ARG B N 1
ATOM 3442 C CA . ARG B 1 178 ? 3.801 -16 11.07 1 93.56 178 ARG B CA 1
ATOM 3443 C C . ARG B 1 178 ? 5.176 -16.359 10.523 1 93.56 178 ARG B C 1
ATOM 3445 O O . ARG B 1 178 ? 5.605 -15.828 9.492 1 93.56 178 ARG B O 1
ATOM 3452 N N . SER B 1 179 ? 5.82 -17.281 11.195 1 95.62 179 SER B N 1
ATOM 3453 C CA . SER B 1 179 ? 7.145 -17.703 10.742 1 95.62 179 SER B CA 1
ATOM 3454 C C . SER B 1 179 ? 7.07 -18.406 9.391 1 95.62 179 SER B C 1
ATOM 3456 O O . SER B 1 179 ? 7.918 -18.172 8.523 1 95.62 179 SER B O 1
ATOM 3458 N N . VAL B 1 180 ? 6.07 -19.25 9.242 1 96.56 180 VAL B N 1
ATOM 3459 C CA . VAL B 1 180 ? 5.875 -19.969 7.984 1 96.56 180 VAL B CA 1
ATOM 3460 C C . VAL B 1 180 ? 5.68 -18.969 6.848 1 96.56 180 VAL B C 1
ATOM 3462 O O . VAL B 1 180 ? 6.301 -19.094 5.789 1 96.56 180 VAL B O 1
ATOM 3465 N N . LEU B 1 181 ? 4.879 -17.938 7.078 1 97.19 181 LEU B N 1
ATOM 3466 C CA . LEU B 1 181 ? 4.586 -16.922 6.066 1 97.19 181 LEU B CA 1
ATOM 3467 C C . LEU B 1 181 ? 5.82 -16.078 5.766 1 97.19 181 LEU B C 1
ATOM 3469 O O . LEU B 1 181 ? 6.125 -15.812 4.598 1 97.19 181 LEU B O 1
ATOM 3473 N N . ASP B 1 182 ? 6.562 -15.734 6.816 1 96 182 ASP B N 1
ATOM 3474 C CA . ASP B 1 182 ? 7.777 -14.945 6.629 1 96 182 ASP B CA 1
ATOM 3475 C C . ASP B 1 182 ? 8.805 -15.719 5.793 1 96 182 ASP B C 1
ATOM 3477 O O . ASP B 1 182 ? 9.438 -15.148 4.906 1 96 182 ASP B O 1
ATOM 3481 N N . ASN B 1 183 ? 8.93 -16.953 6.07 1 97.25 183 ASN B N 1
ATOM 3482 C CA . ASN B 1 183 ? 9.852 -17.781 5.312 1 97.25 183 ASN B CA 1
ATOM 3483 C C . ASN B 1 183 ? 9.43 -17.906 3.854 1 97.25 183 ASN B C 1
ATOM 3485 O O . ASN B 1 183 ? 10.266 -17.859 2.951 1 97.25 183 ASN B O 1
ATOM 3489 N N . LEU B 1 184 ? 8.156 -18.094 3.676 1 97.81 184 LEU B N 1
ATOM 3490 C CA . LEU B 1 184 ? 7.648 -18.203 2.312 1 97.81 184 LEU B CA 1
ATOM 3491 C C . LEU B 1 184 ? 7.871 -16.906 1.544 1 97.81 184 LEU B C 1
ATOM 3493 O O . LEU B 1 184 ? 8.281 -16.922 0.382 1 97.81 184 LEU B O 1
ATOM 3497 N N . ILE B 1 185 ? 7.605 -15.773 2.197 1 97.06 185 ILE B N 1
ATOM 3498 C CA . ILE B 1 185 ? 7.801 -14.469 1.587 1 97.06 185 ILE B CA 1
ATOM 3499 C C . ILE B 1 185 ? 9.266 -14.297 1.195 1 97.06 185 ILE B C 1
ATOM 3501 O O . ILE B 1 185 ? 9.57 -13.859 0.081 1 97.06 185 ILE B O 1
ATOM 3505 N N . GLU B 1 186 ? 10.133 -14.719 2.018 1 95.75 186 GLU B N 1
ATOM 3506 C CA . GLU B 1 186 ? 11.562 -14.633 1.735 1 95.75 186 GLU B CA 1
ATOM 3507 C C . GLU B 1 186 ? 11.953 -15.547 0.577 1 95.75 186 GLU B C 1
ATOM 3509 O O . GLU B 1 186 ? 12.734 -15.156 -0.291 1 95.75 186 GLU B O 1
ATOM 3514 N N . GLU B 1 187 ? 11.43 -16.688 0.622 1 97.25 187 GLU B N 1
ATOM 3515 C CA . GLU B 1 187 ? 11.703 -17.641 -0.448 1 97.25 187 GLU B CA 1
ATOM 3516 C C . GLU B 1 187 ? 11.273 -17.094 -1.804 1 97.25 187 GLU B C 1
ATOM 3518 O O . GLU B 1 187 ? 12.031 -17.156 -2.775 1 97.25 187 GLU B O 1
ATOM 3523 N N . LEU B 1 188 ? 10.055 -16.578 -1.859 1 96.94 188 LEU B N 1
ATOM 3524 C CA . LEU B 1 188 ? 9.562 -16 -3.109 1 96.94 188 LEU B CA 1
ATOM 3525 C C . LEU B 1 188 ? 10.391 -14.805 -3.531 1 96.94 188 LEU B C 1
ATOM 3527 O O . LEU B 1 188 ? 10.68 -14.625 -4.719 1 96.94 188 LEU B O 1
ATOM 3531 N N . TYR B 1 189 ? 10.758 -14.008 -2.551 1 93.44 189 TYR B N 1
ATOM 3532 C CA . TYR B 1 189 ? 11.602 -12.844 -2.814 1 93.44 189 TYR B CA 1
ATOM 3533 C C . TYR B 1 189 ? 12.898 -13.266 -3.498 1 93.44 189 TYR B C 1
ATOM 3535 O O . TYR B 1 189 ? 13.289 -12.68 -4.512 1 93.44 189 TYR B O 1
ATOM 3543 N N . GLN B 1 190 ? 13.516 -14.273 -3.039 1 93.12 190 GLN B N 1
ATOM 3544 C CA . GLN B 1 190 ? 14.781 -14.758 -3.582 1 93.12 190 GLN B CA 1
ATOM 3545 C C . GLN B 1 190 ? 14.586 -15.344 -4.98 1 93.12 190 GLN B C 1
ATOM 3547 O O . GLN B 1 190 ? 15.422 -15.125 -5.863 1 93.12 190 GLN B O 1
ATOM 3552 N N . LEU B 1 191 ? 13.547 -16.047 -5.145 1 94.75 191 LEU B N 1
ATOM 3553 C CA . LEU B 1 191 ? 13.25 -16.625 -6.453 1 94.75 191 LEU B CA 1
ATOM 3554 C C . LEU B 1 191 ? 13.094 -15.531 -7.504 1 94.75 191 LEU B C 1
ATOM 3556 O O . LEU B 1 191 ? 13.602 -15.656 -8.617 1 94.75 191 LEU B O 1
ATOM 3560 N N . ILE B 1 192 ? 12.438 -14.461 -7.168 1 92.88 192 ILE B N 1
ATOM 3561 C CA . ILE B 1 192 ? 12.195 -13.359 -8.086 1 92.88 192 ILE B CA 1
ATOM 3562 C C . ILE B 1 192 ? 13.516 -12.656 -8.414 1 92.88 192 ILE B C 1
ATOM 3564 O O . ILE B 1 192 ? 13.797 -12.359 -9.578 1 92.88 192 ILE B O 1
ATOM 3568 N N . GLN B 1 193 ? 14.328 -12.445 -7.445 1 87 193 GLN B N 1
ATOM 3569 C CA . GLN B 1 193 ? 15.609 -11.781 -7.656 1 87 193 GLN B CA 1
ATOM 3570 C C . GLN B 1 193 ? 16.516 -12.602 -8.578 1 87 193 GLN B C 1
ATOM 3572 O O . GLN B 1 193 ? 17.156 -12.055 -9.469 1 87 193 GLN B O 1
ATOM 3577 N N . GLN B 1 194 ? 16.5 -13.828 -8.336 1 89.38 194 GLN B N 1
ATOM 3578 C CA . GLN B 1 194 ? 17.375 -14.719 -9.086 1 89.38 194 GLN B CA 1
ATOM 3579 C C . GLN B 1 194 ? 16.953 -14.797 -10.555 1 89.38 194 GLN B C 1
ATOM 3581 O O . GLN B 1 194 ? 17.797 -14.805 -11.445 1 89.38 194 GLN B O 1
ATOM 3586 N N . HIS B 1 195 ? 15.727 -14.742 -10.781 1 89.62 195 HIS B N 1
ATOM 3587 C CA . HIS B 1 195 ? 15.25 -15.047 -12.125 1 89.62 195 HIS B CA 1
ATOM 3588 C C . HIS B 1 195 ? 14.898 -13.781 -12.891 1 89.62 195 HIS B C 1
ATOM 3590 O O . HIS B 1 195 ? 14.781 -13.797 -14.117 1 89.62 195 HIS B O 1
ATOM 3596 N N . ARG B 1 196 ? 14.633 -12.656 -12.25 1 81.38 196 ARG B N 1
ATOM 3597 C CA . ARG B 1 196 ? 14.312 -11.414 -12.953 1 81.38 196 ARG B CA 1
ATOM 3598 C C . ARG B 1 196 ? 15.578 -10.719 -13.445 1 81.38 196 ARG B C 1
ATOM 3600 O O . ARG B 1 196 ? 15.609 -10.18 -14.555 1 81.38 196 ARG B O 1
ATOM 3607 N N . VAL B 1 197 ? 16.656 -10.508 -12.586 1 63.97 197 VAL B N 1
ATOM 3608 C CA . VAL B 1 197 ? 17.938 -9.938 -12.984 1 63.97 197 VAL B CA 1
ATOM 3609 C C . VAL B 1 197 ? 18.5 -10.695 -14.195 1 63.97 197 VAL B C 1
ATOM 3611 O O . VAL B 1 197 ? 19.016 -10.086 -15.133 1 63.97 197 VAL B O 1
ATOM 3614 N N . ASN B 1 198 ? 18.406 -11.922 -14.086 1 55.12 198 ASN B N 1
ATOM 3615 C CA . ASN B 1 198 ? 18.969 -12.727 -15.172 1 55.12 198 ASN B CA 1
ATOM 3616 C C . ASN B 1 198 ? 18.188 -12.508 -16.469 1 55.12 198 ASN B C 1
ATOM 3618 O O . ASN B 1 198 ? 18.766 -12.617 -17.562 1 55.12 198 ASN B O 1
ATOM 3622 N N . GLN B 1 199 ? 17.031 -12.078 -16.328 1 54.31 199 GLN B N 1
ATOM 3623 C CA . GLN B 1 199 ? 16.25 -11.75 -17.516 1 54.31 199 GLN B CA 1
ATOM 3624 C C . GLN B 1 199 ? 16.641 -10.391 -18.078 1 54.31 199 GLN B C 1
ATOM 3626 O O . GLN B 1 199 ? 16.641 -10.188 -19.281 1 54.31 199 GLN B O 1
ATOM 3631 N N . SER B 1 200 ? 16.922 -9.414 -17.172 1 50.88 200 SER B N 1
ATOM 3632 C CA . SER B 1 200 ? 17.344 -8.086 -17.625 1 50.88 200 SER B CA 1
ATOM 3633 C C . SER B 1 200 ? 18.734 -8.133 -18.25 1 50.88 200 SER B C 1
ATOM 3635 O O . SER B 1 200 ? 19 -7.398 -19.203 1 50.88 200 SER B O 1
ATOM 3637 N N . HIS B 1 201 ? 19.703 -8.883 -17.75 1 43.84 201 HIS B N 1
ATOM 3638 C CA . HIS B 1 201 ? 21.031 -9.031 -18.359 1 43.84 201 HIS B CA 1
ATOM 3639 C C . HIS B 1 201 ? 20.922 -9.711 -19.719 1 43.84 201 HIS B C 1
ATOM 3641 O O . HIS B 1 201 ? 21.688 -9.406 -20.641 1 43.84 201 HIS B O 1
ATOM 3647 N N . HIS B 1 202 ? 20.156 -10.594 -19.844 1 39.84 202 HIS B N 1
ATOM 3648 C CA . HIS B 1 202 ? 20.109 -11.219 -21.156 1 39.84 202 HIS B CA 1
ATOM 3649 C C . HIS B 1 202 ? 19.562 -10.242 -22.203 1 39.84 202 HIS B C 1
ATOM 3651 O O . HIS B 1 202 ? 19.938 -10.32 -23.375 1 39.84 202 HIS B O 1
ATOM 3657 N N . LEU B 1 203 ? 18.766 -9.344 -21.797 1 36.94 203 LEU B N 1
ATOM 3658 C CA . LEU B 1 203 ? 18.328 -8.375 -22.797 1 36.94 203 LEU B CA 1
ATOM 3659 C C . LEU B 1 203 ? 19.438 -7.355 -23.078 1 36.94 203 LEU B C 1
ATOM 3661 O O . LEU B 1 203 ? 19.516 -6.828 -24.188 1 36.94 203 LEU B O 1
ATOM 3665 N N . PHE B 1 204 ? 20.281 -7.012 -22.047 1 37.62 204 PHE B N 1
ATOM 3666 C CA . PHE B 1 204 ? 21.375 -6.09 -22.328 1 37.62 204 PHE B CA 1
ATOM 3667 C C . PHE B 1 204 ? 22.531 -6.82 -23 1 37.62 204 PHE B C 1
ATOM 3669 O O . PHE B 1 204 ? 23.469 -6.188 -23.5 1 37.62 204 PHE B O 1
ATOM 3676 N N . LYS B 1 205 ? 22.891 -8.094 -22.766 1 37.34 205 LYS B N 1
ATOM 3677 C CA . LYS B 1 205 ? 24.031 -8.719 -23.422 1 37.34 205 LYS B CA 1
ATOM 3678 C C . LYS B 1 205 ? 23.859 -8.734 -24.938 1 37.34 205 LYS B C 1
ATOM 3680 O O . LYS B 1 205 ? 24.828 -8.883 -25.672 1 37.34 205 LYS B O 1
ATOM 3685 N N . GLU B 1 206 ? 22.734 -8.711 -25.516 1 34.91 206 GLU B N 1
ATOM 3686 C CA . GLU B 1 206 ? 22.844 -8.781 -26.969 1 34.91 206 GLU B CA 1
ATOM 3687 C C . GLU B 1 206 ? 23.531 -7.547 -27.531 1 34.91 206 GLU B C 1
ATOM 3689 O O . GLU B 1 206 ? 24.047 -7.57 -28.656 1 34.91 206 GLU B O 1
ATOM 3694 N N . GLN B 1 207 ? 23.562 -6.453 -26.766 1 33.75 207 GLN B N 1
ATOM 3695 C CA . GLN B 1 207 ? 24.297 -5.43 -27.5 1 33.75 207 GLN B CA 1
ATOM 3696 C C . GLN B 1 207 ? 25.797 -5.508 -27.188 1 33.75 207 GLN B C 1
ATOM 3698 O O . GLN B 1 207 ? 26.578 -4.656 -27.625 1 33.75 207 GLN B O 1
ATOM 3703 N N . LYS B 1 208 ? 26.203 -6.156 -26.109 1 34.28 208 LYS B N 1
ATOM 3704 C CA . LYS B 1 208 ? 27.594 -5.941 -25.75 1 34.28 208 LYS B CA 1
ATOM 3705 C C . LYS B 1 208 ? 28.531 -6.711 -26.688 1 34.28 208 LYS B C 1
ATOM 3707 O O . LYS B 1 208 ? 29.719 -6.848 -26.406 1 34.28 208 LYS B O 1
ATOM 3712 N N . LYS B 1 209 ? 28.469 -7.441 -27.656 1 34.41 209 LYS B N 1
ATOM 3713 C CA . LYS B 1 209 ? 29.672 -8.242 -27.766 1 34.41 209 LYS B CA 1
ATOM 3714 C C . LYS B 1 209 ? 30.922 -7.355 -27.781 1 34.41 209 LYS B C 1
ATOM 3716 O O . LYS B 1 209 ? 31.969 -7.738 -28.312 1 34.41 209 LYS B O 1
ATOM 3721 N N . ALA B 1 210 ? 30.891 -6.02 -27.672 1 30.16 210 ALA B N 1
ATOM 3722 C CA . ALA B 1 210 ? 32.312 -5.66 -27.844 1 30.16 210 ALA B CA 1
ATOM 3723 C C . ALA B 1 210 ? 33.156 -6.18 -26.672 1 30.16 210 ALA B C 1
ATOM 3725 O O . ALA B 1 210 ? 32.625 -6.367 -25.562 1 30.16 210 ALA B O 1
ATOM 3726 N N . ASP B 1 211 ? 34.469 -6.578 -26.75 1 28.59 211 ASP B N 1
ATOM 3727 C CA . ASP B 1 211 ? 35.531 -7.383 -26.156 1 28.59 211 ASP B CA 1
ATOM 3728 C C . ASP B 1 211 ? 35.938 -6.84 -24.781 1 28.59 211 ASP B C 1
ATOM 3730 O O . ASP B 1 211 ? 36.969 -7.223 -24.234 1 28.59 211 ASP B O 1
ATOM 3734 N N . PHE B 1 212 ? 35.406 -5.672 -24.234 1 32.59 212 PHE B N 1
ATOM 3735 C CA . PHE B 1 212 ? 36.406 -5.172 -23.281 1 32.59 212 PHE B CA 1
ATOM 3736 C C . PHE B 1 212 ? 36.594 -6.141 -22.125 1 32.59 212 PHE B C 1
ATOM 3738 O O . PHE B 1 212 ? 35.594 -6.711 -21.625 1 32.59 212 PHE B O 1
ATOM 3745 N N . SER B 1 213 ? 37.812 -6.676 -21.922 1 30.28 213 SER B N 1
ATOM 3746 C CA . SER B 1 213 ? 38.406 -7.621 -20.969 1 30.28 213 SER B CA 1
ATOM 3747 C C . SER B 1 213 ? 38.125 -7.188 -19.531 1 30.28 213 SER B C 1
ATOM 3749 O O . SER B 1 213 ? 38.625 -6.16 -19.094 1 30.28 213 SER B O 1
ATOM 3751 N N . PRO B 1 214 ? 36.906 -7.16 -19.125 1 31.72 214 PRO B N 1
ATOM 3752 C CA . PRO B 1 214 ? 36.656 -6.434 -17.875 1 31.72 214 PRO B CA 1
ATOM 3753 C C . PRO B 1 214 ? 37.438 -7.02 -16.688 1 31.72 214 PRO B C 1
ATOM 3755 O O . PRO B 1 214 ? 37.719 -8.219 -16.672 1 31.72 214 PRO B O 1
ATOM 3758 N N . THR B 1 215 ? 38.281 -6.18 -16.094 1 30.33 215 THR B N 1
ATOM 3759 C CA . THR B 1 215 ? 39.219 -6.234 -14.984 1 30.33 215 THR B CA 1
ATOM 3760 C C . THR B 1 215 ? 38.562 -6.871 -13.758 1 30.33 215 THR B C 1
ATOM 3762 O O . THR B 1 215 ? 37.344 -6.875 -13.641 1 30.33 215 THR B O 1
ATOM 3765 N N . SER B 1 216 ? 39.375 -7.477 -12.867 1 29 216 SER B N 1
ATOM 3766 C CA . SER B 1 216 ? 39.406 -8.438 -11.766 1 29 216 SER B CA 1
ATOM 3767 C C . SER B 1 216 ? 38.625 -7.91 -10.562 1 29 216 SER B C 1
ATOM 3769 O O . SER B 1 216 ? 38.906 -6.824 -10.055 1 29 216 SER B O 1
ATOM 3771 N N . ARG B 1 217 ? 37.406 -8.156 -10.516 1 29.64 217 ARG B N 1
ATOM 3772 C CA . ARG B 1 217 ? 36.438 -7.73 -9.531 1 29.64 217 ARG B CA 1
ATOM 3773 C C . ARG B 1 217 ? 36.719 -8.328 -8.156 1 29.64 217 ARG B C 1
ATOM 3775 O O . ARG B 1 217 ? 36.25 -9.414 -7.832 1 29.64 217 ARG B O 1
ATOM 3782 N N . LYS B 1 218 ? 38.031 -8.227 -7.629 1 30.28 218 LYS B N 1
ATOM 3783 C CA . LYS B 1 218 ? 38.375 -9 -6.449 1 30.28 218 LYS B CA 1
ATOM 3784 C C . LYS B 1 218 ? 37.656 -8.492 -5.211 1 30.28 218 LYS B C 1
ATOM 3786 O O . LYS B 1 218 ? 37.5 -9.227 -4.238 1 30.28 218 LYS B O 1
ATOM 3791 N N . PRO B 1 219 ? 37.531 -7.125 -5.047 1 30.31 219 PRO B N 1
ATOM 3792 C CA . PRO B 1 219 ? 37.688 -6.652 -3.672 1 30.31 219 PRO B CA 1
ATOM 3793 C C . PRO B 1 219 ? 36.5 -6.969 -2.787 1 30.31 219 PRO B C 1
ATOM 3795 O O . PRO B 1 219 ? 36.469 -6.562 -1.622 1 30.31 219 PRO B O 1
ATOM 3798 N N . LEU B 1 220 ? 35.594 -7.582 -3.33 1 30.7 220 LEU B N 1
ATOM 3799 C CA . LEU B 1 220 ? 34.312 -7.48 -2.629 1 30.7 220 LEU B CA 1
ATOM 3800 C C . LEU B 1 220 ? 34.344 -8.281 -1.331 1 30.7 220 LEU B C 1
ATOM 3802 O O . LEU B 1 220 ? 33.594 -7.98 -0.397 1 30.7 220 LEU B O 1
ATOM 3806 N N . LEU B 1 221 ? 35.375 -8.992 -1.103 1 30.06 221 LEU B N 1
ATOM 3807 C CA . LEU B 1 221 ? 35.469 -9.898 0.037 1 30.06 221 LEU B CA 1
ATOM 3808 C C . LEU B 1 221 ? 35.719 -9.125 1.327 1 30.06 221 LEU B C 1
ATOM 3810 O O . LEU B 1 221 ? 35.188 -9.477 2.379 1 30.06 221 LEU B O 1
ATOM 3814 N N . THR B 1 222 ? 36.406 -8.023 1.257 1 33.22 222 THR B N 1
ATOM 3815 C CA . THR B 1 222 ? 36.969 -7.418 2.465 1 33.22 222 THR B CA 1
ATOM 3816 C C . THR B 1 222 ? 35.875 -6.727 3.275 1 33.22 222 THR B C 1
ATOM 3818 O O . THR B 1 222 ? 35.844 -6.812 4.504 1 33.22 222 THR B O 1
ATOM 3821 N N . VAL B 1 223 ? 34.906 -6.25 2.613 1 33.03 223 VAL B N 1
ATOM 3822 C CA . VAL B 1 223 ? 34 -5.402 3.379 1 33.03 223 VAL B CA 1
ATOM 3823 C C . VAL B 1 223 ? 33.094 -6.266 4.25 1 33.03 223 VAL B C 1
ATOM 3825 O O . VAL B 1 223 ? 32.625 -5.828 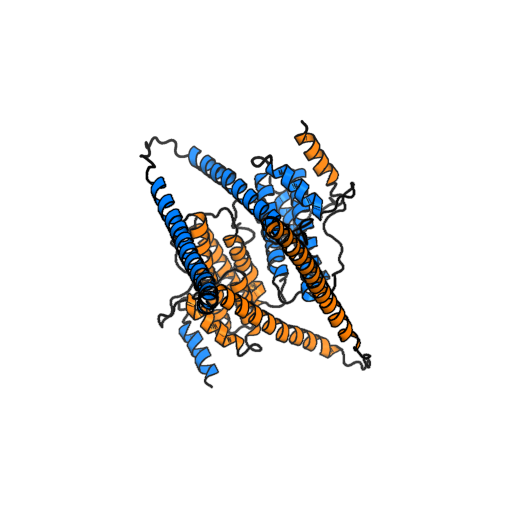5.305 1 33.03 223 VAL B O 1
ATOM 3828 N N . CYS B 1 224 ? 33.062 -7.531 4.043 1 34.12 224 CYS B N 1
ATOM 3829 C CA . CYS B 1 224 ? 32.344 -8.516 4.852 1 34.12 224 CYS B CA 1
ATOM 3830 C C . CYS B 1 224 ? 33 -8.664 6.223 1 34.12 224 CYS B C 1
ATOM 3832 O O . CYS B 1 224 ? 32.281 -8.75 7.238 1 34.12 224 CYS B O 1
ATOM 3834 N N . PHE B 1 225 ? 34.188 -8.547 6.262 1 40.09 225 PHE B N 1
ATOM 3835 C CA . PHE B 1 225 ? 34.938 -8.898 7.473 1 40.09 225 PHE B CA 1
ATOM 3836 C C . PHE B 1 225 ? 34.844 -7.773 8.5 1 40.09 225 PHE B C 1
ATOM 3838 O O . PHE B 1 225 ? 34.688 -8.031 9.695 1 40.09 225 PHE B O 1
ATOM 3845 N N . LEU B 1 226 ? 34.75 -6.609 8.078 1 40.88 226 LEU B N 1
ATOM 3846 C CA . LEU B 1 226 ? 34.781 -5.52 9.047 1 40.88 226 LEU B CA 1
ATOM 3847 C C . LEU B 1 226 ? 33.469 -5.379 9.773 1 40.88 226 LEU B C 1
ATOM 3849 O O . LEU B 1 226 ? 33.438 -5.16 10.984 1 40.88 226 LEU B O 1
ATOM 3853 N N . SER B 1 227 ? 32.406 -5.699 9.109 1 38.38 227 SER B N 1
ATOM 3854 C CA . SER B 1 227 ? 31.125 -5.535 9.781 1 38.38 227 SER B CA 1
ATOM 3855 C C . SER B 1 227 ? 30.875 -6.656 10.789 1 38.38 227 SER B C 1
ATOM 3857 O O . SER B 1 227 ? 30.359 -6.418 11.883 1 38.38 227 SER B O 1
ATOM 3859 N N . LEU B 1 228 ? 31.406 -7.754 10.617 1 44.78 228 LEU B N 1
ATOM 3860 C CA . LEU B 1 228 ? 31.422 -8.867 11.562 1 44.78 228 LEU B CA 1
ATOM 3861 C C . LEU B 1 228 ? 32.25 -8.523 12.789 1 44.78 228 LEU B C 1
ATOM 3863 O O . LEU B 1 228 ? 31.859 -8.836 13.914 1 44.78 228 LEU B O 1
ATOM 3867 N N . GLY B 1 229 ? 33.25 -7.836 12.562 1 47.81 229 GLY B N 1
ATOM 3868 C CA . GLY B 1 229 ? 34.094 -7.41 13.656 1 47.81 229 GLY B CA 1
ATOM 3869 C C . GLY B 1 229 ? 33.438 -6.43 14.602 1 47.81 229 GLY B C 1
ATOM 3870 O O . GLY B 1 229 ? 33.5 -6.578 15.82 1 47.81 229 GLY B O 1
ATOM 3871 N N . LEU B 1 230 ? 32.75 -5.578 14.023 1 47.84 230 LEU B N 1
ATOM 3872 C CA . LEU B 1 230 ? 32.094 -4.566 14.844 1 47.84 230 LEU B CA 1
ATOM 3873 C C . LEU B 1 230 ? 30.969 -5.184 15.688 1 47.84 230 LEU B C 1
ATOM 3875 O O . LEU B 1 230 ? 30.828 -4.84 16.859 1 47.84 230 LEU B O 1
ATOM 3879 N N . LEU B 1 231 ? 30.406 -6.141 15.18 1 44.72 231 LEU B N 1
ATOM 3880 C CA . LEU B 1 231 ? 29.375 -6.867 15.914 1 44.72 231 LEU B CA 1
ATOM 3881 C C . LEU B 1 231 ? 30 -7.719 17.016 1 44.72 231 LEU B C 1
ATOM 3883 O O . LEU B 1 231 ? 29.484 -7.754 18.141 1 44.72 231 LEU B O 1
ATOM 3887 N N . ILE B 1 232 ? 31.016 -8.172 16.672 1 54.03 232 ILE B N 1
ATOM 3888 C CA . ILE B 1 232 ? 31.719 -8.984 17.672 1 54.03 232 ILE B CA 1
ATOM 3889 C C . ILE B 1 232 ? 32.281 -8.086 18.766 1 54.03 232 ILE B C 1
ATOM 3891 O O . ILE B 1 232 ? 32.125 -8.391 19.953 1 54.03 232 ILE B O 1
ATOM 3895 N N . ALA B 1 233 ? 32.812 -7.02 18.391 1 55.31 233 ALA B N 1
ATOM 3896 C CA . ALA B 1 233 ? 33.344 -6.07 19.359 1 55.31 233 ALA B CA 1
ATOM 3897 C C . ALA B 1 233 ? 32.281 -5.512 20.266 1 55.31 233 ALA B C 1
ATOM 3899 O O . ALA B 1 233 ? 32.469 -5.418 21.484 1 55.31 233 ALA B O 1
ATOM 3900 N N . GLY B 1 234 ? 31.25 -5.273 19.656 1 46.5 234 GLY B N 1
ATOM 3901 C CA . GLY B 1 234 ? 30.125 -4.816 20.469 1 46.5 234 GLY B CA 1
ATOM 3902 C C . GLY B 1 234 ? 29.641 -5.863 21.453 1 46.5 234 GLY B C 1
ATOM 3903 O O . GLY B 1 234 ? 29.375 -5.551 22.609 1 46.5 234 GLY B O 1
ATOM 3904 N N . TYR B 1 235 ? 29.594 -7.059 21.031 1 48.34 235 TYR B N 1
ATOM 3905 C CA . TYR B 1 235 ? 29.234 -8.18 21.906 1 48.34 235 TYR B CA 1
ATOM 3906 C C . TYR B 1 235 ? 30.266 -8.359 23.016 1 48.34 235 TYR B C 1
ATOM 3908 O O . TYR B 1 235 ? 29.906 -8.539 24.172 1 48.34 235 TYR B O 1
ATOM 3916 N N . LEU B 1 236 ? 31.438 -8.203 22.672 1 54.47 236 LEU B N 1
ATOM 3917 C CA . LEU B 1 236 ? 32.5 -8.406 23.656 1 54.47 236 LEU B CA 1
ATOM 3918 C C . LEU B 1 236 ? 32.469 -7.289 24.688 1 54.47 236 LEU B C 1
ATOM 3920 O O . LEU B 1 236 ? 32.625 -7.551 25.891 1 54.47 236 LEU B O 1
ATOM 3924 N N . VAL B 1 237 ? 32.281 -6.156 24.188 1 54.44 237 VAL B N 1
ATOM 3925 C CA . VAL B 1 237 ? 32.219 -5.02 25.109 1 54.44 237 VAL B CA 1
ATOM 3926 C C . VAL B 1 237 ? 31.031 -5.18 26.047 1 54.44 237 VAL B C 1
ATOM 3928 O O . VAL B 1 237 ? 31.156 -4.996 27.25 1 54.44 237 VAL B O 1
ATOM 3931 N N . SER B 1 238 ? 30 -5.574 25.484 1 49.19 238 SER B N 1
ATOM 3932 C CA . SER B 1 238 ? 28.828 -5.812 26.312 1 49.19 238 SER B CA 1
ATOM 3933 C C . SER B 1 238 ? 29.062 -6.965 27.281 1 49.19 238 SER B C 1
ATOM 3935 O O . SER B 1 238 ? 28.672 -6.891 28.453 1 49.19 238 SER B O 1
ATOM 3937 N N . TYR B 1 239 ? 29.688 -7.879 26.844 1 50.56 239 TYR B N 1
ATOM 3938 C CA . TYR B 1 239 ? 30.031 -9.016 27.688 1 50.56 239 TYR B CA 1
ATOM 3939 C C . TYR B 1 239 ? 30.969 -8.602 28.812 1 50.56 239 TYR B C 1
ATOM 3941 O O . TYR B 1 239 ? 30.781 -8.984 29.969 1 50.56 239 TYR B O 1
ATOM 3949 N N . ILE B 1 240 ? 31.938 -7.848 28.531 1 55.41 240 ILE B N 1
ATOM 3950 C CA 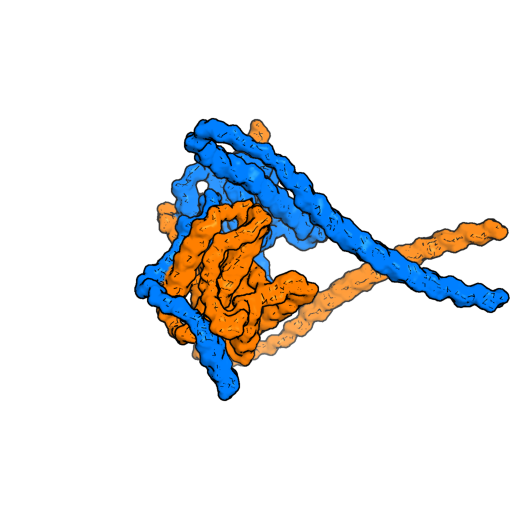. ILE B 1 240 ? 32.906 -7.402 29.531 1 55.41 240 ILE B CA 1
ATOM 3951 C C . ILE B 1 240 ? 32.188 -6.48 30.531 1 55.41 240 ILE B C 1
ATOM 3953 O O . ILE B 1 240 ? 32.438 -6.582 31.75 1 55.41 240 ILE B O 1
ATOM 3957 N N . LEU B 1 241 ? 31.422 -5.648 30.016 1 50.78 241 LEU B N 1
ATOM 3958 C CA . LEU B 1 241 ? 30.734 -4.742 30.922 1 50.78 241 LEU B CA 1
ATOM 3959 C C . LEU B 1 241 ? 29.797 -5.516 31.859 1 50.78 241 LEU B C 1
ATOM 3961 O O . LEU B 1 241 ? 29.703 -5.207 33.031 1 50.78 241 LEU B O 1
ATOM 3965 N N . LEU B 1 242 ? 29.219 -6.512 31.281 1 45.19 242 LEU B N 1
ATOM 3966 C CA . LEU B 1 242 ? 28.344 -7.348 32.094 1 45.19 242 LEU B CA 1
ATOM 3967 C C . LEU B 1 242 ? 29.156 -8.164 33.094 1 45.19 242 LEU B C 1
ATOM 3969 O O . LEU B 1 242 ? 28.75 -8.344 34.25 1 45.19 242 LEU B O 1
ATOM 3973 N N . GLU B 1 243 ? 30.234 -8.641 32.656 1 51.47 243 GLU B N 1
ATOM 3974 C CA . GLU B 1 243 ? 31.062 -9.414 33.562 1 51.47 243 GLU B CA 1
ATOM 3975 C C . GLU B 1 243 ? 31.578 -8.539 34.719 1 51.47 243 GLU B C 1
ATOM 3977 O O . GLU B 1 243 ? 31.625 -8.977 35.844 1 51.47 243 GLU B O 1
ATOM 3982 N N . ASN B 1 244 ? 32.031 -7.375 34.469 1 49.12 244 ASN B N 1
ATOM 3983 C CA . ASN B 1 244 ? 32.531 -6.5 35.5 1 49.12 244 ASN B CA 1
ATOM 3984 C C . ASN B 1 244 ? 31.438 -6.105 36.5 1 49.12 244 ASN B C 1
ATOM 3986 O O . ASN B 1 244 ? 31.688 -5.984 37.688 1 49.12 244 ASN B O 1
ATOM 3990 N N . LYS B 1 245 ? 30.266 -5.879 36.031 1 46 245 LYS B N 1
ATOM 3991 C CA . LYS B 1 245 ? 29.219 -5.555 37 1 46 245 LYS B CA 1
ATOM 3992 C C . LYS B 1 245 ? 28.906 -6.75 37.906 1 46 245 LYS B C 1
ATOM 3994 O O . LYS B 1 245 ? 28.609 -6.582 39.062 1 46 245 LYS B O 1
ATOM 3999 N N . ALA B 1 246 ? 29.031 -7.93 37.344 1 44.72 246 ALA B N 1
ATOM 4000 C CA . ALA B 1 246 ? 28.75 -9.102 38.188 1 44.72 246 ALA B CA 1
ATOM 4001 C C . ALA B 1 246 ? 29.812 -9.266 39.25 1 44.72 246 ALA B C 1
ATOM 4003 O O . ALA B 1 246 ? 29.516 -9.695 40.375 1 44.72 246 ALA B O 1
ATOM 4004 N N . LYS B 1 247 ? 31 -8.938 38.969 1 47.09 247 LYS B N 1
ATOM 4005 C CA . LYS B 1 247 ? 32.031 -9.094 40 1 47.09 247 LYS B CA 1
ATOM 4006 C C . LYS B 1 247 ? 31.844 -8.102 41.125 1 47.09 247 LYS B C 1
ATOM 4008 O O . LYS B 1 247 ? 32.094 -8.438 42.312 1 47.09 247 LYS B O 1
ATOM 4013 N N . THR B 1 248 ? 31.484 -6.934 40.875 1 45.31 248 THR B N 1
ATOM 4014 C CA . THR B 1 248 ? 31.375 -5.984 41.969 1 45.31 248 THR B CA 1
ATOM 4015 C C . THR B 1 248 ? 30.266 -6.391 42.938 1 45.31 248 THR B C 1
ATOM 4017 O O . THR B 1 248 ? 30.406 -6.266 44.156 1 45.31 248 THR B O 1
ATOM 4020 N N . VAL B 1 249 ? 29.141 -6.91 42.406 1 45.94 249 VAL B N 1
ATOM 4021 C CA . VAL B 1 249 ? 28.078 -7.262 43.344 1 45.94 249 VAL B CA 1
ATOM 4022 C C . VAL B 1 249 ? 28.5 -8.461 44.188 1 45.94 249 VAL B C 1
ATOM 4024 O O . VAL B 1 249 ? 28.141 -8.547 45.375 1 45.94 249 VAL B O 1
ATOM 4027 N N . GLN B 1 250 ? 29.266 -9.367 43.719 1 42.53 250 GLN B N 1
ATOM 4028 C CA . GLN B 1 250 ? 29.625 -10.531 44.5 1 42.53 250 GLN B CA 1
ATOM 4029 C C . GLN B 1 250 ? 30.578 -10.148 45.625 1 42.53 250 GLN B C 1
ATOM 4031 O O . GLN B 1 250 ? 30.516 -10.688 46.75 1 42.53 250 GLN B O 1
ATOM 4036 N N . THR B 1 251 ? 31.516 -9.273 45.406 1 43.47 251 THR B N 1
ATOM 4037 C CA . THR B 1 251 ? 32.469 -9.023 46.469 1 43.47 251 THR B CA 1
ATOM 4038 C C . THR B 1 251 ? 31.812 -8.258 47.625 1 43.47 251 THR B C 1
ATOM 4040 O O . THR B 1 251 ? 32.188 -8.43 48.781 1 43.47 251 THR B O 1
ATOM 4043 N N . GLY B 1 252 ? 30.844 -7.484 47.406 1 42.06 252 GLY B N 1
ATOM 4044 C CA . GLY B 1 252 ? 30.328 -6.781 48.562 1 42.06 252 GLY B CA 1
ATOM 4045 C C . GLY B 1 252 ? 29.719 -7.703 49.594 1 42.06 252 GLY B C 1
ATOM 4046 O O . GLY B 1 252 ? 29.812 -7.438 50.812 1 42.06 252 GLY B O 1
ATOM 4047 N N . HIS B 1 253 ? 29.031 -8.742 49.156 1 40.09 253 HIS B N 1
ATOM 4048 C CA . HIS B 1 253 ? 28.328 -9.5 50.188 1 40.09 253 HIS B CA 1
ATOM 4049 C C . HIS B 1 253 ? 29.312 -10.352 51 1 40.09 253 HIS B C 1
ATOM 4051 O O . HIS B 1 253 ? 28.938 -10.914 52.031 1 40.09 253 HIS B O 1
ATOM 4057 N N . HIS B 1 254 ? 30.469 -10.617 50.562 1 38.78 254 HIS B N 1
ATOM 4058 C CA . HIS B 1 254 ? 31.266 -11.5 51.406 1 38.78 254 HIS B CA 1
ATOM 4059 C C . HIS B 1 254 ? 31.734 -10.789 52.688 1 38.78 254 HIS B C 1
ATOM 4061 O O . HIS B 1 254 ? 32.062 -11.438 53.688 1 38.78 254 HIS B O 1
ATOM 4067 N N . LEU B 1 255 ? 31.953 -9.57 52.688 1 36.94 255 LEU B N 1
ATOM 4068 C CA . LEU B 1 255 ? 32.594 -9.055 53.875 1 36.94 255 LEU B CA 1
ATOM 4069 C C . LEU B 1 255 ? 31.656 -9.047 55.062 1 36.94 255 LEU B C 1
ATOM 4071 O O . LEU B 1 255 ? 32.062 -9.297 56.219 1 36.94 255 LEU B O 1
ATOM 4075 N N . ILE B 1 256 ? 30.391 -8.875 54.906 1 36.22 256 ILE B N 1
ATOM 4076 C CA . ILE B 1 256 ? 29.719 -8.617 56.156 1 36.22 256 ILE B CA 1
ATOM 4077 C C . ILE B 1 256 ? 29.609 -9.906 56.969 1 36.22 256 ILE B C 1
ATOM 4079 O O . ILE B 1 256 ? 29.562 -9.867 58.219 1 36.22 256 ILE B O 1
ATOM 4083 N N . ALA B 1 257 ? 29.531 -11.062 56.281 1 36.75 257 ALA B N 1
ATOM 4084 C CA . ALA B 1 257 ? 29.219 -12.172 57.188 1 36.75 257 ALA B CA 1
ATOM 4085 C C . ALA B 1 257 ? 30.391 -12.469 58.125 1 36.75 257 ALA B C 1
ATOM 4087 O O . ALA B 1 257 ? 30.234 -13.203 59.094 1 36.75 257 ALA B O 1
ATOM 4088 N N . LYS B 1 258 ? 31.562 -12.195 57.75 1 35.84 258 LYS B N 1
ATOM 4089 C CA . LYS B 1 258 ? 32.531 -12.719 58.719 1 35.84 258 LYS B CA 1
ATOM 4090 C C . LYS B 1 258 ? 32.5 -11.945 60.031 1 35.84 258 LYS B C 1
ATOM 4092 O O . LYS B 1 258 ? 33.031 -12.391 61.031 1 35.84 258 LYS B O 1
ATOM 4097 N N . LEU B 1 259 ? 31.938 -10.789 59.938 1 36.72 259 LEU B N 1
ATOM 4098 C CA . LEU B 1 259 ? 32.156 -10.195 61.25 1 36.72 259 LEU B CA 1
ATOM 4099 C C . LEU B 1 259 ? 31.203 -10.789 62.281 1 36.72 259 LEU B C 1
ATOM 4101 O O . LEU B 1 259 ? 31.375 -10.578 63.469 1 36.72 259 LEU B O 1
ATOM 4105 N N . ASP B 1 260 ? 30.062 -11.422 61.75 1 38.56 260 ASP B N 1
ATOM 4106 C CA . ASP B 1 260 ? 29.266 -11.75 62.938 1 38.56 260 ASP B CA 1
ATOM 4107 C C . ASP B 1 260 ? 29.75 -13.047 63.562 1 38.56 260 ASP B C 1
ATOM 4109 O O . ASP B 1 260 ? 29.125 -13.539 64.5 1 38.56 260 ASP B O 1
ATOM 4113 N N . ASP B 1 261 ? 30.859 -13.719 63 1 28.23 261 ASP B N 1
ATOM 4114 C CA . ASP B 1 261 ? 31.453 -14.523 64.062 1 28.23 261 ASP B CA 1
ATOM 4115 C C . ASP B 1 261 ? 32.406 -13.68 64.938 1 28.23 261 ASP B C 1
ATOM 4117 O O . ASP B 1 261 ? 33.156 -12.852 64.438 1 2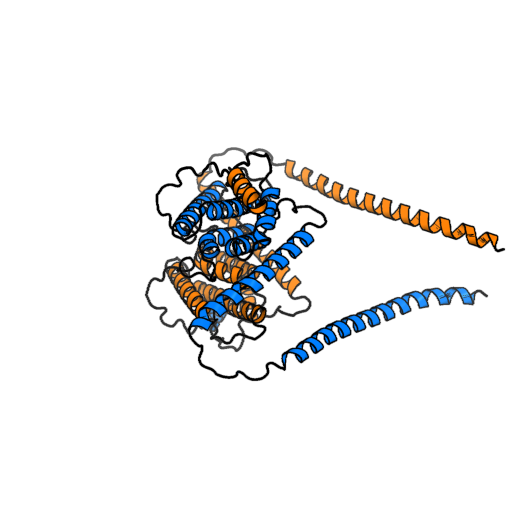8.23 261 ASP B O 1
#

Sequence (522 aa):
MAAEHYSASLVSQLSLPGTQQMPQGYFRSKLFVAPFTTNPLVAAAGPVLSLLERLGVSPSLPPVQTIRGNIEHELLAFHSRVLGKSYSDEFIAIARYLLCATIDELLGKSYLRLHKEPAIFAAFTPASQDGTGPEQRFFDIVHFIKERPNQYLDLIELAYYCLIAGFEGIQHGQANGRSVLDNLIEELYQLIQQHRVNQSHHLFKEQKKADFSPTSRKPLLTVCFLSLGLLIAGYLVSYILLENKAKTVQTGHHLIAKLDDMAAEHYSASLVSQLSLPGTQQMPQGYFRSKLFVAPFTTNPLVAAAGPVLSLLERLGVSPSLPPVQTIRGNIEHELLAFHSRVLGKSYSDEFIAIARYLLCATIDELLGKSYLRLHKEPAIFAAFTPASQDGTGPEQRFFDIVHFIKERPNQYLDLIELAYYCLIAGFEGIQHGQANGRSVLDNLIEELYQLIQQHRVNQSHHLFKEQKKADFSPTSRKPLLTVCFLSLGLLIAGYLVSYILLENKAKTVQTGHHLIAKLDD

Foldseek 3Di:
DVVVVVVCVVVVVCCVVCVVVPPPDDDDDCPLVDDPDPQQLCSLCVVLLVLLLCLQPPLDDDDLVVVVVVNVVSLVSSLVSCVPDPDDPVLSVLLSQLSQLLCQVSSQVSCCVNVVDGDDDDGPHDQDPVRDDSLPVLVVVLVVCLVPCLVNVSVLVSNLSSLVSPRQRPLPPPPCSVVVSVVSNVSSVVSNVVNVVVVVVVVVVVPDPPDDPDDDPPDPPPVVPVVVVVVVVVVVVVVVVVVVVVVVVVVVPPPPPPVVD/DVVVVVVCVVVVVCCVVCVVVPPPDDDDDCCLVDDPDPQQLCSLCVVLLVLLLCLQPPLDDDDLVVVVVVNVVSLVSSLVSCVPDPDDPVLSVLLSQLSQLLCQVSSQVSCCVNVVDGDDDDGPHDQDPVRDDSLVVLVVSQVVCLVPCLVNVSVLVSNLSSLVSPRQRPLPPPPCSVVVSVVSNVSSVVSNVVNVVVVVVVVVVVVPPPDDPDDDPPDPPPVVPVVVVVVVVVVVVVVVVVVVVVVVVVVVVPPPVVVVD

Organism: NCBI:txid458

pLDDT: mean 73.06, std 23.32, range [28.23, 97.88]

Secondary structure (DSSP, 8-state):
-HHHHHHHHHHHHT--TT-----SS-PPP-TTTS-SSS-HHHHHHHHHHHHHHHHTT-S----HHHHHHHHHHHHHHHHHHHHTTT--HHHHHHHHHHHHHHHHHHHHHHHHHHHSSPPP---SSPPPTTS--HHHHHHHHHHHHHT-HHHHHHHHHHHHHHHHHT--GGGTT-TTHHHHHHHHHHHHHHHHHHHHHHHHHHHHHTT-----------THHHHHHHHHHHHHHHHHHHHHHHHHHHHHHHHHHHHHHHTT-/-HHHHHHHHHHHHT--TT-----SS-PPP-TTTS-SSS-HHHHHHHHHHHHHHHHTT-S----HHHHHHHHHHHHHHHHHHHHTTT--HHHHHHHHHHHHHHHHHHHHHHHHHHHSSPPP---SSPPPTTS--HHHHHHHHHHHHHTSHHHHHHHHHHHHHHHHHT--GGGTT-TTHHHHHHHHHHHHHHHHHHHHHHHHHHHHHTT--S--------THHHHHHHHHHHHHHHHHHHHHHHHHHHHHHHHHHHHHHHHT-

Radius of gyration: 28.49 Å; Cα contacts (8 Å, |Δi|>4): 434; chains: 2; bounding box: 78×70×92 Å